Protein AF-A0A1J4KQW0-F1 (afdb_monomer_lite)

Radius of gyration: 61.01 Å; chains: 1; bounding box: 139×53×155 Å

Secondary structure (DSSP, 8-state):
---GGGG---S--EEEEEEEEE-SSEEEEEEEETT------EEEEE-S--HHHHHHHHTT-TTS---S-------------S-------PPPPPPEEEETTEEEETHHHHH-TT----HHHHHHHHHHHHHHHHHHHHTT--GGG---------EETTEE-----TT--SS---HHHHHHHHHHHHHHHHHHHHTTS------------------HHHHHHHHHHHHHHHHHHHHHHHHTS--------------HHHHHHHHHHHHSS-TTTTT--HHHHHHHHHHHHHHHHHHHHHHHHHHHHHHHHHHHHHHHHHHHHHHHHHHHHHHHHHHHHHHHHHHHHHHHHHHHHHHHHHHHHHHHHHHHHHHHHHHTT---EEE---SSS--HHHHHHHT-SSTTS-SSEEEESSS-SGGGT-TT----EE--S-SEEEEEEEEEEEEEEEEEEEEE-SSS--SSEEEEEE-TT--EEEEEEESS--TT-STT-EEEEEEEEEEEEEEEEEEEES--TTSS---EEEEEEEEESSGGGTT-HHHHHHHHSGGG-GGGSSEEEEESSS-SSSTTSSS-SS-EE--TT-SS-EEEEE-TTEEEEEEEEEEEEBTTB---EEEEEEESSSSS-EEEEEEE--GGG--SSEEEE---TT---BSEEEEEE-S--TTS----EEEEEEEEEEEEE-

Organism: NCBI:txid1144522

Sequence (690 aa):
MEDPRSALPFPFKYQKTERLCQSESIDLWRIFPENTNIEANLLLVYRNLEKKNFFEKVSKLTHLDYVSILPICSYDIISYADNKIGENELSFPAIYYKDTTNLIPLSKFFTNKRIKPTSLQRYKIILGITSAVFYLFKERVPINTLTVDEVLVNSINGETKIFNFKNFSKDYICETDYLNYLNFLASVIQFVVISTDNENDDEFDENNLSLPEFNFYNDFYNIIQNHANLVEKVIRDKSKKSKYSIDDKKPLKFNDLTFHQIWKSLINANLQTLGISEDDVDAARKYQSKLLTLSMKSHAFLEHNQKLYEQQNNLNDISENITFLKNEISKLRGILNNIQEKEEENKKILDSFDDFQNITKEKVNSAINSLEITSKNAKNVILPPSVSGGGICQYLIGSQTTKFDHLVIPSQSSGDVYCIIDENDGGNYSSGAGDYEWIQFEFQEEIEVTSFKIQSAHRAFLKTWGIVAYNEDGKEITLYETKNDNSLKGKNAEFSTAVLEKVKTNKIRLEKFGVNWSDTNFMRVKNIEFYTDDPKYQNGVFKQLLQEADDHDPHKAAVYLTASNFDFRYFHQINPKRSLCTLYDEKLPYFQIEFPKGKVKISGYRIQQLIKYPVLSWSLTGSNDKKHWKTLHNGETKVEEISQVMIYGVDNENGETFRFFRISNTMPNEDDNLKLRIRHFDVFGEYINC

Foldseek 3Di:
DDDPVPPDPDPFDFPDKDFPDDDPFWTWIWTHGPPDPDTDDIDIDTDDDDPVVVVVVVVVVPPPPDPDFDQDFDWDDDDDDDDDDDDDDGDGRFRWDDDPDDTHTPVCVVPPPPDDDDLLRVVVVLCVVVLVVVVCVVVPPPCVVDPPPDWPFDDDPHDTDTDDPPPPDPDDDDPVNVVVVLVVSVVVVVVSVVVPPPDDDDDDDDDDDDDPPDPLVVVVVVVSVVLVVVVVVVVVVVVVPDDDDDDDDDPPDDPVVSVCVVLVCVLPPDVVSSVQDPVCVVVSNVVSVVSVVVVVVVVVVVVVVVVVVVVVVVVVVVVVVVVVVVVVVVVVVVVVVVVVVVVVVVVVVVVVVVVVVVVVVVVVVVVVVVVVVVCVVVDWDFFAFDPADFAPVVVQCVVDPDPLVCQKFKAKPALTLLQQLDPPRPHKHKFDQDQKKKKKKFFLAWAWFFKKKFWFAQDQWAQWKFKWFAAPVRDIDTQGTDHRDCQRVHHRRMDMDTTPDTDTHRMMMIMGGGGGPVNTRMDMTNYMFTDHPDPCQNPTDSVSQLVVADVSDSSNGRMDMDIPAQYDPDQRPQPAPHKHKHDQPDPKIKMKMFRPFWWFLFFKKKFFFDLVWDLQKKWKWFAAPVPDIDTFD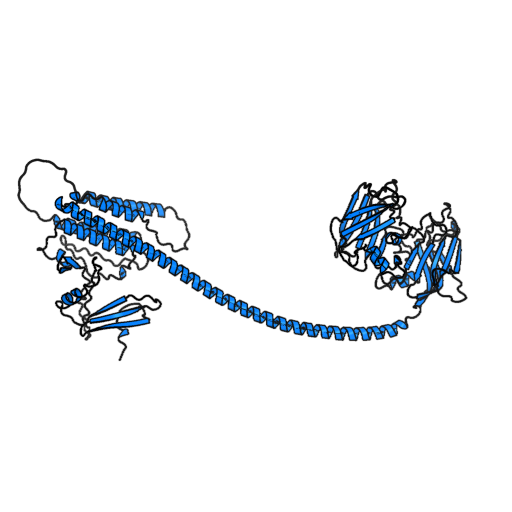IDGDDSVGRDRMDMDTTPPVVSDIGRMIMIIRDAQTPVRGRMDMTRYIHTGGIIGGD

pLDDT: mean 71.19, std 25.18, range [26.17, 98.75]

InterPro domains:
  IPR008979 Galactose-binding-like domain superfamily [SSF49785] (412-511)

Structure (mmCIF, N/CA/C/O backbone):
data_AF-A0A1J4KQW0-F1
#
_entry.id   AF-A0A1J4KQW0-F1
#
loop_
_atom_site.group_PDB
_atom_site.id
_atom_site.type_symbol
_atom_site.label_atom_id
_atom_site.label_alt_id
_atom_site.label_comp_id
_atom_site.label_asym_id
_atom_site.label_entity_id
_atom_site.label_seq_id
_atom_site.pdbx_PDB_ins_code
_atom_site.Cartn_x
_atom_site.Cartn_y
_atom_site.Cartn_z
_atom_site.occupancy
_atom_site.B_iso_or_equiv
_atom_site.auth_seq_id
_atom_site.auth_comp_id
_atom_site.auth_asym_id
_atom_site.auth_atom_id
_atom_site.pdbx_PDB_model_num
ATOM 1 N N . MET A 1 1 ? -100.510 -0.595 40.909 1.00 31.97 1 MET A N 1
ATOM 2 C CA . MET A 1 1 ? -100.038 -1.089 42.217 1.00 31.97 1 MET A CA 1
ATOM 3 C C . MET A 1 1 ? -98.583 -0.696 42.309 1.00 31.97 1 MET A C 1
ATOM 5 O O . MET A 1 1 ? -97.755 -1.339 41.679 1.00 31.97 1 MET A O 1
ATOM 9 N N . GLU A 1 2 ? -98.308 0.443 42.939 1.00 29.45 2 GLU A N 1
ATOM 10 C CA . GLU A 1 2 ? -96.933 0.899 43.128 1.00 29.45 2 GLU A CA 1
ATOM 11 C C . GLU A 1 2 ? -96.237 0.048 44.191 1.00 29.45 2 GLU A C 1
ATOM 13 O O . GLU A 1 2 ? -96.843 -0.438 45.146 1.00 29.45 2 GLU A O 1
ATOM 18 N N . ASP A 1 3 ? -94.958 -0.174 43.942 1.00 36.25 3 ASP A N 1
ATOM 19 C CA . ASP A 1 3 ? -94.027 -0.963 44.725 1.00 36.25 3 ASP A CA 1
ATOM 20 C C . ASP A 1 3 ? -93.799 -0.339 46.117 1.00 36.25 3 ASP A C 1
ATOM 22 O O . ASP A 1 3 ? -93.386 0.820 46.194 1.00 36.25 3 ASP A O 1
ATOM 26 N N . PRO A 1 4 ? -94.009 -1.074 47.228 1.00 38.12 4 PRO A N 1
ATOM 27 C CA . PRO A 1 4 ? -93.889 -0.541 48.589 1.00 38.12 4 PRO A CA 1
ATOM 28 C C . PRO A 1 4 ? -92.456 -0.128 48.982 1.00 38.12 4 PRO A C 1
ATOM 30 O O . PRO A 1 4 ? -92.235 0.338 50.099 1.00 38.12 4 PRO A O 1
ATOM 33 N N . ARG A 1 5 ? -91.475 -0.265 48.079 1.00 40.75 5 ARG A N 1
ATOM 34 C CA . ARG A 1 5 ? -90.098 0.224 48.244 1.00 40.75 5 ARG A CA 1
ATOM 35 C C . ARG A 1 5 ? -89.960 1.754 48.205 1.00 40.75 5 ARG A C 1
ATOM 37 O O . ARG A 1 5 ? -88.916 2.253 48.613 1.00 40.75 5 ARG A O 1
ATOM 44 N N . SER A 1 6 ? -90.969 2.507 47.756 1.00 35.78 6 SER A N 1
ATOM 45 C CA . SER A 1 6 ? -90.877 3.971 47.596 1.00 35.78 6 SER A CA 1
ATOM 46 C C . SER A 1 6 ? -91.216 4.802 48.845 1.00 35.78 6 SER A C 1
ATOM 48 O O . SER A 1 6 ? -91.056 6.020 48.810 1.00 35.78 6 SER A O 1
ATOM 50 N N . ALA A 1 7 ? -91.645 4.186 49.953 1.00 37.12 7 ALA A N 1
ATOM 51 C CA . ALA A 1 7 ? -92.172 4.908 51.121 1.00 37.12 7 ALA A CA 1
ATOM 52 C C . ALA A 1 7 ? -91.286 4.859 52.384 1.00 37.12 7 ALA A C 1
ATOM 54 O O . ALA A 1 7 ? -91.766 5.143 53.480 1.00 37.12 7 ALA A O 1
ATOM 55 N N . LEU A 1 8 ? -90.002 4.502 52.267 1.00 37.50 8 LEU A N 1
ATOM 56 C CA . LEU A 1 8 ? -89.052 4.594 53.383 1.00 37.50 8 LEU A CA 1
ATOM 57 C C . LEU A 1 8 ? -88.112 5.792 53.169 1.00 37.50 8 LEU A C 1
ATOM 59 O O . LEU A 1 8 ? -87.424 5.836 52.147 1.00 37.50 8 LEU A O 1
ATOM 63 N N . PRO A 1 9 ? -88.060 6.769 54.095 1.00 31.12 9 PRO A N 1
ATOM 64 C CA . PRO A 1 9 ? -87.330 8.012 53.898 1.00 31.12 9 PRO A CA 1
ATOM 65 C C . PRO A 1 9 ? -85.861 7.807 54.276 1.00 31.12 9 PRO A C 1
ATOM 67 O O . PRO A 1 9 ? -85.405 8.273 55.316 1.00 31.12 9 PRO A O 1
ATOM 70 N N . PHE A 1 10 ? -85.109 7.085 53.446 1.00 39.25 10 PHE A N 1
ATOM 71 C CA . PHE A 1 10 ? -83.663 6.963 53.620 1.00 39.25 10 PHE A CA 1
ATOM 72 C C . PHE A 1 10 ? -82.920 7.305 52.323 1.00 39.25 10 PHE A C 1
ATOM 74 O O . PHE A 1 10 ? -83.336 6.887 51.245 1.00 39.25 10 PHE A O 1
ATOM 81 N N . PRO A 1 11 ? -81.809 8.061 52.397 1.00 33.16 11 PRO A N 1
ATOM 82 C CA . PRO A 1 11 ? -81.129 8.608 51.223 1.00 33.16 11 PRO A CA 1
ATOM 83 C C . PRO A 1 11 ? -80.205 7.608 50.500 1.00 33.16 11 PRO A C 1
ATOM 85 O O . PRO A 1 11 ? -79.401 8.023 49.669 1.00 33.16 11 PRO A O 1
ATOM 88 N N . PHE A 1 12 ? -80.290 6.304 50.787 1.00 42.88 12 PHE A N 1
ATOM 89 C CA . PHE A 1 12 ? -79.395 5.289 50.219 1.00 42.88 12 PHE A CA 1
ATOM 90 C C . PHE A 1 12 ? -80.151 4.298 49.323 1.00 42.88 12 PHE A C 1
ATOM 92 O O . PHE A 1 12 ? -81.246 3.855 49.660 1.00 42.88 12 PHE A O 1
ATOM 99 N N . LYS A 1 13 ? -79.557 3.938 48.177 1.00 47.31 13 LYS A N 1
ATOM 100 C CA . LYS A 1 13 ? -80.056 2.874 47.290 1.00 47.31 13 LYS A CA 1
ATOM 101 C C . LYS A 1 13 ? -79.617 1.507 47.829 1.00 47.31 13 LYS A C 1
ATOM 103 O O . LYS A 1 13 ? -78.470 1.342 48.242 1.00 47.31 13 LYS A O 1
ATOM 108 N N . TYR A 1 14 ? -80.533 0.540 47.848 1.00 55.78 14 TYR A N 1
ATOM 109 C CA . TYR A 1 14 ? -80.294 -0.805 48.384 1.00 55.78 14 TYR A CA 1
ATOM 110 C C . TYR A 1 14 ? -80.358 -1.849 47.272 1.00 55.78 14 TYR A C 1
ATOM 112 O O . TYR A 1 14 ? -81.249 -1.794 46.425 1.00 55.78 14 TYR A O 1
ATOM 120 N N . GLN A 1 15 ? -79.450 -2.827 47.314 1.00 49.66 15 GLN A N 1
ATOM 121 C CA . GLN A 1 15 ? -79.336 -3.853 46.274 1.00 49.66 15 GLN A CA 1
ATOM 122 C C . GLN A 1 15 ? -80.358 -4.970 46.485 1.00 49.66 15 GLN A C 1
ATOM 124 O O . GLN A 1 15 ? -80.916 -5.511 45.530 1.00 49.66 15 GLN A O 1
ATOM 129 N N . LYS A 1 16 ? -80.603 -5.327 47.755 1.00 50.81 16 LYS A N 1
ATOM 130 C CA . LYS A 1 16 ? -81.524 -6.399 48.140 1.00 50.81 16 LYS A CA 1
ATOM 131 C C . LYS A 1 16 ? -82.028 -6.213 49.572 1.00 50.81 16 LYS A C 1
ATOM 133 O O . LYS A 1 16 ? -81.292 -5.779 50.455 1.00 50.81 16 LYS A O 1
ATOM 138 N N . THR A 1 17 ? -83.272 -6.600 49.819 1.00 57.72 17 THR A N 1
ATOM 139 C CA . THR A 1 17 ? -83.819 -6.795 51.166 1.00 57.72 17 THR A CA 1
ATOM 140 C C . THR A 1 17 ? -84.352 -8.219 51.290 1.00 57.72 17 THR A C 1
ATOM 142 O O . THR A 1 17 ? -84.820 -8.808 50.316 1.00 57.72 17 THR A O 1
ATOM 145 N N . GLU A 1 18 ? -84.247 -8.798 52.482 1.00 53.69 18 GLU A N 1
ATOM 146 C CA . GLU A 1 18 ? -84.723 -10.142 52.799 1.00 53.69 18 GLU A CA 1
ATOM 147 C C . GLU A 1 18 ? -85.511 -10.102 54.107 1.00 53.69 18 GLU A C 1
ATOM 149 O O . GLU A 1 18 ? -85.014 -9.654 55.137 1.00 53.69 18 GLU A O 1
ATOM 154 N N . ARG A 1 19 ? -86.764 -10.556 54.087 1.00 60.72 19 ARG A N 1
ATOM 155 C CA . ARG A 1 19 ? -87.595 -10.594 55.291 1.00 60.72 19 ARG A CA 1
ATOM 156 C C . ARG A 1 19 ? -87.290 -11.861 56.080 1.00 60.72 19 ARG A C 1
ATOM 158 O O . ARG A 1 19 ? -87.571 -12.957 55.608 1.00 60.72 19 ARG A O 1
ATOM 165 N N . LEU A 1 20 ? -86.745 -11.705 57.281 1.00 50.66 20 LEU A N 1
ATOM 166 C CA . LEU A 1 20 ? -86.334 -12.818 58.135 1.00 50.66 20 LEU A CA 1
ATOM 167 C C . LEU A 1 20 ? -87.493 -13.416 58.937 1.00 50.66 20 LEU A C 1
ATOM 169 O O . LEU A 1 20 ? -87.496 -14.608 59.217 1.00 50.66 20 LEU A O 1
ATOM 173 N N . CYS A 1 21 ? -88.464 -12.598 59.341 1.00 47.03 21 CYS A N 1
ATOM 174 C CA . CYS A 1 21 ? -89.599 -13.033 60.151 1.00 47.03 21 CYS A CA 1
ATOM 175 C C . CYS A 1 21 ? -90.791 -12.100 59.910 1.00 47.03 21 CYS A C 1
ATOM 177 O O . CYS A 1 21 ? -90.604 -10.891 59.786 1.00 47.03 21 CYS A O 1
ATOM 179 N N . GLN A 1 22 ? -92.000 -12.664 59.833 1.00 49.28 22 GLN A N 1
ATOM 180 C CA . GLN A 1 22 ? -93.256 -11.918 59.769 1.00 49.28 22 GLN A CA 1
ATOM 181 C C . GLN A 1 22 ? -94.240 -12.491 60.788 1.00 49.28 22 GLN A C 1
ATOM 183 O O . GLN A 1 22 ? -94.489 -13.695 60.823 1.00 49.28 22 GLN A O 1
ATOM 188 N N . SER A 1 23 ? -94.816 -11.606 61.592 1.00 51.66 23 SER A N 1
ATOM 189 C CA . SER A 1 23 ? -95.995 -11.871 62.416 1.00 51.66 23 SER A CA 1
ATOM 190 C C . SER A 1 23 ? -97.062 -10.817 62.130 1.00 51.66 23 SER A C 1
ATOM 192 O O . SER A 1 23 ? -96.789 -9.831 61.449 1.00 51.66 23 SER A O 1
ATOM 194 N N . GLU A 1 24 ? -98.261 -10.978 62.692 1.00 40.75 24 GLU A N 1
ATOM 195 C CA . GLU A 1 24 ? -99.356 -10.011 62.515 1.00 40.75 24 GLU A CA 1
ATOM 196 C C . GLU A 1 24 ? -98.995 -8.572 62.934 1.00 40.75 24 GLU A C 1
ATOM 198 O O . GLU A 1 24 ? -99.651 -7.634 62.490 1.00 40.75 24 GLU A O 1
ATOM 203 N N . SER A 1 25 ? -97.956 -8.370 63.757 1.00 41.53 25 SER A N 1
ATOM 204 C CA . SER A 1 25 ? -97.627 -7.050 64.331 1.00 41.53 25 SER A CA 1
ATOM 205 C C . SER A 1 25 ? -96.162 -6.616 64.174 1.00 41.53 25 SER A C 1
ATOM 207 O O . SER A 1 25 ? -95.825 -5.479 64.509 1.00 41.53 25 SER A O 1
ATOM 209 N N . ILE A 1 26 ? -95.275 -7.501 63.703 1.00 44.50 26 ILE A N 1
ATOM 210 C CA . ILE A 1 26 ? -93.833 -7.235 63.554 1.00 44.50 26 ILE A CA 1
ATOM 211 C C . ILE A 1 26 ? -93.326 -7.908 62.286 1.00 44.50 26 ILE A C 1
ATOM 213 O O . ILE A 1 26 ? -93.495 -9.121 62.141 1.00 44.50 26 ILE A O 1
ATOM 217 N N . ASP A 1 27 ? -92.627 -7.140 61.454 1.00 43.56 27 ASP A N 1
ATOM 218 C CA . ASP A 1 27 ? -91.795 -7.662 60.379 1.00 43.56 27 ASP A CA 1
ATOM 219 C C . ASP A 1 27 ? -90.314 -7.376 60.652 1.00 43.56 27 ASP A C 1
ATOM 221 O O . ASP A 1 27 ? -89.906 -6.245 60.916 1.00 43.56 27 ASP A O 1
ATOM 225 N N . LEU A 1 28 ? -89.495 -8.418 60.548 1.00 49.56 28 LEU A N 1
ATOM 226 C CA . LEU A 1 28 ? -88.049 -8.361 60.698 1.00 49.56 28 LEU A CA 1
ATOM 227 C C . LEU A 1 28 ? -87.392 -8.463 59.328 1.00 49.56 28 LEU A C 1
ATOM 229 O O . LEU A 1 28 ? -87.604 -9.441 58.609 1.00 49.56 28 LEU A O 1
ATOM 233 N N . TRP A 1 29 ? -86.551 -7.495 58.992 1.00 49.12 29 TRP A N 1
ATOM 234 C CA . TRP A 1 29 ? -85.894 -7.418 57.695 1.00 49.12 29 TRP A CA 1
ATOM 235 C C . TRP A 1 29 ? -84.377 -7.351 57.833 1.00 49.12 29 TRP A C 1
ATOM 237 O O . TRP A 1 29 ? -83.832 -6.686 58.711 1.00 49.12 29 TRP A O 1
ATOM 247 N N . ARG A 1 30 ? -83.704 -8.037 56.918 1.00 51.75 30 ARG A N 1
ATOM 248 C CA . ARG A 1 30 ? -82.272 -7.971 56.652 1.00 51.75 30 ARG A CA 1
ATOM 249 C C . ARG A 1 30 ? -82.071 -7.154 55.384 1.00 51.75 30 ARG A C 1
ATOM 251 O O . ARG A 1 30 ? -82.733 -7.401 54.377 1.00 51.75 30 ARG A O 1
ATOM 258 N N . ILE A 1 31 ? -81.191 -6.162 55.434 1.00 49.47 31 ILE A N 1
ATOM 259 C CA . ILE A 1 31 ? -80.965 -5.242 54.312 1.00 49.47 31 ILE A CA 1
ATOM 260 C C . ILE A 1 31 ? -79.513 -5.341 53.853 1.00 49.47 31 ILE A C 1
ATOM 262 O O . ILE A 1 31 ? -78.604 -5.357 54.682 1.00 49.47 31 ILE A O 1
ATOM 266 N N . PHE A 1 32 ? -79.322 -5.369 52.532 1.00 52.28 32 PHE A N 1
ATOM 267 C CA . PHE A 1 32 ? -78.025 -5.421 51.866 1.00 52.28 32 PHE A CA 1
ATOM 268 C C . PHE A 1 32 ? -77.784 -4.104 51.103 1.00 52.28 32 PHE A C 1
ATOM 270 O O . PHE A 1 32 ? -78.471 -3.836 50.105 1.00 52.28 32 PHE A O 1
ATOM 277 N N . PRO A 1 33 ? -76.858 -3.249 51.572 1.00 50.94 33 PRO A N 1
ATOM 278 C CA . PRO A 1 33 ? -76.468 -2.035 50.859 1.00 50.94 33 PRO A CA 1
ATOM 279 C C . PRO A 1 33 ? -75.817 -2.366 49.510 1.00 50.94 33 PRO A C 1
ATOM 281 O O . PRO A 1 33 ? -75.125 -3.375 49.389 1.00 50.94 33 PRO A O 1
ATOM 284 N N . GLU A 1 34 ? -76.007 -1.516 48.495 1.00 45.09 34 GLU A N 1
ATOM 285 C CA . GLU A 1 34 ? -75.229 -1.645 47.256 1.00 45.09 34 GLU A CA 1
ATOM 286 C C . GLU A 1 34 ? -73.733 -1.467 47.548 1.00 45.09 34 GLU A C 1
ATOM 288 O O . GLU A 1 34 ? -73.327 -0.499 48.189 1.00 45.09 34 GLU A O 1
ATOM 293 N N . ASN A 1 35 ? -72.926 -2.398 47.032 1.00 45.16 35 ASN A N 1
ATOM 294 C CA . ASN A 1 35 ? -71.459 -2.420 47.082 1.00 45.16 35 ASN A CA 1
ATOM 295 C C . ASN A 1 35 ? -70.803 -2.809 48.415 1.00 45.16 35 ASN A C 1
ATOM 297 O O . ASN A 1 35 ? -69.631 -2.499 48.626 1.00 45.16 35 ASN A O 1
ATOM 301 N N . THR A 1 36 ? -71.481 -3.571 49.277 1.00 45.06 36 THR A N 1
ATOM 302 C CA . THR A 1 36 ? -70.790 -4.306 50.349 1.00 45.06 36 THR A CA 1
ATOM 303 C C . THR A 1 36 ? -71.290 -5.752 50.439 1.00 45.06 36 THR A C 1
ATOM 305 O O . THR A 1 36 ? -72.485 -6.011 50.507 1.00 45.06 36 THR A O 1
ATOM 308 N N . ASN A 1 37 ? -70.371 -6.724 50.495 1.00 41.62 37 ASN A N 1
ATOM 309 C CA . ASN A 1 37 ? -70.688 -8.116 50.870 1.00 41.62 37 ASN A CA 1
ATOM 310 C C . ASN A 1 37 ? -70.829 -8.274 52.402 1.00 41.62 37 ASN A C 1
ATOM 312 O O . ASN A 1 37 ? -70.662 -9.368 52.936 1.00 41.62 37 ASN A O 1
ATOM 316 N N . ILE A 1 38 ? -71.077 -7.179 53.129 1.00 42.91 38 ILE A N 1
ATOM 317 C CA . ILE A 1 38 ? -71.136 -7.168 54.592 1.00 42.91 38 ILE A CA 1
ATOM 318 C C . ILE A 1 38 ? -72.599 -7.293 55.019 1.00 42.91 38 ILE A C 1
ATOM 320 O O . ILE A 1 38 ? -73.398 -6.369 54.866 1.00 42.91 38 ILE A O 1
ATOM 324 N N . GLU A 1 39 ? -72.938 -8.452 55.578 1.00 45.28 39 GLU A N 1
ATOM 325 C CA . GLU A 1 39 ? -74.188 -8.684 56.294 1.00 45.28 39 GLU A CA 1
ATOM 326 C C . GLU A 1 39 ? -74.169 -7.937 57.627 1.00 45.28 39 GLU A C 1
ATOM 328 O O . GLU A 1 39 ? -73.494 -8.379 58.549 1.00 45.28 39 GLU A O 1
ATOM 333 N N . ALA A 1 40 ? -74.919 -6.844 57.760 1.00 45.47 40 ALA A N 1
ATOM 334 C CA . ALA A 1 40 ? -75.508 -6.444 59.043 1.00 45.47 40 ALA A CA 1
ATOM 335 C C . ALA A 1 40 ? -76.234 -5.112 58.904 1.00 45.47 40 ALA A C 1
ATOM 337 O O . ALA A 1 40 ? -75.644 -4.061 59.111 1.00 45.47 40 ALA A O 1
ATOM 338 N N . ASN A 1 41 ? -77.535 -5.164 58.633 1.00 43.78 41 ASN A N 1
ATOM 339 C CA . ASN A 1 41 ? -78.483 -4.247 59.255 1.00 43.78 41 ASN A CA 1
ATOM 340 C C . ASN A 1 41 ? -79.795 -5.006 59.454 1.00 43.78 41 ASN A C 1
ATOM 342 O O . ASN A 1 41 ? -80.338 -5.590 58.512 1.00 43.78 41 ASN A O 1
ATOM 346 N N . LEU A 1 42 ? -80.252 -5.045 60.703 1.00 42.31 42 LEU A N 1
ATOM 347 C CA . LEU A 1 42 ? -81.457 -5.746 61.127 1.00 42.31 42 LEU A CA 1
ATOM 348 C C . LEU A 1 42 ? -82.512 -4.688 61.445 1.00 42.31 42 LEU A C 1
ATOM 350 O O . LEU A 1 42 ? -82.393 -3.954 62.422 1.00 42.31 42 LEU A O 1
ATOM 354 N N . LEU A 1 43 ? -83.510 -4.579 60.573 1.00 44.78 43 LEU A N 1
ATOM 355 C CA . LEU A 1 43 ? -84.589 -3.608 60.682 1.00 44.78 43 LEU A CA 1
ATOM 356 C C . LEU A 1 43 ? -85.824 -4.306 61.256 1.00 44.78 43 LEU A C 1
ATOM 358 O O . LEU A 1 43 ? -86.405 -5.178 60.610 1.00 44.78 43 LEU A O 1
ATOM 362 N N . LEU A 1 44 ? -86.232 -3.922 62.465 1.00 43.53 44 LEU A N 1
ATOM 363 C CA . LEU A 1 44 ? -87.548 -4.269 62.999 1.00 43.53 44 LEU A CA 1
ATOM 364 C C . LEU A 1 44 ? -88.552 -3.197 62.586 1.00 43.53 44 LEU A C 1
ATOM 366 O O . LEU A 1 44 ? -88.401 -2.033 62.950 1.00 43.53 44 LEU A O 1
ATOM 370 N N . VAL A 1 45 ? -89.594 -3.604 61.870 1.00 45.25 45 VAL A N 1
ATOM 371 C CA . VAL A 1 45 ? -90.712 -2.743 61.486 1.00 45.25 45 VAL A CA 1
ATOM 372 C C . VAL A 1 45 ? -91.956 -3.203 62.238 1.00 45.25 45 VAL A C 1
ATOM 374 O O . VAL A 1 45 ? -92.345 -4.368 62.157 1.00 45.25 45 VAL A O 1
ATOM 377 N N . TYR A 1 46 ? -92.585 -2.290 62.972 1.00 49.91 46 TYR A N 1
ATOM 378 C CA . TYR A 1 46 ? -93.790 -2.561 63.755 1.00 49.91 46 TYR A CA 1
ATOM 379 C C . TYR A 1 46 ? -95.040 -2.038 63.047 1.00 49.91 46 TYR A C 1
ATOM 381 O O . TYR A 1 46 ? -94.993 -1.012 62.367 1.00 49.91 46 TYR A O 1
ATOM 389 N N . ARG A 1 47 ? -96.175 -2.720 63.237 1.00 45.56 47 ARG A N 1
ATOM 390 C CA . ARG A 1 47 ? -97.501 -2.219 62.841 1.00 45.56 47 ARG A CA 1
ATOM 391 C C . ARG A 1 47 ? -98.460 -2.309 64.032 1.00 45.56 47 ARG A C 1
ATOM 393 O O . ARG A 1 47 ? -98.689 -3.407 64.525 1.00 45.56 47 ARG A O 1
ATOM 400 N N . ASN A 1 48 ? -98.984 -1.156 64.471 1.00 45.66 48 ASN A N 1
ATOM 401 C CA . ASN A 1 48 ? -100.042 -0.960 65.481 1.00 45.66 48 ASN A CA 1
ATOM 402 C C . ASN A 1 48 ? -99.992 -1.904 66.703 1.00 45.66 48 ASN A C 1
ATOM 404 O O . ASN A 1 48 ? -100.667 -2.932 66.730 1.00 45.66 48 ASN A O 1
ATOM 408 N N . LEU A 1 49 ? -99.251 -1.528 67.753 1.00 42.47 49 LEU A N 1
ATOM 409 C CA . LEU A 1 49 ? -99.174 -2.290 69.008 1.00 42.47 49 LEU A CA 1
ATOM 410 C C . LEU A 1 49 ? -99.506 -1.426 70.231 1.00 42.47 49 LEU A C 1
ATOM 412 O O . LEU A 1 49 ? -98.985 -0.328 70.391 1.00 42.47 49 LEU A O 1
ATOM 416 N N . GLU A 1 50 ? -100.308 -1.962 71.155 1.00 48.88 50 GLU A N 1
ATOM 417 C CA . GLU A 1 50 ? -100.487 -1.364 72.481 1.00 48.88 50 GLU A CA 1
ATOM 418 C C . GLU A 1 50 ? -99.263 -1.616 73.385 1.00 48.88 50 GLU A C 1
ATOM 420 O O . GLU A 1 50 ? -98.751 -2.735 73.513 1.00 48.88 50 GLU A O 1
ATOM 425 N N . LYS A 1 51 ? -98.838 -0.554 74.082 1.00 43.12 51 LYS A N 1
ATOM 426 C CA . LYS A 1 51 ? -97.594 -0.400 74.867 1.00 43.12 51 LYS A CA 1
ATOM 427 C C . LYS A 1 51 ? -97.273 -1.533 75.859 1.00 43.12 51 LYS A C 1
ATOM 429 O O . LYS A 1 51 ? -96.109 -1.749 76.187 1.00 43.12 51 LYS A O 1
ATOM 434 N N . LYS A 1 52 ? -98.276 -2.269 76.350 1.00 44.28 52 LYS A N 1
ATOM 435 C CA . LYS A 1 52 ? -98.110 -3.334 77.360 1.00 44.28 52 LYS A CA 1
ATOM 436 C C . LYS A 1 52 ? -97.554 -4.644 76.772 1.00 44.28 52 LYS A C 1
ATOM 438 O O . LYS A 1 52 ? -96.790 -5.323 77.449 1.00 44.28 52 LYS A O 1
ATOM 443 N N . ASN A 1 53 ? -97.850 -4.949 75.504 1.00 45.53 53 ASN A N 1
ATOM 444 C CA . ASN A 1 53 ? -97.394 -6.175 74.825 1.00 45.53 53 ASN A CA 1
ATOM 445 C C . ASN A 1 53 ? -95.967 -6.069 74.255 1.00 45.53 53 ASN A C 1
ATOM 447 O O . ASN A 1 53 ? -95.320 -7.087 74.008 1.00 45.53 53 ASN A O 1
ATOM 451 N N . PHE A 1 54 ? -95.458 -4.846 74.077 1.00 46.50 54 PHE A N 1
ATOM 452 C CA . PHE A 1 54 ? -94.089 -4.572 73.628 1.00 46.50 54 PHE A CA 1
ATOM 453 C C . PHE A 1 54 ? -93.041 -5.081 74.634 1.00 46.50 54 PHE A C 1
ATOM 455 O O . PHE A 1 54 ? -92.131 -5.832 74.276 1.00 46.50 54 PHE A O 1
ATOM 462 N N . PHE A 1 55 ? -93.211 -4.743 75.917 1.00 47.25 55 PHE A N 1
ATOM 463 C CA . PHE A 1 55 ? -92.243 -5.075 76.968 1.00 47.25 55 PHE A CA 1
ATOM 464 C C . PHE A 1 55 ? -92.146 -6.578 77.263 1.00 47.25 55 PHE A C 1
ATOM 466 O O . PHE A 1 55 ? -91.061 -7.065 77.572 1.00 47.25 55 PHE A O 1
ATOM 473 N N . GLU A 1 56 ? -93.244 -7.327 77.119 1.00 47.12 56 GLU A N 1
ATOM 474 C CA . GLU A 1 56 ? -93.266 -8.779 77.351 1.00 47.12 56 GLU A CA 1
ATOM 475 C C . GLU A 1 56 ? -92.600 -9.586 76.219 1.00 47.12 56 GLU A C 1
ATOM 477 O O . GLU A 1 56 ? -92.152 -10.711 76.430 1.00 47.12 56 GLU A O 1
ATOM 482 N N . LYS A 1 57 ? -92.531 -9.034 75.000 1.00 47.88 57 LYS A N 1
ATOM 483 C CA . LYS A 1 57 ? -91.917 -9.707 73.843 1.00 47.88 57 LYS A CA 1
ATOM 484 C C . LYS A 1 57 ? -90.429 -9.383 73.701 1.00 47.88 57 LYS A C 1
ATOM 486 O O . LYS A 1 57 ? -89.648 -10.281 73.403 1.00 47.88 57 LYS A O 1
ATOM 491 N N . VAL A 1 58 ? -90.011 -8.147 73.991 1.00 43.78 58 VAL A N 1
ATOM 492 C CA . VAL A 1 58 ? -88.584 -7.764 74.010 1.00 43.78 58 VAL A CA 1
ATOM 493 C C . VAL A 1 58 ? -87.831 -8.468 75.145 1.00 43.78 58 VAL A C 1
ATOM 495 O O . VAL A 1 58 ? -86.686 -8.876 74.965 1.00 43.78 58 VAL A O 1
ATOM 498 N N . SER A 1 59 ? -88.480 -8.705 76.290 1.00 45.22 59 SER A N 1
ATOM 499 C CA . SER A 1 59 ? -87.897 -9.474 77.397 1.00 45.22 59 SER A CA 1
ATOM 500 C C . SER A 1 59 ? -87.705 -10.967 77.095 1.00 45.22 59 SER A C 1
ATOM 502 O O . SER A 1 59 ? -87.015 -11.633 77.856 1.00 45.22 59 SER A O 1
ATOM 504 N N . LYS A 1 60 ? -88.254 -11.497 75.991 1.00 43.12 60 LYS A N 1
ATOM 505 C CA . LYS A 1 60 ? -88.022 -12.880 75.526 1.00 43.12 60 LYS A CA 1
ATOM 506 C C . LYS A 1 60 ? -86.810 -13.006 74.586 1.00 43.12 60 LYS A C 1
ATOM 508 O O . LYS A 1 60 ? -86.381 -14.117 74.301 1.00 43.12 60 LYS A O 1
ATOM 513 N N . LEU A 1 61 ? -86.199 -11.892 74.155 1.00 40.62 61 LEU A N 1
ATOM 514 C CA . LEU A 1 61 ? -84.949 -11.860 73.365 1.00 40.62 61 LEU A CA 1
ATOM 515 C C . LEU A 1 61 ? -83.678 -12.053 74.229 1.00 40.62 61 LEU A C 1
ATOM 517 O O . LEU A 1 61 ? -82.558 -11.836 73.774 1.00 40.62 61 LEU A O 1
ATOM 521 N N . THR A 1 62 ? -83.837 -12.469 75.487 1.00 40.34 62 THR A N 1
ATOM 522 C CA . THR A 1 62 ? -82.811 -12.517 76.545 1.00 40.34 62 THR A CA 1
ATOM 523 C C . THR A 1 62 ? -81.774 -13.637 76.433 1.00 40.34 62 THR A C 1
ATOM 525 O O . THR A 1 62 ? -81.011 -13.832 77.372 1.00 40.34 62 THR A O 1
ATOM 528 N N . HIS A 1 63 ? -81.704 -14.364 75.317 1.00 37.97 63 HIS A N 1
ATOM 529 C CA . HIS A 1 63 ? -80.667 -15.385 75.091 1.00 37.97 63 HIS A CA 1
ATOM 530 C C . HIS A 1 63 ? -79.399 -14.841 74.410 1.00 37.97 63 HIS A C 1
ATOM 532 O O . HIS A 1 63 ? -78.498 -15.606 74.082 1.00 37.97 63 HIS A O 1
ATOM 538 N N . LEU A 1 64 ? -79.308 -13.527 74.191 1.00 35.44 64 LEU A N 1
ATOM 539 C CA . LEU A 1 64 ? -78.079 -12.881 73.736 1.00 35.44 64 LEU A CA 1
ATOM 540 C C . LEU A 1 64 ? -77.229 -12.506 74.960 1.00 35.44 64 LEU A C 1
ATOM 542 O O . LEU A 1 64 ? -77.542 -11.552 75.670 1.00 35.44 64 LEU A O 1
ATOM 546 N N . ASP A 1 65 ? -76.151 -13.259 75.193 1.00 29.28 65 ASP A N 1
ATOM 547 C CA . ASP A 1 65 ? -75.238 -13.194 76.354 1.00 29.28 65 ASP A CA 1
ATOM 548 C C . ASP A 1 65 ? -74.389 -11.906 76.481 1.00 29.28 65 ASP A C 1
ATOM 550 O O . ASP A 1 65 ? -73.322 -11.887 77.096 1.00 29.28 65 ASP A O 1
ATOM 554 N N . TYR A 1 66 ? -74.862 -10.775 75.961 1.00 27.97 66 TYR A N 1
ATOM 555 C CA . TYR A 1 66 ? -74.185 -9.487 76.091 1.00 27.97 66 TYR A CA 1
ATOM 556 C C . TYR A 1 66 ? -75.052 -8.489 76.859 1.00 27.97 66 TYR A C 1
ATOM 558 O O . TYR A 1 66 ? -75.743 -7.642 76.299 1.00 27.97 66 TYR A O 1
ATOM 566 N N . VAL A 1 67 ? -74.975 -8.551 78.193 1.00 29.91 67 VAL A N 1
ATOM 567 C CA . VAL A 1 67 ? -75.444 -7.461 79.058 1.00 29.91 67 VAL A CA 1
ATOM 568 C C . VAL A 1 67 ? -74.354 -6.399 79.141 1.00 29.91 67 VAL A C 1
ATOM 570 O O . VAL A 1 67 ? -73.383 -6.541 79.883 1.00 29.91 67 VAL A O 1
ATOM 573 N N . SER A 1 68 ? -74.532 -5.308 78.403 1.00 28.25 68 SER A N 1
ATOM 574 C CA . SER A 1 68 ? -73.913 -4.002 78.658 1.00 28.25 68 SER A CA 1
ATOM 575 C C . SER A 1 68 ? -74.718 -2.941 77.907 1.00 28.25 68 SER A C 1
ATOM 577 O O . SER A 1 68 ? -74.475 -2.736 76.731 1.00 28.25 68 SER A O 1
ATOM 579 N N . ILE A 1 69 ? -75.706 -2.333 78.577 1.00 32.34 69 ILE A N 1
ATOM 580 C CA . ILE A 1 69 ? -76.446 -1.122 78.160 1.00 32.34 69 ILE A CA 1
ATOM 581 C C . ILE A 1 69 ? -76.745 -1.065 76.646 1.00 32.34 69 ILE A C 1
ATOM 583 O O . ILE A 1 69 ? -76.034 -0.421 75.882 1.00 32.34 69 ILE A O 1
ATOM 587 N N . LEU A 1 70 ? -77.833 -1.707 76.217 1.00 31.95 70 LEU A N 1
ATOM 588 C CA . LEU A 1 70 ? -78.429 -1.413 74.913 1.00 31.95 70 LEU A CA 1
ATOM 589 C C . LEU A 1 70 ? -79.251 -0.118 75.027 1.00 31.95 70 LEU A C 1
ATOM 591 O O . LEU A 1 70 ? -80.228 -0.110 75.782 1.00 31.95 70 LEU A O 1
ATOM 595 N N . PRO A 1 71 ? -78.941 0.957 74.283 1.00 32.59 71 PRO A N 1
ATOM 596 C CA . PRO A 1 71 ? -79.956 1.946 73.968 1.00 32.59 71 PRO A CA 1
ATOM 597 C C . PRO A 1 71 ? -80.942 1.272 73.006 1.00 32.59 71 PRO A C 1
ATOM 599 O O . PRO A 1 71 ? -80.650 1.078 71.829 1.00 32.59 71 PRO A O 1
ATOM 602 N N . ILE A 1 72 ? -82.093 0.836 73.516 1.00 35.44 72 ILE A N 1
ATOM 603 C CA . ILE A 1 72 ? -83.191 0.392 72.653 1.00 35.44 72 ILE A CA 1
ATOM 604 C C . ILE A 1 72 ? -83.926 1.652 72.199 1.00 35.44 72 ILE A C 1
ATOM 606 O O . ILE A 1 72 ? -84.714 2.215 72.955 1.00 35.44 72 ILE A O 1
ATOM 610 N N . CYS A 1 73 ? -83.668 2.097 70.973 1.00 34.94 73 CYS A N 1
ATOM 611 C CA . CYS A 1 73 ? -84.480 3.117 70.318 1.00 34.94 73 CYS A CA 1
ATOM 612 C C . CYS A 1 73 ? -85.683 2.426 69.656 1.00 34.94 73 CYS A C 1
ATOM 614 O O . CYS A 1 73 ? -85.508 1.673 68.699 1.00 34.94 73 CYS A O 1
ATOM 616 N N . SER A 1 74 ? -86.896 2.637 70.171 1.00 34.03 74 SER A N 1
ATOM 617 C CA . SER A 1 74 ? -88.139 2.253 69.485 1.00 34.03 74 SER A CA 1
ATOM 618 C C . SER A 1 74 ? -88.706 3.452 68.731 1.00 34.03 74 SER A C 1
ATOM 620 O O . SER A 1 74 ? -88.708 4.552 69.278 1.00 34.03 74 SER A O 1
ATOM 622 N N . TYR A 1 75 ? -89.239 3.228 67.533 1.00 35.94 75 TYR A N 1
ATOM 623 C CA . TYR A 1 75 ? -90.010 4.220 66.782 1.00 35.94 75 TYR A CA 1
ATOM 624 C C . TYR A 1 75 ? -91.450 3.713 66.645 1.00 35.94 75 TYR A C 1
ATOM 626 O O . TYR A 1 75 ? -91.648 2.600 66.154 1.00 35.94 75 TYR A O 1
ATOM 634 N N . ASP A 1 76 ? -92.440 4.503 67.067 1.00 33.38 76 ASP A N 1
ATOM 635 C CA . ASP A 1 76 ? -93.841 4.256 66.708 1.00 33.38 76 ASP A CA 1
ATOM 636 C C . ASP A 1 76 ? -94.094 4.815 65.303 1.00 33.38 76 ASP A C 1
ATOM 638 O O . ASP A 1 76 ? -93.786 5.971 65.015 1.00 33.38 76 ASP A O 1
ATOM 642 N N . ILE A 1 77 ? -94.662 3.996 64.418 1.00 34.06 77 ILE A N 1
ATOM 643 C CA . ILE A 1 77 ? -95.160 4.450 63.116 1.00 34.06 77 ILE A CA 1
ATOM 644 C C . ILE A 1 77 ? -96.682 4.533 63.225 1.00 34.06 77 ILE A C 1
ATOM 646 O O . ILE A 1 77 ? -97.365 3.509 63.189 1.00 34.06 77 ILE A O 1
ATOM 650 N N . ILE A 1 78 ? -97.220 5.748 63.346 1.00 34.28 78 ILE A N 1
ATOM 651 C CA . ILE A 1 78 ? -98.654 6.000 63.162 1.00 34.28 78 ILE A CA 1
ATOM 652 C C . ILE A 1 78 ? -98.926 5.972 61.653 1.00 34.28 78 ILE A C 1
ATOM 654 O O . ILE A 1 78 ? -98.292 6.695 60.884 1.00 34.28 78 ILE A O 1
ATOM 658 N N . SER A 1 79 ? -99.837 5.106 61.200 1.00 33.12 79 SER A N 1
ATOM 659 C CA . SER A 1 79 ? -100.166 5.000 59.777 1.00 33.12 79 SER A CA 1
ATOM 660 C C . SER A 1 79 ? -100.948 6.229 59.302 1.00 33.12 79 SER A C 1
ATOM 662 O O . SER A 1 79 ? -102.094 6.427 59.706 1.00 33.12 79 SER A O 1
ATOM 664 N N . TYR A 1 80 ? -100.362 7.008 58.394 1.00 31.09 80 TYR A N 1
ATOM 665 C CA . TYR A 1 80 ? -101.060 8.051 57.646 1.00 31.09 80 TYR A CA 1
ATOM 666 C C . TYR A 1 80 ? -101.863 7.424 56.502 1.00 31.09 80 TYR A C 1
ATOM 668 O O . TYR A 1 80 ? -101.350 7.195 55.410 1.00 31.09 80 TYR A O 1
ATOM 676 N N . ALA A 1 81 ? -103.136 7.156 56.759 1.00 36.25 81 ALA A N 1
ATOM 677 C CA . ALA A 1 81 ? -104.145 6.975 55.725 1.00 36.25 81 ALA A CA 1
ATOM 678 C C . ALA A 1 81 ? -105.264 7.985 55.992 1.00 36.25 81 ALA A C 1
ATOM 680 O O . ALA A 1 81 ? -106.300 7.632 56.532 1.00 36.25 81 ALA A O 1
ATOM 681 N N . ASP A 1 82 ? -104.963 9.263 55.764 1.00 32.97 82 ASP A N 1
ATOM 682 C CA . ASP A 1 82 ? -105.840 10.227 55.090 1.00 32.97 82 ASP A CA 1
ATOM 683 C C . ASP A 1 82 ? -105.292 11.648 55.256 1.00 32.97 82 ASP A C 1
ATOM 685 O O . ASP A 1 82 ? -104.910 12.098 56.336 1.00 32.97 82 ASP A O 1
ATOM 689 N N . ASN A 1 83 ? -105.226 12.357 54.132 1.00 41.25 83 ASN A N 1
ATOM 690 C CA . ASN A 1 83 ? -104.708 13.713 54.029 1.00 41.25 83 ASN A CA 1
ATOM 691 C C . ASN A 1 83 ? -105.556 14.693 54.848 1.00 41.25 83 ASN A C 1
ATOM 693 O O . ASN A 1 83 ? -106.597 15.146 54.372 1.00 41.25 83 ASN A O 1
ATOM 697 N N . LYS A 1 84 ? -105.069 15.098 56.026 1.00 31.16 84 LYS A N 1
ATOM 698 C CA . LYS A 1 84 ? -105.300 16.434 56.591 1.00 31.16 84 LYS A CA 1
ATOM 699 C C . LYS A 1 84 ? -104.225 16.777 57.618 1.00 31.16 84 LYS A C 1
ATOM 701 O O . LYS A 1 84 ? -103.991 16.050 58.573 1.00 31.16 84 LYS A O 1
ATOM 706 N N . ILE A 1 85 ? -103.577 17.905 57.357 1.00 38.75 85 ILE A N 1
ATOM 707 C CA . ILE A 1 85 ? -102.513 18.504 58.153 1.00 38.75 85 ILE A CA 1
ATOM 708 C C . ILE A 1 85 ? -103.062 18.874 59.534 1.00 38.75 85 ILE A C 1
ATOM 710 O O . ILE A 1 85 ? -103.993 19.670 59.647 1.00 38.75 85 ILE A O 1
ATOM 714 N N . GLY A 1 86 ? -102.437 18.310 60.559 1.00 31.50 86 GLY A N 1
ATOM 715 C CA . GLY A 1 86 ? -102.401 18.805 61.924 1.00 31.50 86 GLY A CA 1
ATOM 716 C C . GLY A 1 86 ? -101.067 18.351 62.498 1.00 31.50 86 GLY A C 1
ATOM 717 O O . GLY A 1 86 ? -100.802 17.154 62.547 1.00 31.50 86 GLY A O 1
ATOM 718 N N . GLU A 1 87 ? -100.196 19.301 62.826 1.00 40.88 87 GLU A N 1
ATOM 719 C CA . GLU A 1 87 ? -98.985 19.038 63.602 1.00 40.88 87 GLU A CA 1
ATOM 720 C C . GLU A 1 87 ? -99.394 18.275 64.866 1.00 40.88 87 GLU A C 1
ATOM 722 O O . GLU A 1 87 ? -100.278 18.758 65.571 1.00 40.88 87 GLU A O 1
ATOM 727 N N . ASN A 1 88 ? -98.849 17.071 65.089 1.00 31.66 88 ASN A N 1
ATOM 728 C CA . ASN A 1 88 ? -98.461 16.559 66.410 1.00 31.66 88 ASN A CA 1
ATOM 729 C C . ASN A 1 88 ? -97.893 15.124 66.364 1.00 31.66 88 ASN A C 1
ATOM 731 O O . ASN A 1 88 ? -98.474 14.210 65.782 1.00 31.66 88 ASN A O 1
ATOM 735 N N . GLU A 1 89 ? -96.759 15.000 67.062 1.00 34.75 89 GLU A N 1
ATOM 736 C CA . GLU A 1 89 ? -96.181 13.846 67.771 1.00 34.75 89 GLU A CA 1
ATOM 737 C C . GLU A 1 89 ? -95.771 12.586 66.979 1.00 34.75 89 GLU A C 1
ATOM 739 O O . GLU A 1 89 ? -96.459 11.568 66.934 1.00 34.75 89 GLU A O 1
ATOM 744 N N . LEU A 1 90 ? -94.527 12.604 66.485 1.00 30.30 90 LEU A N 1
ATOM 745 C CA . LEU A 1 90 ? -93.682 11.404 66.431 1.00 30.30 90 LEU A CA 1
ATOM 746 C C . LEU A 1 90 ? -93.088 11.174 67.830 1.00 30.30 90 LEU A C 1
ATOM 748 O O . LEU A 1 90 ? -92.407 12.047 68.361 1.00 30.30 90 LEU A O 1
ATOM 752 N N . SER A 1 91 ? -93.307 10.007 68.439 1.00 37.09 91 SER A N 1
ATOM 753 C CA . SER A 1 91 ? -92.689 9.680 69.731 1.00 37.09 91 SER A CA 1
ATOM 754 C C . SER A 1 91 ? -91.193 9.354 69.574 1.00 37.09 91 SER A C 1
ATOM 756 O O . SER A 1 91 ? -90.826 8.462 68.806 1.00 37.09 91 SER A O 1
ATOM 758 N N . PHE A 1 92 ? -90.351 10.060 70.331 1.00 36.41 92 PHE A N 1
ATOM 759 C CA . PHE A 1 92 ? -88.880 10.057 70.286 1.00 36.41 92 PHE A CA 1
ATOM 760 C C . PHE A 1 92 ? -88.187 8.802 70.869 1.00 36.41 92 PHE A C 1
ATOM 762 O O . PHE A 1 92 ? -88.777 8.086 71.686 1.00 36.41 92 PHE A O 1
ATOM 769 N N . PRO A 1 93 ? -86.892 8.561 70.545 1.00 34.12 93 PRO A N 1
ATOM 770 C CA . PRO A 1 93 ? -86.093 7.519 71.188 1.00 34.12 93 PRO A CA 1
ATOM 771 C C . PRO A 1 93 ? -85.853 7.829 72.675 1.00 34.12 93 PRO A C 1
ATOM 773 O O . PRO A 1 93 ? -85.289 8.860 73.034 1.00 34.12 93 PRO A O 1
ATOM 776 N N . ALA A 1 94 ? -86.241 6.908 73.558 1.00 39.94 94 ALA A N 1
ATOM 777 C CA . ALA A 1 94 ? -85.983 7.006 74.993 1.00 39.94 94 ALA A CA 1
ATOM 778 C C . ALA A 1 94 ? -84.785 6.128 75.399 1.00 39.94 94 ALA A C 1
ATOM 780 O O . ALA A 1 94 ? -84.710 4.958 75.033 1.00 39.94 94 ALA A O 1
ATOM 781 N N . ILE A 1 95 ? -83.856 6.674 76.193 1.00 40.19 95 ILE A N 1
ATOM 782 C CA . ILE A 1 95 ? -82.760 5.898 76.796 1.00 40.19 95 ILE A CA 1
ATOM 783 C C . ILE A 1 95 ? -83.284 5.245 78.076 1.00 40.19 95 ILE A C 1
ATOM 785 O O . ILE A 1 95 ? -83.777 5.939 78.968 1.00 40.19 95 ILE A O 1
ATOM 789 N N . TYR A 1 96 ? -83.168 3.922 78.182 1.00 44.62 96 TYR A N 1
ATOM 790 C CA . TYR A 1 96 ? -83.645 3.159 79.336 1.00 44.62 96 TYR A CA 1
ATOM 791 C C . TYR A 1 96 ? -82.480 2.677 80.210 1.00 44.62 96 TYR A C 1
ATOM 793 O O . TYR A 1 96 ? -81.511 2.098 79.724 1.00 44.62 96 TYR A O 1
ATOM 801 N N . TYR A 1 97 ? -82.598 2.882 81.519 1.00 41.19 97 TYR A N 1
ATOM 802 C CA . TYR A 1 97 ? -81.751 2.280 82.544 1.00 41.19 97 TYR A CA 1
ATOM 803 C C . TYR A 1 97 ? -82.396 0.984 83.042 1.00 41.19 97 TYR A C 1
ATOM 805 O O . TYR A 1 97 ? -83.580 0.974 83.375 1.00 41.19 97 TYR A O 1
ATOM 813 N N . LYS A 1 98 ? -81.640 -0.116 83.110 1.00 42.41 98 LYS A N 1
ATOM 814 C CA . LYS A 1 98 ? -82.136 -1.377 83.676 1.00 42.41 98 LYS A CA 1
ATOM 815 C C . LYS A 1 98 ? -81.807 -1.443 85.167 1.00 42.41 98 LYS A C 1
ATOM 817 O O . LYS A 1 98 ? -80.642 -1.601 85.524 1.00 42.41 98 LYS A O 1
ATOM 822 N N . ASP A 1 99 ? -82.831 -1.372 86.010 1.00 45.06 99 ASP A N 1
ATOM 823 C CA . ASP A 1 99 ? -82.753 -1.866 87.387 1.00 45.06 99 ASP A CA 1
ATOM 824 C C . ASP A 1 99 ? -82.984 -3.389 87.371 1.00 45.06 99 ASP A C 1
ATOM 826 O O . ASP A 1 99 ? -83.535 -3.931 86.412 1.00 45.06 99 ASP A O 1
ATOM 830 N N . THR A 1 100 ? -82.540 -4.082 88.416 1.00 42.28 100 THR A N 1
ATOM 831 C CA . THR A 1 100 ? -82.529 -5.534 88.651 1.00 42.28 100 THR A CA 1
ATOM 832 C C . THR A 1 100 ? -83.744 -6.313 88.130 1.00 42.28 100 THR A C 1
ATOM 834 O O . THR A 1 100 ? -83.587 -7.485 87.796 1.00 42.28 100 THR A O 1
ATOM 837 N N . THR A 1 101 ? -84.917 -5.691 87.961 1.00 38.09 101 THR A N 1
ATOM 838 C CA . THR A 1 101 ? -86.100 -6.321 87.347 1.00 38.09 101 THR A CA 1
ATOM 839 C C . THR A 1 101 ? -86.822 -5.514 86.252 1.00 38.09 101 THR A C 1
ATOM 841 O O . THR A 1 101 ? -87.685 -6.087 85.595 1.00 38.09 101 THR A O 1
ATOM 844 N N . ASN A 1 102 ? -86.481 -4.244 85.970 1.00 44.16 102 ASN A N 1
ATOM 845 C CA . ASN A 1 102 ? -87.247 -3.384 85.041 1.00 44.16 102 ASN A CA 1
ATOM 846 C C . ASN A 1 102 ? -86.376 -2.431 84.197 1.00 44.16 102 ASN A C 1
ATOM 848 O O . ASN A 1 102 ? -85.338 -1.956 84.651 1.00 44.16 102 ASN A O 1
ATOM 852 N N . LEU A 1 103 ? -86.835 -2.091 82.984 1.00 43.94 103 LEU A N 1
ATOM 853 C CA . LEU A 1 103 ? -86.286 -1.004 82.154 1.00 43.94 103 LEU A CA 1
ATOM 854 C C . LEU A 1 103 ? -87.022 0.313 82.460 1.00 43.94 103 LEU A C 1
ATOM 856 O O . LEU A 1 103 ? -88.231 0.415 82.261 1.00 43.94 103 LEU A O 1
ATOM 860 N N . ILE A 1 104 ? -86.295 1.328 82.931 1.00 49.62 104 ILE A N 1
ATOM 861 C CA . ILE A 1 104 ? -86.817 2.639 83.339 1.00 49.62 104 ILE A CA 1
ATOM 862 C C . ILE A 1 104 ? -86.291 3.714 82.374 1.00 49.62 104 ILE A C 1
ATOM 864 O O . ILE A 1 104 ? -85.077 3.876 82.277 1.00 49.62 104 ILE A O 1
ATOM 868 N N . PRO A 1 105 ? -87.149 4.474 81.670 1.00 49.22 105 PRO A N 1
ATOM 869 C CA . PRO A 1 105 ? -86.687 5.564 80.812 1.00 49.22 105 PRO A CA 1
ATOM 870 C C . PRO A 1 105 ? -86.049 6.676 81.654 1.00 49.22 105 PRO A C 1
ATOM 872 O O . PRO A 1 105 ? -86.614 7.073 82.675 1.00 49.22 105 PRO A O 1
ATOM 875 N N . LEU A 1 106 ? -84.898 7.204 81.223 1.00 48.25 106 LEU A N 1
ATOM 876 C CA . LEU A 1 106 ? -84.159 8.247 81.947 1.00 48.25 106 LEU A CA 1
ATOM 877 C C . LEU A 1 106 ? -85.030 9.482 82.234 1.00 48.25 106 LEU A C 1
ATOM 879 O O . LEU A 1 106 ? -84.911 10.069 83.302 1.00 48.25 106 LEU A O 1
ATOM 883 N N . SER A 1 107 ? -85.970 9.820 81.344 1.00 47.09 107 SER A N 1
ATOM 884 C CA . SER A 1 107 ? -86.926 10.929 81.515 1.00 47.09 107 SER A CA 1
ATOM 885 C C . SER A 1 107 ? -87.791 10.829 82.783 1.00 47.09 107 SER A C 1
ATOM 887 O O . SER A 1 107 ? -88.211 11.852 83.327 1.00 47.09 107 SER A O 1
ATOM 889 N N . LYS A 1 108 ? -88.015 9.618 83.320 1.00 47.75 108 LYS A N 1
ATOM 890 C CA . LYS A 1 108 ? -88.738 9.417 84.588 1.00 47.75 108 LYS A CA 1
ATOM 891 C C . LYS A 1 108 ? -87.921 9.767 85.833 1.00 47.75 108 LYS A C 1
ATOM 893 O O . LYS A 1 108 ? -88.533 10.018 86.867 1.00 47.75 108 LYS A O 1
ATOM 898 N N . PHE A 1 109 ? -86.589 9.824 85.749 1.00 51.00 109 PHE A N 1
ATOM 899 C CA . PHE A 1 109 ? -85.752 10.332 86.846 1.00 51.00 109 PHE A CA 1
ATOM 900 C C . PHE A 1 109 ? -85.830 11.859 86.973 1.00 51.00 109 PHE A C 1
ATOM 902 O O . PHE A 1 109 ? -85.595 12.385 88.053 1.00 51.00 109 PHE A O 1
ATOM 909 N N . PHE A 1 110 ? -86.204 12.559 85.896 1.00 46.62 110 PHE A N 1
ATOM 910 C CA . PHE A 1 110 ? -86.241 14.024 85.851 1.00 46.62 110 PHE A CA 1
ATOM 911 C C . PHE A 1 110 ? -87.629 14.622 86.126 1.00 46.62 110 PHE A C 1
ATOM 913 O O . PHE A 1 110 ? -87.728 15.797 86.457 1.00 46.62 110 PHE A O 1
ATOM 920 N N . THR A 1 111 ? -88.706 13.835 86.016 1.00 40.72 111 THR A N 1
ATOM 921 C CA . THR A 1 111 ? -90.093 14.329 86.158 1.00 40.72 111 THR A CA 1
ATOM 922 C C . THR A 1 111 ? -90.840 13.792 87.384 1.00 40.72 111 THR A C 1
ATOM 924 O O . THR A 1 111 ? -91.895 14.318 87.734 1.00 40.72 111 THR A O 1
ATOM 927 N N . ASN A 1 112 ? -90.324 12.772 88.080 1.00 40.34 112 ASN A N 1
ATOM 928 C CA . ASN A 1 112 ? -91.054 12.094 89.155 1.00 40.34 112 ASN A CA 1
ATOM 929 C C . ASN A 1 112 ? -90.443 12.375 90.543 1.00 40.34 112 ASN A C 1
ATOM 931 O O . ASN A 1 112 ? -89.440 11.771 90.914 1.00 40.34 112 ASN A O 1
ATOM 935 N N . LYS A 1 113 ? -91.089 13.233 91.353 1.00 43.62 113 LYS A N 1
ATOM 936 C CA . LYS A 1 113 ? -90.631 13.648 92.704 1.00 43.62 113 LYS A CA 1
ATOM 937 C C . LYS A 1 113 ? -90.432 12.501 93.722 1.00 43.62 113 LYS A C 1
ATOM 939 O O . LYS A 1 113 ? -89.945 12.747 94.819 1.00 43.62 113 LYS A O 1
ATOM 944 N N . ARG A 1 114 ? -90.818 11.257 93.404 1.00 38.50 114 ARG A N 1
ATOM 945 C CA . ARG A 1 114 ? -90.786 10.102 94.330 1.00 38.50 114 ARG A CA 1
ATOM 946 C C . ARG A 1 114 ? -89.598 9.147 94.175 1.00 38.50 114 ARG A C 1
ATOM 948 O O . ARG A 1 114 ? -89.482 8.231 94.981 1.00 38.50 114 ARG A O 1
ATOM 955 N N . ILE A 1 115 ? -88.722 9.324 93.187 1.00 44.50 115 ILE A N 1
ATOM 956 C CA . ILE A 1 115 ? -87.535 8.468 93.020 1.00 44.50 115 ILE A CA 1
ATOM 957 C C . ILE A 1 115 ? -86.296 9.330 93.279 1.00 44.50 115 ILE A C 1
ATOM 959 O O . ILE A 1 115 ? -85.838 10.024 92.378 1.00 44.50 115 ILE A O 1
ATOM 963 N N . LYS A 1 116 ? -85.767 9.315 94.512 1.00 48.25 116 LYS A N 1
ATOM 964 C CA . LYS A 1 116 ? -84.487 9.963 94.852 1.00 48.25 116 LYS A CA 1
ATOM 965 C C . LYS A 1 116 ? -83.353 8.939 94.649 1.00 48.25 116 LYS A C 1
ATOM 967 O O . LYS A 1 116 ? -83.219 8.043 95.479 1.00 48.25 116 LYS A O 1
ATOM 972 N N . PRO A 1 117 ? -82.550 9.012 93.567 1.00 53.66 117 PRO A N 1
ATOM 973 C CA . PRO A 1 117 ? -81.416 8.106 93.390 1.00 53.66 117 PRO A CA 1
ATOM 974 C C . PRO A 1 117 ? -80.349 8.371 94.457 1.00 53.66 117 PRO A C 1
ATOM 976 O O . PRO A 1 117 ? -80.105 9.533 94.808 1.00 53.66 117 PRO A O 1
ATOM 979 N N . THR A 1 118 ? -79.697 7.312 94.946 1.00 55.41 118 THR A N 1
ATOM 980 C CA . THR A 1 118 ? -78.573 7.433 95.893 1.00 55.41 118 THR A CA 1
ATOM 981 C C . THR A 1 118 ? -77.369 8.102 95.222 1.00 55.41 118 THR A C 1
ATOM 983 O O . THR A 1 118 ? -77.235 8.055 93.994 1.00 55.41 118 THR A O 1
ATOM 986 N N . SER A 1 119 ? -76.465 8.711 95.996 1.00 52.03 119 SER A N 1
ATOM 987 C CA . SER A 1 119 ? -75.253 9.370 95.472 1.00 52.03 119 SER A CA 1
ATOM 988 C C . SER A 1 119 ? -74.441 8.442 94.554 1.00 52.03 119 SER A C 1
ATOM 990 O O . SER A 1 119 ? -74.000 8.851 93.480 1.00 52.03 119 SER A O 1
ATOM 992 N N . LEU A 1 120 ? -74.362 7.147 94.890 1.00 47.06 120 LEU A N 1
ATOM 993 C CA . LEU A 1 120 ? -73.720 6.122 94.064 1.00 47.06 120 LEU A CA 1
ATOM 994 C C . LEU A 1 120 ? -74.453 5.862 92.733 1.00 47.06 120 LEU A C 1
ATOM 996 O O . LEU A 1 120 ? -73.811 5.647 91.703 1.00 47.06 120 LEU A O 1
ATOM 1000 N N . GLN A 1 121 ? -75.789 5.871 92.720 1.00 54.00 121 GLN A N 1
ATOM 1001 C CA . GLN A 1 121 ? -76.574 5.729 91.487 1.00 54.00 121 GLN A CA 1
ATOM 1002 C C . GLN A 1 121 ? -76.421 6.958 90.586 1.00 54.00 121 GLN A C 1
ATOM 1004 O O . GLN A 1 121 ? -76.231 6.800 89.380 1.00 54.00 121 GLN A O 1
ATOM 1009 N N . ARG A 1 122 ? -76.412 8.168 91.160 1.00 57.69 122 ARG A N 1
ATOM 1010 C CA . ARG A 1 122 ? -76.163 9.419 90.421 1.00 57.69 122 ARG A CA 1
ATOM 1011 C C . ARG A 1 122 ? -74.771 9.427 89.799 1.00 57.69 122 ARG A C 1
ATOM 1013 O O . ARG A 1 122 ? -74.643 9.673 88.603 1.00 57.69 122 ARG A O 1
ATOM 1020 N N . TYR A 1 123 ? -73.751 9.051 90.570 1.00 53.56 123 TYR A N 1
ATOM 1021 C CA . TYR A 1 123 ? -72.381 8.915 90.077 1.00 53.56 123 TYR A CA 1
ATOM 1022 C C . TYR A 1 123 ? -72.282 7.913 88.916 1.00 53.56 123 TYR A C 1
ATOM 1024 O O . TYR A 1 123 ? -71.685 8.213 87.882 1.00 53.56 123 TYR A O 1
ATOM 1032 N N . LYS A 1 124 ? -72.936 6.748 89.030 1.00 50.09 124 LYS A N 1
ATOM 1033 C CA . LYS A 1 124 ? -72.987 5.734 87.960 1.00 50.09 124 LYS A CA 1
ATOM 1034 C C . LYS A 1 124 ? -73.693 6.236 86.696 1.00 50.09 124 LYS A C 1
ATOM 1036 O O . LYS A 1 124 ? -73.248 5.898 85.599 1.00 50.09 124 LYS A O 1
ATOM 1041 N N . ILE A 1 125 ? -74.754 7.034 86.838 1.00 53.56 125 ILE A N 1
ATOM 1042 C CA . ILE A 1 125 ? -75.482 7.643 85.714 1.00 53.56 125 ILE A CA 1
ATOM 1043 C C . ILE A 1 125 ? -74.617 8.704 85.027 1.00 53.56 125 ILE A C 1
ATOM 1045 O O . ILE A 1 125 ? -74.472 8.652 83.809 1.00 53.56 125 ILE A O 1
ATOM 1049 N N . ILE A 1 126 ? -73.980 9.604 85.784 1.00 54.28 126 ILE A N 1
ATOM 1050 C CA . ILE A 1 126 ? -73.089 10.638 85.233 1.00 54.28 126 ILE A CA 1
ATOM 1051 C C . ILE A 1 126 ? -71.911 9.990 84.496 1.00 54.28 126 ILE A C 1
ATOM 1053 O O . ILE A 1 126 ? -71.650 10.333 83.342 1.00 54.28 126 ILE A O 1
ATOM 1057 N N . LEU A 1 127 ? -71.240 8.999 85.100 1.00 51.00 127 LEU A N 1
ATOM 1058 C CA . LEU A 1 127 ? -70.164 8.257 84.426 1.00 51.00 127 LEU A CA 1
ATOM 1059 C C . LEU A 1 127 ? -70.657 7.524 83.175 1.00 51.00 127 LEU A C 1
ATOM 1061 O O . LEU A 1 127 ? -69.946 7.491 82.171 1.00 51.00 127 LEU A O 1
ATOM 1065 N N . GLY A 1 128 ? -71.854 6.934 83.227 1.00 50.72 128 GLY A N 1
ATOM 1066 C CA . GLY A 1 128 ? -72.467 6.234 82.100 1.00 50.72 128 GLY A CA 1
ATOM 1067 C C . GLY A 1 128 ? -72.761 7.164 80.923 1.00 50.72 128 GLY A C 1
ATOM 1068 O O . GLY A 1 128 ? -72.360 6.863 79.802 1.00 50.72 128 GLY A O 1
ATOM 1069 N N . ILE A 1 129 ? -73.385 8.318 81.182 1.00 51.72 129 ILE A N 1
ATOM 1070 C CA . ILE A 1 129 ? -73.689 9.336 80.164 1.00 51.72 129 ILE A CA 1
ATOM 1071 C C . ILE A 1 129 ? -72.391 9.894 79.578 1.00 51.72 129 ILE A C 1
ATOM 1073 O O . ILE A 1 129 ? -72.237 9.938 78.362 1.00 51.72 129 ILE A O 1
ATOM 1077 N N . THR A 1 130 ? -71.423 10.236 80.430 1.00 51.31 130 THR A N 1
ATOM 1078 C CA . THR A 1 130 ? -70.139 10.809 79.996 1.00 51.31 130 THR A CA 1
ATOM 1079 C C . THR A 1 130 ? -69.361 9.816 79.128 1.00 51.31 130 THR A C 1
ATOM 1081 O O . THR A 1 130 ? -68.821 10.187 78.089 1.00 51.31 130 THR A O 1
ATOM 1084 N N . SER A 1 131 ? -69.364 8.531 79.498 1.00 48.28 131 SER A N 1
ATOM 1085 C CA . SER A 1 131 ? -68.695 7.471 78.732 1.00 48.28 131 SER A CA 1
ATOM 1086 C C . SER A 1 131 ? -69.389 7.183 77.397 1.00 48.28 131 SER A C 1
ATOM 1088 O O . SER A 1 131 ? -68.709 6.990 76.392 1.00 48.28 131 SER A O 1
ATOM 1090 N N . ALA A 1 132 ? -70.726 7.175 77.363 1.00 48.12 132 ALA A N 1
ATOM 1091 C CA . ALA A 1 132 ? -71.498 6.928 76.144 1.00 48.12 132 ALA A CA 1
ATOM 1092 C C . ALA A 1 132 ? -71.355 8.076 75.135 1.00 48.12 132 ALA A C 1
ATOM 1094 O O . ALA A 1 132 ? -71.098 7.845 73.956 1.00 48.12 132 ALA A O 1
ATOM 1095 N N . VAL A 1 133 ? -71.451 9.316 75.614 1.00 50.81 133 VAL A N 1
ATOM 1096 C CA . VAL A 1 133 ? -71.302 10.519 74.791 1.00 50.81 133 VAL A CA 1
ATOM 1097 C C . VAL A 1 133 ? -69.874 10.629 74.239 1.00 50.81 133 VAL A C 1
ATOM 1099 O O . VAL A 1 133 ? -69.691 10.903 73.054 1.00 50.81 133 VAL A O 1
ATOM 1102 N N . PHE A 1 134 ? -68.857 10.315 75.047 1.00 49.94 134 PHE A N 1
ATOM 1103 C CA . PHE A 1 134 ? -67.467 10.311 74.590 1.00 49.94 134 PHE A CA 1
ATOM 1104 C C . PHE A 1 134 ? -67.174 9.193 73.572 1.00 49.94 134 PHE A C 1
ATOM 1106 O O . PHE A 1 134 ? -66.436 9.411 72.611 1.00 49.94 134 PHE A O 1
ATOM 1113 N N . TYR A 1 135 ? -67.760 8.003 73.751 1.00 48.16 135 TYR A N 1
ATOM 1114 C CA . TYR A 1 135 ? -67.651 6.901 72.789 1.00 48.16 135 TYR A CA 1
ATOM 1115 C C . TYR A 1 135 ? -68.220 7.291 71.417 1.00 48.16 135 TYR A C 1
ATOM 1117 O O . TYR A 1 135 ? -67.536 7.137 70.408 1.00 48.16 135 TYR A O 1
ATOM 1125 N N . LEU A 1 136 ? -69.416 7.888 71.386 1.00 46.62 136 LEU A N 1
ATOM 1126 C CA . LEU A 1 136 ? -70.044 8.369 70.149 1.00 46.62 136 LEU A CA 1
ATOM 1127 C C . LEU A 1 136 ? -69.194 9.435 69.434 1.00 46.62 136 LEU A C 1
ATOM 1129 O O . LEU A 1 136 ? -69.106 9.433 68.206 1.00 46.62 136 LEU A O 1
ATOM 1133 N N . PHE A 1 137 ? -68.517 10.300 70.197 1.00 46.97 137 PHE A N 1
ATOM 1134 C CA . PHE A 1 137 ? -67.638 11.342 69.661 1.00 46.97 137 PHE A CA 1
ATOM 1135 C C . PHE A 1 137 ? -66.324 10.782 69.083 1.00 46.97 137 PHE A C 1
ATOM 1137 O O . PHE A 1 137 ? -65.883 11.207 68.014 1.00 46.97 137 PHE A O 1
ATOM 1144 N N . LYS A 1 138 ? -65.703 9.797 69.751 1.00 48.34 138 LYS A N 1
ATOM 1145 C CA . LYS A 1 138 ? -64.471 9.130 69.283 1.00 48.34 138 LYS A CA 1
ATOM 1146 C C . LYS A 1 138 ? -64.696 8.342 67.992 1.00 48.34 138 LYS A C 1
ATOM 1148 O O . LYS A 1 138 ? -63.859 8.403 67.092 1.00 48.34 138 LYS A O 1
ATOM 1153 N N . GLU A 1 139 ? -65.838 7.672 67.892 1.00 46.97 139 GLU A N 1
ATOM 1154 C CA . GLU A 1 139 ? -66.201 6.844 66.738 1.00 46.97 139 GLU A CA 1
ATOM 1155 C C . GLU A 1 139 ? -66.659 7.634 65.517 1.00 46.97 139 GLU A C 1
ATOM 1157 O O . GLU A 1 139 ? -66.954 7.048 64.477 1.00 46.97 139 GLU A O 1
ATOM 1162 N N . ARG A 1 140 ? -66.691 8.971 65.617 1.00 46.03 140 ARG A N 1
ATOM 1163 C CA . ARG A 1 140 ? -67.152 9.866 64.549 1.00 46.03 140 ARG A CA 1
ATOM 1164 C C . ARG A 1 140 ? -68.501 9.427 63.983 1.00 46.03 140 ARG A C 1
ATOM 1166 O O . ARG A 1 140 ? -68.747 9.579 62.786 1.00 46.03 140 ARG A O 1
ATOM 1173 N N . VAL A 1 141 ? -69.371 8.885 64.840 1.00 40.69 141 VAL A N 1
ATOM 1174 C CA . VAL A 1 141 ? -70.740 8.570 64.443 1.00 40.69 141 VAL A CA 1
ATOM 1175 C C . VAL A 1 141 ? -71.370 9.897 64.018 1.00 40.69 141 VAL A C 1
ATOM 1177 O O . VAL A 1 141 ? -71.343 10.845 64.808 1.00 40.69 141 VAL A O 1
ATOM 1180 N N . PRO A 1 142 ? -71.881 10.022 62.783 1.00 38.66 142 PRO A N 1
ATOM 1181 C CA . PRO A 1 142 ? -72.412 11.286 62.302 1.00 38.66 142 PRO A CA 1
ATOM 1182 C C . PRO A 1 142 ? -73.590 11.722 63.195 1.00 38.66 142 PRO A C 1
ATOM 1184 O O . PRO A 1 142 ? -74.659 11.107 63.171 1.00 38.66 142 PRO A O 1
ATOM 1187 N N . ILE A 1 143 ? -73.393 12.763 64.021 1.00 36.78 143 ILE A N 1
ATOM 1188 C CA . ILE A 1 143 ? -74.390 13.261 64.999 1.00 36.78 143 ILE A CA 1
ATOM 1189 C C . ILE A 1 143 ? -75.689 13.699 64.299 1.00 36.78 143 ILE A C 1
ATOM 1191 O O . ILE A 1 143 ? -76.763 13.660 64.885 1.00 36.78 143 ILE A O 1
ATOM 1195 N N . ASN A 1 144 ? -75.623 14.013 63.008 1.00 36.69 144 ASN A N 1
ATOM 1196 C CA . ASN A 1 144 ? -76.754 14.298 62.125 1.00 36.69 144 ASN A CA 1
ATOM 1197 C C . ASN A 1 144 ? -77.705 13.106 61.866 1.00 36.69 144 ASN A C 1
ATOM 1199 O O . ASN A 1 144 ? -78.702 13.288 61.173 1.00 36.69 144 ASN A O 1
ATOM 1203 N N . THR A 1 145 ? -77.451 11.917 62.424 1.00 34.44 145 THR A N 1
ATOM 1204 C CA . THR A 1 145 ? -78.448 10.826 62.505 1.00 34.44 145 THR A CA 1
ATOM 1205 C C . THR A 1 145 ? -79.289 10.853 63.791 1.00 34.44 145 THR A C 1
ATOM 1207 O O . THR A 1 145 ? -80.277 10.128 63.889 1.00 34.44 145 THR A O 1
ATOM 1210 N N . LEU A 1 146 ? -78.961 11.727 64.752 1.00 32.94 146 LEU A N 1
ATOM 1211 C CA . LEU A 1 146 ? -79.785 12.050 65.918 1.00 32.94 146 LEU A CA 1
ATOM 1212 C C . LEU A 1 146 ? -80.541 13.357 65.649 1.00 32.94 146 LEU A C 1
ATOM 1214 O O . LEU A 1 146 ? -80.060 14.445 65.958 1.00 32.94 146 LEU A O 1
ATOM 1218 N N . THR A 1 147 ? -81.740 13.272 65.075 1.00 30.59 147 THR A N 1
ATOM 1219 C CA . THR A 1 147 ? -82.666 14.412 65.044 1.00 30.59 147 THR A CA 1
ATOM 1220 C C . THR A 1 147 ? -83.304 14.554 66.423 1.00 30.59 147 THR A C 1
ATOM 1222 O O . THR A 1 147 ? -84.309 13.909 66.721 1.00 30.59 147 THR A O 1
ATOM 1225 N N . VAL A 1 148 ? -82.688 15.351 67.295 1.00 32.69 148 VAL A N 1
ATOM 1226 C CA . VAL A 1 148 ? -83.313 15.803 68.543 1.00 32.69 148 VAL A CA 1
ATOM 1227 C C . VAL A 1 148 ? -83.980 17.140 68.252 1.00 32.69 148 VAL A C 1
ATOM 1229 O O . VAL A 1 148 ? -83.431 18.197 68.543 1.00 32.69 148 VAL A O 1
ATOM 1232 N N . ASP A 1 149 ? -85.156 17.085 67.637 1.00 27.19 149 ASP A N 1
ATOM 1233 C CA . ASP A 1 149 ? -86.069 18.221 67.641 1.00 27.19 149 ASP A CA 1
ATOM 1234 C C . ASP A 1 149 ? -87.006 18.049 68.835 1.00 27.19 149 ASP A C 1
ATOM 1236 O O . ASP A 1 149 ? -88.125 17.589 68.680 1.00 27.19 149 ASP A O 1
ATOM 1240 N N . GLU A 1 150 ? -86.521 18.372 70.037 1.00 28.31 150 GLU A N 1
ATOM 1241 C CA . GLU A 1 150 ? -87.340 19.067 71.029 1.00 28.31 150 GLU A CA 1
ATOM 1242 C C . GLU A 1 150 ? -86.495 19.719 72.129 1.00 28.31 150 GLU A C 1
ATOM 1244 O O . GLU A 1 150 ? -85.388 19.312 72.483 1.00 28.31 150 GLU A O 1
ATOM 1249 N N . VAL A 1 151 ? -87.057 20.824 72.592 1.00 30.38 151 VAL A N 1
ATOM 1250 C CA . VAL A 1 151 ? -86.429 21.976 73.218 1.00 30.38 151 VAL A CA 1
ATOM 1251 C C . VAL A 1 151 ? -86.378 21.782 74.731 1.00 30.38 151 VAL A C 1
ATOM 1253 O O . VAL A 1 151 ? -87.403 21.545 75.365 1.00 30.38 151 VAL A O 1
ATOM 1256 N N . LEU A 1 152 ? -85.212 21.977 75.352 1.00 26.30 152 LEU A N 1
ATOM 1257 C CA . LEU A 1 152 ? -85.161 22.301 76.780 1.00 26.30 152 LEU A CA 1
ATOM 1258 C C . LEU A 1 152 ? -85.700 23.729 76.950 1.00 26.30 152 LEU A C 1
ATOM 1260 O O . LEU A 1 152 ? -84.951 24.701 76.892 1.00 26.30 152 LEU A O 1
ATOM 1264 N N . VAL A 1 153 ? -87.019 23.866 77.107 1.00 28.44 153 VAL A N 1
ATOM 1265 C CA . VAL A 1 153 ? -87.628 25.109 77.588 1.00 28.44 153 VAL A CA 1
ATOM 1266 C C . VAL A 1 153 ? -87.474 25.100 79.098 1.00 28.44 153 VAL A C 1
ATOM 1268 O O . VAL A 1 153 ? -88.121 24.313 79.785 1.00 28.44 153 VAL A O 1
ATOM 1271 N N . ASN A 1 154 ? -86.621 25.974 79.624 1.00 30.69 154 ASN A N 1
ATOM 1272 C CA . ASN A 1 154 ? -86.685 26.322 81.034 1.00 30.69 154 ASN A CA 1
ATOM 1273 C C . ASN A 1 154 ? -86.961 27.818 81.183 1.00 30.69 154 ASN A C 1
ATOM 1275 O O . ASN A 1 154 ? -86.308 28.650 80.553 1.00 30.69 154 ASN A O 1
ATOM 1279 N N . SER A 1 155 ? -87.940 28.132 82.025 1.00 26.17 155 SER A N 1
ATOM 1280 C CA . SER A 1 155 ? -88.220 29.469 82.529 1.00 26.17 155 SER A CA 1
ATOM 1281 C C . SER A 1 155 ? -87.530 29.577 83.882 1.00 26.17 155 SER A C 1
ATOM 1283 O O . SER A 1 155 ? -87.956 28.952 84.851 1.00 26.17 155 SER A O 1
ATOM 1285 N N . ILE A 1 156 ? -86.454 30.356 83.953 1.00 30.72 156 ILE A N 1
ATOM 1286 C CA . ILE A 1 156 ? -85.899 30.814 85.227 1.00 30.72 156 ILE A CA 1
ATOM 1287 C C . ILE A 1 156 ? -86.052 32.335 85.218 1.00 30.72 156 ILE A C 1
ATOM 1289 O O . ILE A 1 156 ? -85.474 33.014 84.374 1.00 30.72 156 ILE A O 1
ATOM 1293 N N . ASN A 1 157 ? -86.871 32.861 86.130 1.00 31.11 157 ASN A N 1
ATOM 1294 C CA . ASN A 1 157 ? -87.141 34.293 86.331 1.00 31.11 157 ASN A CA 1
ATOM 1295 C C . ASN A 1 157 ? -87.820 35.048 85.165 1.00 31.11 157 ASN A C 1
ATOM 1297 O O . ASN A 1 157 ? -87.690 36.265 85.070 1.00 31.11 157 ASN A O 1
ATOM 1301 N N . GLY A 1 158 ? -88.591 34.368 84.310 1.00 35.16 158 GLY A N 1
ATOM 1302 C CA . GLY A 1 158 ? -89.486 35.030 83.347 1.00 35.16 158 GLY A CA 1
ATOM 1303 C C . GLY A 1 158 ? -88.875 35.431 81.999 1.00 35.16 158 GLY A C 1
ATOM 1304 O O . GLY A 1 158 ? -89.606 35.937 81.152 1.00 35.16 158 GLY A O 1
ATOM 1305 N N . GLU A 1 159 ? -87.598 35.143 81.735 1.00 27.73 159 GLU A N 1
ATOM 1306 C CA . GLU A 1 159 ? -87.031 35.232 80.381 1.00 27.73 159 GLU A CA 1
ATOM 1307 C C . GLU A 1 159 ? -86.763 33.841 79.791 1.00 27.73 159 GLU A C 1
ATOM 1309 O O . GLU A 1 159 ? -86.154 32.973 80.416 1.00 27.73 159 GLU A O 1
ATOM 1314 N N . THR A 1 160 ? -87.224 33.628 78.555 1.00 31.88 160 THR A N 1
ATOM 1315 C CA . THR A 1 160 ? -87.047 32.373 77.808 1.00 31.88 160 THR A CA 1
ATOM 1316 C C . THR A 1 160 ? -85.722 32.410 77.049 1.00 31.88 160 THR A C 1
ATOM 1318 O O . THR A 1 160 ? -85.527 33.288 76.210 1.00 31.88 160 THR A O 1
ATOM 1321 N N . LYS A 1 161 ? -84.822 31.445 77.278 1.00 32.56 161 LYS A N 1
ATOM 1322 C CA . LYS A 1 161 ? -83.629 31.247 76.433 1.00 32.56 161 LYS A CA 1
ATOM 1323 C C . LYS A 1 161 ? -83.728 29.944 75.646 1.00 32.56 161 LYS A C 1
ATOM 1325 O O . LYS A 1 161 ? -83.888 28.875 76.222 1.00 32.56 161 LYS A O 1
ATOM 1330 N N . ILE A 1 162 ? -83.612 30.060 74.324 1.00 33.75 162 ILE A N 1
ATOM 1331 C CA . ILE A 1 162 ? -83.654 28.955 73.360 1.00 33.75 162 ILE A CA 1
ATOM 1332 C C . ILE A 1 162 ? -82.215 28.609 72.966 1.00 33.75 162 ILE A C 1
ATOM 1334 O O . ILE A 1 162 ? -81.487 29.481 72.493 1.00 33.75 162 ILE A O 1
ATOM 1338 N N . PHE A 1 163 ? -81.810 27.345 73.104 1.00 35.53 163 PHE A N 1
ATOM 1339 C CA . PHE A 1 163 ? -80.554 26.848 72.536 1.00 35.53 163 PHE A CA 1
ATOM 1340 C C . PHE A 1 163 ? -80.846 26.106 71.230 1.00 35.53 163 PHE A C 1
ATOM 1342 O O . PHE A 1 163 ? -81.596 25.134 71.213 1.00 35.53 163 PHE A O 1
ATOM 1349 N N . ASN A 1 164 ? -80.282 26.595 70.124 1.00 32.88 164 ASN A N 1
ATOM 1350 C CA . ASN A 1 164 ? -80.539 26.090 68.777 1.00 32.88 164 ASN A CA 1
ATOM 1351 C C . ASN A 1 164 ? -79.326 25.296 68.265 1.00 32.88 164 ASN A C 1
ATOM 1353 O O . ASN A 1 164 ? -78.225 25.838 68.191 1.00 32.88 164 ASN A O 1
ATOM 1357 N N . PHE A 1 165 ? -79.524 24.032 67.881 1.00 38.28 165 PHE A N 1
ATOM 1358 C CA . PHE A 1 165 ? -78.464 23.146 67.372 1.00 38.28 165 PHE A CA 1
ATOM 1359 C C . PHE A 1 165 ? -78.146 23.328 65.874 1.00 38.28 165 PHE A C 1
ATOM 1361 O O . PHE A 1 165 ? -77.303 22.615 65.332 1.00 38.28 165 PHE A O 1
ATOM 1368 N N . LYS A 1 166 ? -78.770 24.293 65.183 1.00 31.89 166 LYS A N 1
ATOM 1369 C CA . LYS A 1 166 ? -78.703 24.432 63.713 1.00 31.89 166 LYS A CA 1
ATOM 1370 C C . LYS A 1 166 ? -77.338 24.753 63.077 1.00 31.89 166 LYS A C 1
ATOM 1372 O O . LYS A 1 166 ? -77.291 24.852 61.856 1.00 31.89 166 LYS A O 1
ATOM 1377 N N . ASN A 1 167 ? -76.239 24.867 63.825 1.00 34.91 167 ASN A N 1
ATOM 1378 C CA . ASN A 1 167 ? -74.953 25.317 63.267 1.00 34.91 167 ASN A CA 1
ATOM 1379 C C . ASN A 1 167 ? -73.831 24.269 63.176 1.00 34.91 167 ASN A C 1
ATOM 1381 O O . ASN A 1 167 ? -72.714 24.636 62.824 1.00 34.91 167 ASN A O 1
ATOM 1385 N N . PHE A 1 168 ? -74.097 22.977 63.388 1.00 36.72 168 PHE A N 1
ATOM 1386 C CA . PHE A 1 168 ? -73.114 21.951 63.017 1.00 36.72 168 PHE A CA 1
ATOM 1387 C C . PHE A 1 168 ? -73.132 21.754 61.492 1.00 36.72 168 PHE A C 1
ATOM 1389 O O . PHE A 1 168 ? -74.043 21.143 60.930 1.00 36.72 168 PHE A O 1
ATOM 1396 N N . SER A 1 169 ? -72.146 22.336 60.810 1.00 34.94 169 SER A N 1
ATOM 1397 C CA . SER A 1 169 ? -71.951 22.191 59.364 1.00 34.94 169 SER A CA 1
ATOM 1398 C C . SER A 1 169 ? -71.656 20.729 58.988 1.00 34.94 169 SER A C 1
ATOM 1400 O O . SER A 1 169 ? -71.059 19.982 59.761 1.00 34.94 169 SER A O 1
ATOM 1402 N N . LYS A 1 170 ? -72.078 20.329 57.780 1.00 36.09 170 LYS A N 1
ATOM 1403 C CA . LYS A 1 170 ? -71.995 18.957 57.242 1.00 36.09 170 LYS A CA 1
ATOM 1404 C C . LYS A 1 170 ? -70.572 18.418 57.057 1.00 36.09 170 LYS A C 1
ATOM 1406 O O . LYS A 1 170 ? -70.432 17.212 56.880 1.00 36.09 170 LYS A O 1
ATOM 1411 N N . ASP A 1 171 ? -69.548 19.261 57.157 1.00 38.69 171 ASP A N 1
ATOM 1412 C CA . ASP A 1 171 ? -68.163 18.874 56.909 1.00 38.69 171 ASP A CA 1
ATOM 1413 C C . ASP A 1 171 ? -67.264 19.220 58.104 1.00 38.69 171 ASP A C 1
ATOM 1415 O O . ASP A 1 171 ? -67.085 20.389 58.425 1.00 38.69 171 ASP A O 1
ATOM 1419 N N . TYR A 1 172 ? -66.708 18.164 58.717 1.00 47.88 172 TYR A N 1
ATOM 1420 C CA . TYR A 1 172 ? -65.686 18.110 59.778 1.00 47.88 172 TYR A CA 1
ATOM 1421 C C . TYR A 1 172 ? -65.886 19.000 61.025 1.00 47.88 172 TYR A C 1
ATOM 1423 O O . TYR A 1 172 ? -65.902 20.221 60.961 1.00 47.88 172 TYR A O 1
ATOM 1431 N N . ILE A 1 173 ? -65.899 18.356 62.202 1.00 42.56 173 ILE A N 1
ATOM 1432 C CA . ILE A 1 173 ? -65.931 18.996 63.531 1.00 42.56 173 ILE A CA 1
ATOM 1433 C C . ILE A 1 173 ? -64.776 20.003 63.642 1.00 42.56 173 ILE A C 1
ATOM 1435 O O . ILE A 1 173 ? -63.608 19.600 63.672 1.00 42.56 173 ILE A O 1
ATOM 1439 N N . CYS A 1 174 ? -65.087 21.299 63.701 1.00 42.44 174 CYS A N 1
ATOM 1440 C CA . CYS A 1 174 ? -64.078 22.341 63.879 1.00 42.44 174 CYS A CA 1
ATOM 1441 C C . CYS A 1 174 ? -63.806 22.607 65.372 1.00 42.44 174 CYS A C 1
ATOM 1443 O O . CYS A 1 174 ? -64.512 22.128 66.257 1.00 42.44 174 CYS A O 1
ATOM 1445 N N . GLU A 1 175 ? -62.757 23.367 65.685 1.00 43.16 175 GLU A N 1
ATOM 1446 C CA . GLU A 1 175 ? -62.353 23.705 67.063 1.00 43.16 175 GLU A CA 1
ATOM 1447 C C . GLU A 1 175 ? -63.498 24.325 67.894 1.00 43.16 175 GLU A C 1
ATOM 1449 O O . GLU A 1 175 ? -63.616 24.087 69.097 1.00 43.16 175 GLU A O 1
ATOM 1454 N N . THR A 1 176 ? -64.403 25.046 67.231 1.00 46.06 176 THR A N 1
ATOM 1455 C CA . THR A 1 176 ? -65.581 25.682 67.831 1.00 46.06 176 THR A CA 1
ATOM 1456 C C . THR A 1 176 ? -66.646 24.667 68.265 1.00 46.06 176 THR A C 1
ATOM 1458 O O . THR A 1 176 ? -67.282 24.841 69.303 1.00 46.06 176 THR A O 1
ATOM 1461 N N . ASP A 1 177 ? -66.789 23.562 67.535 1.00 51.88 177 ASP A N 1
ATOM 1462 C CA . ASP A 1 177 ? -67.745 22.487 67.822 1.00 51.88 177 ASP A CA 1
ATOM 1463 C C . ASP A 1 177 ? -67.357 21.693 69.079 1.00 51.88 177 ASP A C 1
ATOM 1465 O O . ASP A 1 177 ? -68.213 21.301 69.875 1.00 51.88 177 ASP A O 1
ATOM 1469 N N . TYR A 1 178 ? -66.051 21.518 69.307 1.00 48.44 178 TYR A N 1
ATOM 1470 C CA . TYR A 1 178 ? -65.509 20.889 70.514 1.00 48.44 178 TYR A CA 1
ATOM 1471 C C . TYR A 1 178 ? -65.667 21.776 71.759 1.00 48.44 178 TYR A C 1
ATOM 1473 O O . TYR A 1 178 ? -65.997 21.279 72.837 1.00 48.44 178 TYR A O 1
ATOM 1481 N N . LEU A 1 179 ? -65.494 23.095 71.621 1.00 46.44 179 LEU A N 1
ATOM 1482 C CA . LEU A 1 179 ? -65.764 24.038 72.711 1.00 46.44 179 LEU A CA 1
ATOM 1483 C C . LEU A 1 179 ? -67.255 24.044 73.085 1.00 46.44 179 LEU A C 1
ATOM 1485 O O . LEU A 1 179 ? -67.601 23.994 74.264 1.00 46.44 179 LEU A O 1
ATOM 1489 N N . ASN A 1 180 ? -68.139 24.032 72.085 1.00 52.16 180 ASN A N 1
ATOM 1490 C CA . ASN A 1 180 ? -69.586 23.939 72.292 1.00 52.16 180 ASN A CA 1
ATOM 1491 C C . ASN A 1 180 ? -69.985 22.621 72.979 1.00 52.16 180 ASN A C 1
ATOM 1493 O O . ASN A 1 180 ? -70.846 22.619 73.858 1.00 52.16 180 ASN A O 1
ATOM 1497 N N . TYR A 1 181 ? -69.310 21.518 72.647 1.00 53.16 181 TYR A N 1
ATOM 1498 C CA . TYR A 1 181 ? -69.460 20.221 73.311 1.00 53.16 181 TYR A CA 1
ATOM 1499 C C . TYR A 1 181 ? -69.032 20.245 74.788 1.00 53.16 181 TYR A C 1
ATOM 1501 O O . TYR A 1 181 ? -69.771 19.766 75.650 1.00 53.16 181 TYR A O 1
ATOM 1509 N N . LEU A 1 182 ? -67.871 20.828 75.105 1.00 48.19 182 LEU A N 1
ATOM 1510 C CA . LEU A 1 182 ? -67.410 20.963 76.492 1.00 48.19 182 LEU A CA 1
ATOM 1511 C C . LEU A 1 182 ? -68.346 21.856 77.313 1.00 48.19 182 LEU A C 1
ATOM 1513 O O . LEU A 1 182 ? -68.644 21.535 78.462 1.00 48.19 182 LEU A O 1
ATOM 1517 N N . ASN A 1 183 ? -68.870 22.919 76.703 1.00 48.88 183 ASN A N 1
ATOM 1518 C CA . ASN A 1 183 ? -69.858 23.792 77.327 1.00 48.88 183 ASN A CA 1
ATOM 1519 C C . ASN A 1 183 ? -71.188 23.066 77.584 1.00 48.88 183 ASN A C 1
ATOM 1521 O O . ASN A 1 183 ? -71.762 23.225 78.659 1.00 48.88 183 ASN A O 1
ATOM 1525 N N . PHE A 1 184 ? -71.651 22.215 76.661 1.00 53.50 184 PHE A N 1
ATOM 1526 C CA . PHE A 1 184 ? -72.835 21.374 76.867 1.00 53.50 184 PHE A CA 1
ATOM 1527 C C . PHE A 1 184 ? -72.646 20.390 78.027 1.00 53.50 184 PHE A C 1
ATOM 1529 O O . PHE A 1 184 ? -73.503 20.296 78.903 1.00 53.50 184 PHE A O 1
ATOM 1536 N N . LEU A 1 185 ? -71.508 19.693 78.079 1.00 49.25 185 LEU A N 1
ATOM 1537 C CA . LEU A 1 185 ? -71.192 18.762 79.165 1.00 49.25 185 LEU A CA 1
ATOM 1538 C C . LEU A 1 185 ? -71.104 19.484 80.513 1.00 49.25 185 LEU A C 1
ATOM 1540 O O . LEU A 1 185 ? -71.651 18.999 81.502 1.00 49.25 185 LEU A O 1
ATOM 1544 N N . ALA A 1 186 ? -70.495 20.672 80.533 1.00 48.44 186 ALA A N 1
ATOM 1545 C CA . ALA A 1 186 ? -70.475 21.539 81.702 1.00 48.44 186 ALA A CA 1
ATOM 1546 C C . ALA A 1 186 ? -71.895 21.956 82.118 1.00 48.44 186 ALA A C 1
ATOM 1548 O O . ALA A 1 186 ? -72.215 21.852 83.294 1.00 48.44 186 ALA A O 1
ATOM 1549 N N . SER A 1 187 ? -72.774 22.331 81.181 1.00 49.62 187 SER A N 1
ATOM 1550 C CA . SER A 1 187 ? -74.173 22.694 81.472 1.00 49.62 187 SER A CA 1
ATOM 1551 C C . SER A 1 187 ? -75.018 21.516 81.973 1.00 49.62 187 SER A C 1
ATOM 1553 O O . SER A 1 187 ? -75.821 21.693 82.884 1.00 49.62 187 SER A O 1
ATOM 1555 N N . VAL A 1 188 ? -74.829 20.305 81.437 1.00 48.44 188 VAL A N 1
ATOM 1556 C CA . VAL A 1 188 ? -75.518 19.090 81.915 1.00 48.44 188 VAL A CA 1
ATOM 1557 C C . VAL A 1 188 ? -75.060 18.726 83.328 1.00 48.44 188 VAL A C 1
ATOM 1559 O O . VAL A 1 188 ? -75.888 18.406 84.179 1.00 48.44 188 VAL A O 1
ATOM 1562 N N . ILE A 1 189 ? -73.757 18.820 83.607 1.00 50.19 189 ILE A N 1
ATOM 1563 C CA . ILE A 1 189 ? -73.199 18.586 84.947 1.00 50.19 189 ILE A CA 1
ATOM 1564 C C . ILE A 1 189 ? -73.689 19.666 85.921 1.00 50.19 189 ILE A C 1
ATOM 1566 O O . ILE A 1 189 ? -74.161 19.342 87.006 1.00 50.19 189 ILE A O 1
ATOM 1570 N N . GLN A 1 190 ? -73.661 20.933 85.509 1.00 46.25 190 GLN A N 1
ATOM 1571 C CA . GLN A 1 190 ? -74.140 22.069 86.292 1.00 46.25 190 GLN A CA 1
ATOM 1572 C C . GLN A 1 190 ? -75.642 21.955 86.603 1.00 46.25 190 GLN A C 1
ATOM 1574 O O . GLN A 1 190 ? -76.049 22.237 87.722 1.00 46.25 190 GLN A O 1
ATOM 1579 N N . PHE A 1 191 ? -76.468 21.457 85.679 1.00 43.75 191 PHE A N 1
ATOM 1580 C CA . PHE A 1 191 ? -77.897 21.206 85.911 1.00 43.75 191 PHE A CA 1
ATOM 1581 C C . PHE A 1 191 ? -78.157 20.085 86.934 1.00 43.75 191 PHE A C 1
ATOM 1583 O O . PHE A 1 191 ? -79.015 20.221 87.811 1.00 43.75 191 PHE A O 1
ATOM 1590 N N . VAL A 1 192 ? -77.398 18.985 86.859 1.00 47.00 192 VAL A N 1
ATOM 1591 C CA . VAL A 1 192 ? -77.504 17.856 87.804 1.00 47.00 192 VAL A CA 1
ATOM 1592 C C . VAL A 1 192 ? -77.041 18.243 89.216 1.00 47.00 192 VAL A C 1
ATOM 1594 O O . VAL A 1 192 ? -77.499 17.645 90.186 1.00 47.00 192 VAL A O 1
ATOM 1597 N N . VAL A 1 193 ? -76.176 19.256 89.328 1.00 46.09 193 VAL A N 1
ATOM 1598 C CA . VAL A 1 193 ? -75.660 19.790 90.599 1.00 46.09 193 VAL A CA 1
ATOM 1599 C C . VAL A 1 193 ? -76.529 20.937 91.147 1.00 46.09 193 VAL A C 1
ATOM 1601 O O . VAL A 1 193 ? -76.788 20.977 92.335 1.00 46.09 193 VAL A O 1
ATOM 1604 N N . ILE A 1 194 ? -77.069 21.844 90.324 1.00 42.66 194 ILE A N 1
ATOM 1605 C CA . ILE A 1 194 ? -77.914 22.965 90.807 1.00 42.66 194 ILE A CA 1
ATOM 1606 C C . ILE A 1 194 ? -79.297 22.498 91.288 1.00 42.66 194 ILE A C 1
ATOM 1608 O O . ILE A 1 194 ? -79.894 23.110 92.171 1.00 42.66 194 ILE A O 1
ATOM 1612 N N . SER A 1 195 ? -79.819 21.389 90.758 1.00 45.66 195 SER A N 1
ATOM 1613 C CA . SER A 1 195 ? -81.094 20.813 91.216 1.00 45.66 195 SER A CA 1
ATOM 1614 C C . SER A 1 195 ? -81.040 20.209 92.631 1.00 45.66 195 SER A C 1
ATOM 1616 O O . SER A 1 195 ? -82.056 19.694 93.096 1.00 45.66 195 SER A O 1
ATOM 1618 N N . THR A 1 196 ? -79.896 20.291 93.327 1.00 46.06 196 THR A N 1
ATOM 1619 C CA . THR A 1 196 ? -79.729 19.824 94.711 1.00 46.06 196 THR A CA 1
ATOM 1620 C C . THR A 1 196 ? -79.604 20.926 95.766 1.00 46.06 196 THR A C 1
ATOM 1622 O O . THR A 1 196 ? -79.755 20.593 96.933 1.00 46.06 196 THR A O 1
ATOM 1625 N N . ASP A 1 197 ? -79.406 22.198 95.393 1.00 40.31 197 ASP A N 1
ATOM 1626 C CA . ASP A 1 197 ? -79.114 23.278 96.363 1.00 40.31 197 ASP A CA 1
ATOM 1627 C C . ASP A 1 197 ? -80.293 24.233 96.646 1.00 40.31 197 ASP A C 1
ATOM 1629 O O . ASP A 1 197 ? -80.182 25.111 97.492 1.00 40.31 197 ASP A O 1
ATOM 1633 N N . ASN A 1 198 ? -81.446 24.066 95.987 1.00 41.03 198 ASN A N 1
ATOM 1634 C CA . ASN A 1 198 ? -82.647 24.883 96.237 1.00 41.03 198 ASN A CA 1
ATOM 1635 C C . ASN A 1 198 ? -83.720 24.143 97.061 1.00 41.03 198 ASN A C 1
ATOM 1637 O O . ASN A 1 198 ? -84.907 24.189 96.733 1.00 41.03 198 ASN A O 1
ATOM 1641 N N . GLU A 1 199 ? -83.316 23.474 98.140 1.00 38.16 199 GLU A N 1
ATOM 1642 C CA . GLU A 1 199 ? -84.218 23.131 99.247 1.00 38.16 199 GLU A CA 1
ATOM 1643 C C . GLU A 1 199 ? -83.650 23.788 100.519 1.00 38.16 199 GLU A C 1
ATOM 1645 O O . GLU A 1 199 ? -82.705 23.288 101.120 1.00 38.16 199 GLU A O 1
ATOM 1650 N N . ASN A 1 200 ? -84.199 24.956 100.886 1.00 41.22 200 ASN A N 1
ATOM 1651 C CA . ASN A 1 200 ? -84.094 25.478 102.249 1.00 41.22 200 ASN A CA 1
ATOM 1652 C C . ASN A 1 200 ? -84.823 24.486 103.166 1.00 41.22 200 ASN A C 1
ATOM 1654 O O . ASN A 1 200 ? -86.053 24.442 103.132 1.00 41.22 200 ASN A O 1
ATOM 1658 N N . ASP A 1 201 ? -84.079 23.725 103.963 1.00 35.56 201 ASP A N 1
ATOM 1659 C CA . ASP A 1 201 ? -84.583 23.180 105.221 1.00 35.56 201 ASP A CA 1
ATOM 1660 C C . ASP A 1 201 ? -84.060 24.080 106.348 1.00 35.56 201 ASP A C 1
ATOM 1662 O O . ASP A 1 201 ? -82.854 24.200 106.581 1.00 35.56 201 ASP A O 1
ATOM 1666 N N . ASP A 1 202 ? -85.006 24.764 106.987 1.00 38.88 202 ASP A N 1
ATOM 1667 C CA . ASP A 1 202 ? -84.843 25.480 108.245 1.00 38.88 202 ASP A CA 1
ATOM 1668 C C . ASP A 1 202 ? -84.497 24.505 109.396 1.00 38.88 202 ASP A C 1
ATOM 1670 O O . ASP A 1 202 ? -84.942 23.358 109.412 1.00 38.88 202 ASP A O 1
ATOM 1674 N N . GLU A 1 203 ? -83.766 25.030 110.389 1.00 40.41 203 GLU A N 1
ATOM 1675 C CA . GLU A 1 203 ? -83.508 24.494 111.742 1.00 40.41 203 GLU A CA 1
ATOM 1676 C C . GLU A 1 203 ? -82.636 23.223 111.888 1.00 40.41 203 GLU A C 1
ATOM 1678 O O . GLU A 1 203 ? -83.137 22.104 111.849 1.00 40.41 203 GLU A O 1
ATOM 1683 N N . PHE A 1 204 ? -81.351 23.389 112.258 1.00 30.14 204 PHE A N 1
ATOM 1684 C CA . PHE A 1 204 ? -80.825 22.891 113.548 1.00 30.14 204 PHE A CA 1
ATOM 1685 C C . PHE A 1 204 ? -79.412 23.419 113.889 1.00 30.14 204 PHE A C 1
ATOM 1687 O O . PHE A 1 204 ? -78.622 23.780 113.023 1.00 30.14 204 PHE A O 1
ATOM 1694 N N . ASP A 1 205 ? -79.165 23.449 115.196 1.00 32.81 205 ASP A N 1
ATOM 1695 C CA . ASP A 1 205 ? -78.309 24.321 116.010 1.00 32.81 205 ASP A CA 1
ATOM 1696 C C . ASP A 1 205 ? -76.777 24.086 115.973 1.00 32.81 205 ASP A C 1
ATOM 1698 O O . ASP A 1 205 ? -76.270 23.001 115.678 1.00 32.81 205 ASP A O 1
ATOM 1702 N N . GLU A 1 206 ? -76.067 25.152 116.344 1.00 36.41 206 GLU A N 1
ATOM 1703 C CA . GLU A 1 206 ? -74.627 25.370 116.452 1.00 36.41 206 GLU A CA 1
ATOM 1704 C C . GLU A 1 206 ? -73.957 24.481 117.521 1.00 36.41 206 GLU A C 1
ATOM 1706 O O . GLU A 1 206 ? -74.476 24.304 118.623 1.00 36.41 206 GLU A O 1
ATOM 1711 N N . ASN A 1 207 ? -72.739 23.983 117.247 1.00 34.25 207 ASN A N 1
ATOM 1712 C CA . ASN A 1 207 ? -71.520 24.338 118.004 1.00 34.25 207 ASN A CA 1
ATOM 1713 C C . ASN A 1 207 ? -70.304 23.439 117.666 1.00 34.25 207 ASN A C 1
ATOM 1715 O O . ASN A 1 207 ? -70.205 22.288 118.081 1.00 34.25 207 ASN A O 1
ATOM 1719 N N . ASN A 1 208 ? -69.310 24.068 117.029 1.00 34.12 208 ASN A N 1
ATOM 1720 C CA . ASN A 1 208 ? -67.862 23.830 117.144 1.00 34.12 208 ASN A CA 1
ATOM 1721 C C . ASN A 1 208 ? -67.235 22.506 116.655 1.00 34.12 208 ASN A C 1
ATOM 1723 O O . ASN A 1 208 ? -66.822 21.665 117.450 1.00 34.12 208 ASN A O 1
ATOM 1727 N N . LEU A 1 209 ? -66.930 22.458 115.351 1.00 31.45 209 LEU A N 1
ATOM 1728 C CA . LEU A 1 209 ? -65.569 22.198 114.844 1.00 31.45 209 LEU A CA 1
ATOM 1729 C C . LEU A 1 209 ? -65.474 22.655 113.378 1.00 31.45 209 LEU A C 1
ATOM 1731 O O . LEU A 1 209 ? -66.113 22.100 112.491 1.00 31.45 209 LEU A O 1
ATOM 1735 N N . SER A 1 210 ? -64.689 23.707 113.137 1.00 37.28 210 SER A N 1
ATOM 1736 C CA . SER A 1 210 ? -64.467 24.318 111.825 1.00 37.28 210 SER A CA 1
ATOM 1737 C C . SER A 1 210 ? -63.695 23.379 110.891 1.00 37.28 210 SER A C 1
ATOM 1739 O O . SER A 1 210 ? -62.483 23.205 111.041 1.00 37.28 210 SER A O 1
ATOM 1741 N N . LEU A 1 211 ? -64.385 22.813 109.904 1.00 30.44 211 LEU A N 1
ATOM 1742 C CA . LEU A 1 211 ? -63.784 22.281 108.681 1.00 30.44 211 LEU A CA 1
ATOM 1743 C C . LEU A 1 211 ? -63.882 23.365 107.594 1.00 30.44 211 LEU A C 1
ATOM 1745 O O . LEU A 1 211 ? -64.896 24.059 107.539 1.00 30.44 211 LEU A O 1
ATOM 1749 N N . PRO A 1 212 ? -62.855 23.561 106.751 1.00 31.39 212 PRO A N 1
ATOM 1750 C CA . PRO A 1 212 ? -62.928 24.543 105.677 1.00 31.39 212 PRO A CA 1
ATOM 1751 C C . PRO A 1 212 ? -64.047 24.155 104.703 1.00 31.39 212 PRO A C 1
ATOM 1753 O O . PRO A 1 212 ? -64.121 23.000 104.280 1.00 31.39 212 PRO A O 1
ATOM 1756 N N . GLU A 1 213 ? -64.900 25.121 104.351 1.00 39.66 213 GLU A N 1
ATOM 1757 C CA . GLU A 1 213 ? -65.895 25.003 103.283 1.00 39.66 213 GLU A CA 1
ATOM 1758 C C . GLU A 1 213 ? -65.201 24.563 101.989 1.00 39.66 213 GLU A C 1
ATOM 1760 O O . GLU A 1 213 ? -64.536 25.344 101.304 1.00 39.66 213 GLU A O 1
ATOM 1765 N N . PHE A 1 214 ? -65.323 23.278 101.665 1.00 33.19 214 PHE A N 1
ATOM 1766 C CA . PHE A 1 214 ? -64.814 22.730 100.419 1.00 33.19 214 PHE A CA 1
ATOM 1767 C C . PHE A 1 214 ? -65.850 22.982 99.329 1.00 33.19 214 PHE A C 1
ATOM 1769 O O . PHE A 1 214 ? -66.870 22.300 99.230 1.00 33.19 214 PHE A O 1
ATOM 1776 N N . ASN A 1 215 ? -65.589 23.994 98.506 1.00 46.75 215 ASN A N 1
ATOM 1777 C CA . ASN A 1 215 ? -66.449 24.369 97.397 1.00 46.75 215 ASN A CA 1
ATOM 1778 C C . ASN A 1 215 ? -66.232 23.399 96.218 1.00 46.75 215 ASN A C 1
ATOM 1780 O O . ASN A 1 215 ? -65.527 23.698 95.253 1.00 46.75 215 ASN A O 1
ATOM 1784 N N . PHE A 1 216 ? -66.840 22.212 96.329 1.00 42.09 216 PHE A N 1
ATOM 1785 C CA . PHE A 1 216 ? -66.821 21.126 95.339 1.00 42.09 216 PHE A CA 1
ATOM 1786 C C . PHE A 1 216 ? -67.130 21.611 93.910 1.00 42.09 216 PHE A C 1
ATOM 1788 O O . PHE A 1 216 ? -66.524 21.149 92.939 1.00 42.09 216 PHE A O 1
ATOM 1795 N N . TYR A 1 217 ? -68.026 22.595 93.793 1.00 42.66 217 TYR A N 1
ATOM 1796 C CA . TYR A 1 217 ? -68.381 23.250 92.538 1.00 42.66 217 TYR A CA 1
ATOM 1797 C C . TYR A 1 217 ? -67.179 23.956 91.896 1.00 42.66 217 TYR A C 1
ATOM 1799 O O . TYR A 1 217 ? -66.906 23.748 90.713 1.00 42.66 217 TYR A O 1
ATOM 1807 N N . ASN A 1 218 ? -66.419 24.734 92.670 1.00 46.00 218 ASN A N 1
ATOM 1808 C CA . ASN A 1 218 ? -65.286 25.492 92.145 1.00 46.00 218 ASN A CA 1
ATOM 1809 C C . ASN A 1 218 ? -64.111 24.594 91.763 1.00 46.00 218 ASN A C 1
ATOM 1811 O O . ASN A 1 218 ? -63.506 24.817 90.720 1.00 46.00 218 ASN A O 1
ATOM 1815 N N . ASP A 1 219 ? -63.806 23.554 92.535 1.00 44.78 219 ASP A N 1
ATOM 1816 C CA . ASP A 1 219 ? -62.635 22.721 92.248 1.00 44.78 219 ASP A CA 1
ATOM 1817 C C . ASP A 1 219 ? -62.840 21.838 91.013 1.00 44.78 219 ASP A C 1
ATOM 1819 O O . ASP A 1 219 ? -61.954 21.745 90.159 1.00 44.78 219 ASP A O 1
ATOM 1823 N N . PHE A 1 220 ? -64.030 21.257 90.842 1.00 43.28 220 PHE A N 1
ATOM 1824 C CA . PHE A 1 220 ? -64.330 20.459 89.653 1.00 43.28 220 PHE A CA 1
ATOM 1825 C C . PHE A 1 220 ? -64.475 21.332 88.395 1.00 43.28 220 PHE A C 1
ATOM 1827 O O . PHE A 1 220 ? -63.945 20.988 87.333 1.00 43.28 220 PHE A O 1
ATOM 1834 N N . TYR A 1 221 ? -65.109 22.505 88.519 1.00 44.50 221 TYR A N 1
ATOM 1835 C CA . TYR A 1 221 ? -65.202 23.497 87.443 1.00 44.50 221 TYR A CA 1
ATOM 1836 C C . TYR A 1 221 ? -63.819 24.030 87.030 1.00 44.50 221 TYR A C 1
ATOM 1838 O O . TYR A 1 221 ? -63.515 24.110 85.838 1.00 44.50 221 TYR A O 1
ATOM 1846 N N . ASN A 1 222 ? -62.936 24.301 87.997 1.00 47.25 222 ASN A N 1
ATOM 1847 C CA . ASN A 1 222 ? -61.567 24.748 87.744 1.00 47.25 222 ASN A CA 1
ATOM 1848 C C . ASN A 1 222 ? -60.719 23.665 87.067 1.00 47.25 222 ASN A C 1
ATOM 1850 O O . ASN A 1 222 ? -59.905 23.984 86.202 1.00 47.25 222 ASN A O 1
ATOM 1854 N N . ILE A 1 223 ? -60.912 22.384 87.396 1.00 45.91 223 ILE A N 1
ATOM 1855 C CA . ILE A 1 223 ? -60.210 21.279 86.726 1.00 45.91 223 ILE A CA 1
ATOM 1856 C C . ILE A 1 223 ? -60.634 21.174 85.256 1.00 45.91 223 ILE A C 1
ATOM 1858 O O . ILE A 1 223 ? -59.769 21.054 84.385 1.00 45.91 223 ILE A O 1
ATOM 1862 N N . ILE A 1 224 ? -61.935 21.278 84.959 1.00 45.03 224 ILE A N 1
ATOM 1863 C CA . ILE A 1 224 ? -62.433 21.258 83.576 1.00 45.03 224 ILE A CA 1
ATOM 1864 C C . ILE A 1 224 ? -61.958 22.497 82.808 1.00 45.03 224 ILE A C 1
ATOM 1866 O O . ILE A 1 224 ? -61.484 22.354 81.678 1.00 45.03 224 ILE A O 1
ATOM 1870 N N . GLN A 1 225 ? -61.982 23.687 83.420 1.00 47.12 225 GLN A N 1
ATOM 1871 C CA . GLN A 1 225 ? -61.512 24.902 82.750 1.00 47.12 225 GLN A CA 1
ATOM 1872 C C . GLN A 1 225 ? -60.006 24.933 82.517 1.00 47.12 225 GLN A C 1
ATOM 1874 O O . GLN A 1 225 ? -59.544 25.324 81.446 1.00 47.12 225 GLN A O 1
ATOM 1879 N N . ASN A 1 226 ? -59.213 24.442 83.465 1.00 46.44 226 ASN A N 1
ATOM 1880 C CA . ASN A 1 226 ? -57.776 24.300 83.262 1.00 46.44 226 ASN A CA 1
ATOM 1881 C C . ASN A 1 226 ? -57.459 23.312 82.131 1.00 46.44 226 ASN A C 1
ATOM 1883 O O . ASN A 1 226 ? -56.476 23.497 81.413 1.00 46.44 226 ASN A O 1
ATOM 1887 N N . HIS A 1 227 ? -58.307 22.301 81.920 1.00 45.91 227 HIS A N 1
ATOM 1888 C CA . HIS A 1 227 ? -58.162 21.365 80.809 1.00 45.91 227 HIS A CA 1
ATOM 1889 C C . HIS A 1 227 ? -58.582 21.974 79.463 1.00 45.91 227 HIS A C 1
ATOM 1891 O O . HIS A 1 227 ? -57.865 21.803 78.476 1.00 45.91 227 HIS A O 1
ATOM 1897 N N . ALA A 1 228 ? -59.678 22.739 79.425 1.00 45.66 228 ALA A N 1
ATOM 1898 C CA . ALA A 1 228 ? -60.093 23.497 78.244 1.00 45.66 228 ALA A CA 1
ATOM 1899 C C . ALA A 1 228 ? -59.001 24.493 77.810 1.00 45.66 228 ALA A C 1
ATOM 1901 O O . ALA A 1 228 ? -58.576 24.472 76.655 1.00 45.66 228 ALA A O 1
ATOM 1902 N N . ASN A 1 229 ? -58.440 25.248 78.759 1.00 47.53 229 ASN A N 1
ATOM 1903 C CA . ASN A 1 229 ? -57.357 26.208 78.523 1.00 47.53 229 ASN A CA 1
ATOM 1904 C C . ASN A 1 229 ? -56.055 25.544 78.037 1.00 47.53 229 ASN A C 1
ATOM 1906 O O . ASN A 1 229 ? -55.322 26.107 77.220 1.00 47.53 229 ASN A O 1
ATOM 1910 N N . LEU A 1 230 ? -55.742 24.335 78.519 1.00 44.56 230 LEU A N 1
ATOM 1911 C CA . LEU A 1 230 ? -54.562 23.584 78.084 1.00 44.56 230 LEU A CA 1
ATOM 1912 C C . LEU A 1 230 ? -54.713 23.075 76.642 1.00 44.56 230 LEU A C 1
ATOM 1914 O O . LEU A 1 230 ? -53.757 23.134 75.867 1.00 44.56 230 LEU A O 1
ATOM 1918 N N . VAL A 1 231 ? -55.909 22.612 76.269 1.00 44.25 231 VAL A N 1
ATOM 1919 C CA . VAL A 1 231 ? -56.223 22.184 74.897 1.00 44.25 231 VAL A CA 1
ATOM 1920 C C . VAL A 1 231 ? -56.200 23.379 73.944 1.00 44.25 231 VAL A C 1
ATOM 1922 O O . VAL A 1 231 ? -55.551 23.303 72.901 1.00 44.25 231 VAL A O 1
ATOM 1925 N N . GLU A 1 232 ? -56.795 24.506 74.340 1.00 46.22 232 GLU A N 1
ATOM 1926 C CA . GLU A 1 232 ? -56.773 25.755 73.573 1.00 46.22 232 GLU A CA 1
ATOM 1927 C C . GLU A 1 232 ? -55.330 26.233 73.330 1.00 46.22 232 GLU A C 1
ATOM 1929 O O . GLU A 1 232 ? -54.963 26.611 72.219 1.00 46.22 232 GLU A O 1
ATOM 1934 N N . LYS A 1 233 ? -54.453 26.122 74.338 1.00 48.00 233 LYS A N 1
ATOM 1935 C CA . LYS A 1 233 ? -53.024 26.449 74.219 1.00 48.00 233 LYS A CA 1
ATOM 1936 C C . LYS A 1 233 ? -52.286 25.542 73.227 1.00 48.00 233 LYS A C 1
ATOM 1938 O O . LYS A 1 233 ? -51.515 26.037 72.410 1.00 48.00 233 LYS A O 1
ATOM 1943 N N . VAL A 1 234 ? -52.537 24.232 73.255 1.00 44.81 234 VAL A N 1
ATOM 1944 C CA . VAL A 1 234 ? -51.900 23.264 72.339 1.00 44.81 234 VAL A CA 1
ATOM 1945 C C . VAL A 1 234 ? -52.352 23.472 70.889 1.00 44.81 234 VAL A C 1
ATOM 1947 O O . VAL A 1 234 ? -51.545 23.308 69.969 1.00 44.81 234 VAL A O 1
ATOM 1950 N N . ILE A 1 235 ? -53.609 23.865 70.667 1.00 46.06 235 ILE A N 1
ATOM 1951 C CA . ILE A 1 235 ? -54.109 24.202 69.328 1.00 46.06 235 ILE A CA 1
ATOM 1952 C C . ILE A 1 235 ? -53.500 25.528 68.846 1.00 46.06 235 ILE A C 1
ATOM 1954 O O . ILE A 1 235 ? -52.982 25.605 67.727 1.00 46.06 235 ILE A O 1
ATOM 1958 N N . ARG A 1 236 ? -53.435 26.533 69.729 1.00 43.56 236 ARG A N 1
ATOM 1959 C CA . ARG A 1 236 ? -52.825 27.849 69.470 1.00 43.56 236 ARG A CA 1
ATOM 1960 C C . ARG A 1 236 ? -51.311 27.773 69.195 1.00 43.56 236 ARG A C 1
ATOM 1962 O O . ARG A 1 236 ? -50.784 28.590 68.442 1.00 43.56 236 ARG A O 1
ATOM 1969 N N . ASP A 1 237 ? -50.611 26.782 69.747 1.00 45.84 237 ASP A N 1
ATOM 1970 C CA . ASP A 1 237 ? -49.184 26.541 69.486 1.00 45.84 237 ASP A CA 1
ATOM 1971 C C . ASP A 1 237 ? -48.933 25.774 68.173 1.00 45.84 237 ASP A C 1
ATOM 1973 O O . ASP A 1 237 ? -47.897 25.970 67.529 1.00 45.84 237 ASP A O 1
ATOM 1977 N N . LYS A 1 238 ? -49.889 24.953 67.713 1.00 44.75 238 LYS A N 1
ATOM 1978 C CA . LYS A 1 238 ? -49.814 24.272 66.407 1.00 44.75 238 LYS A CA 1
ATOM 1979 C C . LYS A 1 238 ? -50.181 25.185 65.233 1.00 44.75 238 LYS A C 1
ATOM 1981 O O . LYS A 1 238 ? -49.578 25.053 64.169 1.00 44.75 238 LYS A O 1
ATOM 1986 N N . SER A 1 239 ? -51.081 26.154 65.419 1.00 42.44 239 SER A N 1
ATOM 1987 C CA . SER A 1 239 ? -51.442 27.129 64.373 1.00 42.44 239 SER A CA 1
ATOM 1988 C C . SER A 1 239 ? -50.330 28.146 64.060 1.00 42.44 239 SER A C 1
ATOM 1990 O O . SER A 1 239 ? -50.300 28.710 62.968 1.00 42.44 239 SER A O 1
ATOM 1992 N N . LYS A 1 240 ? -49.345 28.324 64.955 1.00 44.59 240 LYS A N 1
ATOM 1993 C CA . LYS A 1 240 ? -48.171 29.200 64.747 1.00 44.59 240 LYS A CA 1
ATOM 1994 C C . LYS A 1 240 ? -47.045 28.592 63.899 1.00 44.59 240 LYS A C 1
ATOM 1996 O O . LYS A 1 240 ? -46.076 29.285 63.596 1.00 44.59 240 LYS A O 1
ATOM 2001 N N . LYS A 1 241 ? -47.157 27.329 63.475 1.00 42.78 241 LYS A N 1
ATOM 2002 C CA . LYS A 1 241 ? -46.216 26.681 62.546 1.00 42.78 241 LYS A CA 1
ATOM 2003 C C . LYS A 1 241 ? -46.944 26.101 61.332 1.00 42.78 241 LYS A C 1
ATOM 2005 O O . LYS A 1 241 ? -46.991 24.891 61.164 1.00 42.78 241 LYS A O 1
ATOM 2010 N N . SER A 1 242 ? -47.471 26.952 60.452 1.00 35.62 242 SER A N 1
ATOM 2011 C CA . SER A 1 242 ? -47.604 26.593 59.031 1.00 35.62 242 SER A CA 1
ATOM 2012 C C . SER A 1 242 ? -47.741 27.840 58.147 1.00 35.62 242 SER A C 1
ATOM 2014 O O . SER A 1 242 ? -48.586 28.700 58.377 1.00 35.62 242 SER A O 1
ATOM 2016 N N . LYS A 1 243 ? -46.879 27.948 57.131 1.00 35.06 243 LYS A N 1
ATOM 2017 C CA . LYS A 1 243 ? -47.058 28.793 55.943 1.00 35.06 243 LYS A CA 1
ATOM 2018 C C . LYS A 1 243 ? -47.050 27.826 54.753 1.00 35.06 243 LYS A C 1
ATOM 2020 O O . LYS A 1 243 ? -45.965 27.420 54.368 1.00 35.06 243 LYS A O 1
ATOM 2025 N N . TYR A 1 244 ? -48.254 27.483 54.272 1.00 31.30 244 TYR A N 1
ATOM 2026 C CA . TYR A 1 244 ? -48.655 26.799 53.016 1.00 31.30 244 TYR A CA 1
ATOM 2027 C C . TYR A 1 244 ? -47.947 25.463 52.660 1.00 31.30 244 TYR A C 1
ATOM 2029 O O . TYR A 1 244 ? -46.752 25.310 52.837 1.00 31.30 244 TYR A O 1
ATOM 2037 N N . SER A 1 245 ? -48.619 24.400 52.201 1.00 27.56 245 SER A N 1
ATOM 2038 C CA . SER A 1 245 ? -49.550 24.298 51.068 1.00 27.56 245 SER A CA 1
ATOM 2039 C C . SER A 1 245 ? -50.566 23.162 51.261 1.00 27.56 245 SER A C 1
ATOM 2041 O O . SER A 1 245 ? -50.277 22.160 51.911 1.00 27.56 245 SER A O 1
ATOM 2043 N N . ILE A 1 246 ? -51.741 23.336 50.658 1.00 44.03 246 ILE A N 1
ATOM 2044 C CA . ILE A 1 246 ? -52.826 22.361 50.522 1.00 44.03 246 ILE A CA 1
ATOM 2045 C C . ILE A 1 246 ? -52.407 21.316 49.481 1.00 44.03 246 ILE A C 1
ATOM 2047 O O . ILE A 1 246 ? -52.255 21.667 48.318 1.00 44.03 246 ILE A O 1
ATOM 2051 N N . ASP A 1 247 ? -52.147 20.085 49.916 1.00 38.53 247 ASP A N 1
ATOM 2052 C CA . ASP A 1 247 ? -52.736 18.846 49.381 1.00 38.53 247 ASP A CA 1
ATOM 2053 C C . ASP A 1 247 ? -52.148 17.665 50.162 1.00 38.53 247 ASP A C 1
ATOM 2055 O O . ASP A 1 247 ? -51.027 17.232 49.927 1.00 38.53 247 ASP A O 1
ATOM 2059 N N . ASP A 1 248 ? -52.875 17.243 51.195 1.00 35.31 248 ASP A N 1
ATOM 2060 C CA . ASP A 1 248 ? -53.017 15.839 51.585 1.00 35.31 248 ASP A CA 1
ATOM 2061 C C . ASP A 1 248 ? -53.901 15.761 52.829 1.00 35.31 248 ASP A C 1
ATOM 2063 O O . ASP A 1 248 ? -53.595 16.264 53.916 1.00 35.31 248 ASP A O 1
ATOM 2067 N N . LYS A 1 249 ? -55.051 15.118 52.644 1.00 51.69 249 LYS A N 1
ATOM 2068 C CA . LYS A 1 249 ? -56.085 14.884 53.648 1.00 51.69 249 LYS A CA 1
ATOM 2069 C C . LYS A 1 249 ? -55.550 13.948 54.737 1.00 51.69 249 LYS A C 1
ATOM 2071 O O . LYS A 1 249 ? -55.731 12.737 54.656 1.00 51.69 249 LYS A O 1
ATOM 2076 N N . LYS A 1 250 ? -54.930 14.484 55.793 1.00 35.59 250 LYS A N 1
ATOM 2077 C CA . LYS A 1 250 ? -54.672 13.720 57.026 1.00 35.59 250 LYS A CA 1
ATOM 2078 C C . LYS A 1 250 ? -55.608 14.169 58.151 1.00 35.59 250 LYS A C 1
ATOM 2080 O O . LYS A 1 250 ? -55.594 15.344 58.512 1.00 35.59 250 LYS A O 1
ATOM 2085 N N . PRO A 1 251 ? -56.409 13.259 58.738 1.00 35.75 251 PRO A N 1
ATOM 2086 C CA . PRO A 1 251 ? -57.235 13.594 59.889 1.00 35.75 251 PRO A CA 1
ATOM 2087 C C . PRO A 1 251 ? -56.349 13.998 61.075 1.00 35.75 251 PRO A C 1
ATOM 2089 O O . PRO A 1 251 ? -55.289 13.407 61.291 1.00 35.75 251 PRO A O 1
ATOM 2092 N N . LEU A 1 252 ? -56.807 14.972 61.872 1.00 37.00 252 LEU A N 1
ATOM 2093 C CA . LEU A 1 252 ? -56.242 15.270 63.190 1.00 37.00 252 LEU A CA 1
ATOM 2094 C C . LEU A 1 252 ? -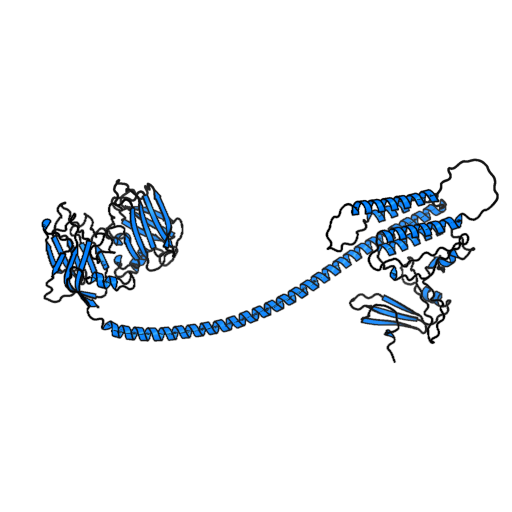56.135 13.961 63.991 1.00 37.00 252 LEU A C 1
ATOM 2096 O O . LEU A 1 252 ? -57.145 13.415 64.438 1.00 37.00 252 LEU A O 1
ATOM 2100 N N . LYS A 1 253 ? -54.910 13.444 64.155 1.00 40.34 253 LYS A N 1
ATOM 2101 C CA . LYS A 1 253 ? -54.626 12.372 65.110 1.00 40.34 253 LYS A CA 1
ATOM 2102 C C . LYS A 1 253 ? -54.749 12.978 66.502 1.00 40.34 253 LYS A C 1
ATOM 2104 O O . LYS A 1 253 ? -53.883 13.737 66.939 1.00 40.34 253 LYS A O 1
ATOM 2109 N N . PHE A 1 254 ? -55.862 12.688 67.166 1.00 41.94 254 PHE A N 1
ATOM 2110 C CA . PHE A 1 254 ? -55.989 12.893 68.601 1.00 41.94 254 PHE A CA 1
ATOM 2111 C C . PHE A 1 254 ? -54.898 12.039 69.255 1.00 41.94 254 PHE A C 1
ATOM 2113 O O . PHE A 1 254 ? -54.847 10.836 69.019 1.00 41.94 254 PHE A O 1
ATOM 2120 N N . ASN A 1 255 ? -53.978 12.650 70.002 1.00 47.19 255 ASN A N 1
ATOM 2121 C CA . ASN A 1 255 ? -52.974 11.873 70.721 1.00 47.19 255 ASN A CA 1
ATOM 2122 C C . ASN A 1 255 ? -53.701 11.039 71.786 1.00 47.19 255 ASN A C 1
ATOM 2124 O O . ASN A 1 255 ? -54.406 11.605 72.622 1.00 47.19 255 ASN A O 1
ATOM 2128 N N . ASP A 1 256 ? -53.474 9.724 71.812 1.00 47.88 256 ASP A N 1
ATOM 2129 C CA . ASP A 1 256 ? -53.987 8.803 72.845 1.00 47.88 256 ASP A CA 1
ATOM 2130 C C . ASP A 1 256 ? -53.673 9.274 74.283 1.00 47.88 256 ASP A C 1
ATOM 2132 O O . ASP A 1 256 ? -54.355 8.916 75.247 1.00 47.88 256 ASP A O 1
ATOM 2136 N N . LEU A 1 257 ? -52.684 10.168 74.416 1.00 43.97 257 LEU A N 1
ATOM 2137 C CA . LEU A 1 257 ? -52.315 10.872 75.639 1.00 43.97 257 LEU A CA 1
ATOM 2138 C C . LEU A 1 257 ? -53.483 11.627 76.302 1.00 43.97 257 LEU A C 1
ATOM 2140 O O . LEU A 1 257 ? -53.594 11.575 77.524 1.00 43.97 257 LEU A O 1
ATOM 2144 N N . THR A 1 258 ? -54.358 12.309 75.550 1.00 54.44 258 THR A N 1
ATOM 2145 C CA . THR A 1 258 ? -55.418 13.155 76.140 1.00 54.44 258 THR A CA 1
ATOM 2146 C C . THR A 1 258 ? -56.542 12.314 76.745 1.00 54.44 258 THR A C 1
ATOM 2148 O O . THR A 1 258 ? -57.038 12.613 77.828 1.00 54.44 258 THR A O 1
ATOM 2151 N N . PHE A 1 259 ? -56.901 11.204 76.093 1.00 49.31 259 PHE A N 1
ATOM 2152 C CA . PHE A 1 259 ? -57.884 10.252 76.617 1.00 49.31 259 PHE A CA 1
ATOM 2153 C C . PHE A 1 259 ? -57.375 9.555 77.877 1.00 49.31 259 PHE A C 1
ATOM 2155 O O . PHE A 1 259 ? -58.095 9.449 78.871 1.00 49.31 259 PHE A O 1
ATOM 2162 N N . HIS A 1 260 ? -56.110 9.127 77.852 1.00 52.38 260 HIS A N 1
ATOM 2163 C CA . HIS A 1 260 ? -55.464 8.522 79.008 1.00 52.38 260 HIS A CA 1
ATOM 2164 C C . HIS A 1 260 ? -55.400 9.498 80.190 1.00 52.38 260 HIS A C 1
ATOM 2166 O O . HIS A 1 260 ? -55.642 9.098 81.323 1.00 52.38 260 HIS A O 1
ATOM 2172 N N . GLN A 1 261 ? -55.141 10.784 79.939 1.00 53.12 261 GLN A N 1
ATOM 2173 C CA . GLN A 1 261 ? -55.112 11.820 80.974 1.00 53.12 261 GLN A CA 1
ATOM 2174 C C . GLN A 1 261 ? -56.494 12.100 81.579 1.00 53.12 261 GLN A C 1
ATOM 2176 O O . GLN A 1 261 ? -56.597 12.168 82.801 1.00 53.12 261 GLN A O 1
ATOM 2181 N N . ILE A 1 262 ? -57.556 12.184 80.770 1.00 55.19 262 ILE A N 1
ATOM 2182 C CA . ILE A 1 262 ? -58.931 12.385 81.264 1.00 55.19 262 ILE A CA 1
ATOM 2183 C C . ILE A 1 262 ? -59.381 11.192 82.119 1.00 55.19 262 ILE A C 1
ATOM 2185 O O . ILE A 1 262 ? -59.883 11.377 83.229 1.00 55.19 262 ILE A O 1
ATOM 2189 N N . TRP A 1 263 ? -59.140 9.963 81.654 1.00 57.53 263 TRP A N 1
ATOM 2190 C CA . TRP A 1 263 ? -59.458 8.759 82.426 1.00 57.53 263 TRP A CA 1
ATOM 2191 C C . TRP A 1 263 ? -58.634 8.647 83.703 1.00 57.53 263 TRP A C 1
ATOM 2193 O O . TRP A 1 263 ? -59.180 8.312 84.751 1.00 57.53 263 TRP A O 1
ATOM 2203 N N . LYS A 1 264 ? -57.339 8.967 83.646 1.00 56.28 264 LYS A N 1
ATOM 2204 C CA . LYS A 1 264 ? -56.464 8.976 84.821 1.00 56.28 264 LYS A CA 1
ATOM 2205 C C . LYS A 1 264 ? -56.941 9.992 85.860 1.00 56.28 264 LYS A C 1
ATOM 2207 O O . LYS A 1 264 ? -56.963 9.662 87.038 1.00 56.28 264 LYS A O 1
ATOM 2212 N N . SER A 1 265 ? -57.393 11.173 85.441 1.00 56.62 265 SER A N 1
ATOM 2213 C CA . SER A 1 265 ? -57.973 12.178 86.342 1.00 56.62 265 SER A CA 1
ATOM 2214 C C . SER A 1 265 ? -59.307 11.732 86.951 1.00 56.62 265 SER A C 1
ATOM 2216 O O . SER A 1 265 ? -59.513 11.930 88.142 1.00 56.62 265 SER A O 1
ATOM 2218 N N . LEU A 1 266 ? -60.185 11.076 86.182 1.00 54.56 266 LEU A N 1
ATOM 2219 C CA . LEU A 1 266 ? -61.461 10.540 86.684 1.00 54.56 266 LEU A CA 1
ATOM 2220 C C . LEU A 1 266 ? -61.284 9.355 87.647 1.00 54.56 266 LEU A C 1
ATOM 2222 O O . LEU A 1 266 ? -62.041 9.228 88.605 1.00 54.56 266 LEU A O 1
ATOM 2226 N N . ILE A 1 267 ? -60.289 8.498 87.404 1.00 56.66 267 ILE A N 1
ATOM 2227 C CA . ILE A 1 267 ? -59.945 7.366 88.278 1.00 56.66 267 ILE A CA 1
ATOM 2228 C C . ILE A 1 267 ? -59.270 7.852 89.563 1.00 56.66 267 ILE A C 1
ATOM 2230 O O . ILE A 1 267 ? -59.522 7.304 90.632 1.00 56.66 267 ILE A O 1
ATOM 2234 N N . ASN A 1 268 ? -58.435 8.887 89.464 1.00 57.00 268 ASN A N 1
ATOM 2235 C CA . ASN A 1 268 ? -57.725 9.460 90.606 1.00 57.00 268 ASN A CA 1
ATOM 2236 C C . ASN A 1 268 ? -58.554 10.498 91.381 1.00 57.00 268 ASN A C 1
ATOM 2238 O O . ASN A 1 268 ? -58.071 11.019 92.386 1.00 57.00 268 ASN A O 1
ATOM 2242 N N . ALA A 1 269 ? -59.770 10.819 90.926 1.00 59.09 269 ALA A N 1
ATOM 2243 C CA . ALA A 1 269 ? -60.669 11.712 91.641 1.00 59.09 269 ALA A CA 1
ATOM 2244 C C . ALA A 1 269 ? -61.010 11.114 93.013 1.00 59.09 269 ALA A C 1
ATOM 2246 O O . ALA A 1 269 ? -61.368 9.937 93.123 1.00 59.09 269 ALA A O 1
ATOM 2247 N N . ASN A 1 270 ? -60.895 11.921 94.069 1.00 63.84 270 ASN A N 1
ATOM 2248 C CA . ASN A 1 270 ? -61.224 11.472 95.413 1.00 63.84 270 ASN A CA 1
ATOM 2249 C C . ASN A 1 270 ? -62.742 11.201 95.493 1.00 63.84 270 ASN A C 1
ATOM 2251 O O . ASN A 1 270 ? -63.570 12.092 95.315 1.00 63.84 270 ASN A O 1
ATOM 2255 N N . LEU A 1 271 ? -63.127 9.944 95.719 1.00 60.16 271 LEU A N 1
ATOM 2256 C CA . LEU A 1 271 ? -64.537 9.542 95.727 1.00 60.16 271 LEU A CA 1
ATOM 2257 C C . LEU A 1 271 ? -65.297 10.098 96.940 1.00 60.16 271 LEU A C 1
ATOM 2259 O O . LEU A 1 271 ? -66.499 10.326 96.844 1.00 60.16 271 LEU A O 1
ATOM 2263 N N . GLN A 1 272 ? -64.596 10.397 98.039 1.00 56.44 272 GLN A N 1
ATOM 2264 C CA . GLN A 1 272 ? -65.188 11.052 99.208 1.00 56.44 272 GLN A CA 1
ATOM 2265 C C . GLN A 1 272 ? -65.538 12.515 98.917 1.00 56.44 272 GLN A C 1
ATOM 2267 O O . GLN A 1 272 ? -66.596 12.982 99.327 1.00 56.44 272 GLN A O 1
ATOM 2272 N N . THR A 1 273 ? -64.722 13.222 98.122 1.00 55.78 273 THR A N 1
ATOM 2273 C CA . THR A 1 273 ? -65.055 14.596 97.696 1.00 55.78 273 THR A CA 1
ATOM 2274 C C . THR A 1 273 ? -66.269 14.646 96.768 1.00 55.78 273 THR A C 1
ATOM 2276 O O . THR A 1 273 ? -66.839 15.707 96.585 1.00 55.78 273 THR A O 1
ATOM 2279 N N . LEU A 1 274 ? -66.695 13.505 96.212 1.00 48.94 274 LEU A N 1
ATOM 2280 C CA . LEU A 1 274 ? -67.894 13.360 95.379 1.00 48.94 274 LEU A CA 1
ATOM 2281 C C . LEU A 1 274 ? -69.158 12.992 96.188 1.00 48.94 274 LEU A C 1
ATOM 2283 O O . LEU A 1 274 ? -70.179 12.645 95.594 1.00 48.94 274 LEU A O 1
ATOM 2287 N N . GLY A 1 275 ? -69.098 13.025 97.527 1.00 52.50 275 GLY A N 1
ATOM 2288 C CA . GLY A 1 275 ? -70.239 12.732 98.405 1.00 52.50 275 GLY A CA 1
ATOM 2289 C C . GLY A 1 275 ? -70.671 11.260 98.413 1.00 52.50 275 GLY A C 1
ATOM 2290 O O . GLY A 1 275 ? -71.822 10.952 98.733 1.00 52.50 275 GLY A O 1
ATOM 2291 N N . ILE A 1 276 ? -69.781 10.343 98.018 1.00 61.72 276 ILE A N 1
ATOM 2292 C CA . ILE A 1 276 ? -70.011 8.895 98.105 1.00 61.72 276 ILE A CA 1
ATOM 2293 C C . ILE A 1 276 ? -69.614 8.445 99.517 1.00 61.72 276 ILE A C 1
ATOM 2295 O O . ILE A 1 276 ? -68.483 8.691 99.937 1.00 61.72 276 ILE A O 1
ATOM 2299 N N . SER A 1 277 ? -70.539 7.812 100.249 1.00 62.59 277 SER A N 1
ATOM 2300 C CA . SER A 1 277 ? -70.283 7.304 101.605 1.00 62.59 277 SER A CA 1
ATOM 2301 C C . SER A 1 277 ? -69.161 6.264 101.602 1.00 62.59 277 SER A C 1
ATOM 2303 O O . SER A 1 277 ? -68.970 5.565 100.606 1.00 62.59 277 SER A O 1
ATOM 2305 N N . GLU A 1 278 ? -68.424 6.139 102.711 1.00 65.31 278 GLU A N 1
ATOM 2306 C CA . GLU A 1 278 ? -67.287 5.207 102.805 1.00 65.31 278 GLU A CA 1
ATOM 2307 C C . GLU A 1 278 ? -67.669 3.761 102.458 1.00 65.31 278 GLU A C 1
ATOM 2309 O O . GLU A 1 278 ? -66.924 3.097 101.737 1.00 65.31 278 GLU A O 1
ATOM 2314 N N . ASP A 1 279 ? -68.868 3.322 102.851 1.00 64.25 279 ASP A N 1
ATOM 2315 C CA . ASP A 1 279 ? -69.392 1.983 102.549 1.00 64.25 279 ASP A CA 1
ATOM 2316 C C . ASP A 1 279 ? -69.607 1.737 101.038 1.00 64.25 279 ASP A C 1
ATOM 2318 O O . ASP A 1 279 ? -69.540 0.600 100.566 1.00 64.25 279 ASP A O 1
ATOM 2322 N N . ASP A 1 280 ? -69.813 2.797 100.248 1.00 64.44 280 ASP A N 1
ATOM 2323 C CA . ASP A 1 280 ? -70.070 2.734 98.803 1.00 64.44 280 ASP A CA 1
ATOM 2324 C C . ASP A 1 280 ? -68.814 2.989 97.942 1.00 64.44 280 ASP A C 1
ATOM 2326 O O . ASP A 1 280 ? -68.834 2.768 96.720 1.00 64.44 280 ASP A O 1
ATOM 2330 N N . VAL A 1 281 ? -67.698 3.417 98.549 1.00 70.12 281 VAL A N 1
ATOM 2331 C CA . VAL A 1 281 ? -66.435 3.723 97.849 1.00 70.12 281 VAL A CA 1
ATOM 2332 C C . VAL A 1 281 ? -65.874 2.490 97.140 1.00 70.12 281 VAL A C 1
ATOM 2334 O O . VAL A 1 281 ? -65.448 2.583 95.985 1.00 70.12 281 VAL A O 1
ATOM 2337 N N . ASP A 1 282 ? -65.918 1.317 97.772 1.00 71.12 282 ASP A N 1
ATOM 2338 C CA . ASP A 1 282 ? -65.418 0.076 97.167 1.00 71.12 282 ASP A CA 1
ATOM 2339 C C . ASP A 1 282 ? -66.269 -0.369 95.970 1.00 71.12 282 ASP A C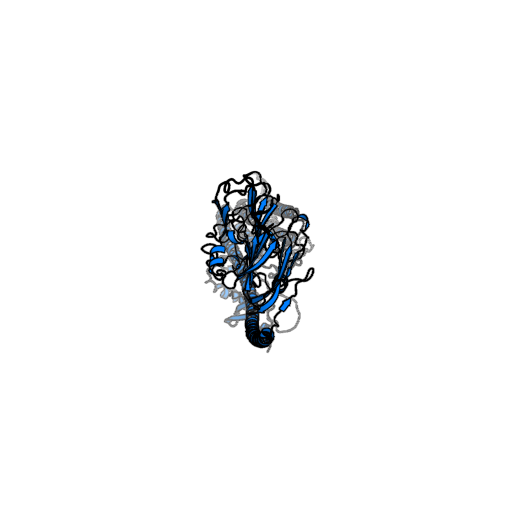 1
ATOM 2341 O O . ASP A 1 282 ? -65.742 -0.809 94.939 1.00 71.12 282 ASP A O 1
ATOM 2345 N N . ALA A 1 283 ? -67.589 -0.176 96.041 1.00 70.88 283 ALA A N 1
ATOM 2346 C CA . ALA A 1 283 ? -68.487 -0.438 94.922 1.00 70.88 283 ALA A CA 1
ATOM 2347 C C . ALA A 1 283 ? -68.243 0.537 93.756 1.00 70.88 283 ALA A C 1
ATOM 2349 O O . ALA A 1 283 ? -68.279 0.125 92.588 1.00 70.88 283 ALA A O 1
ATOM 2350 N N . ALA A 1 284 ? -67.956 1.809 94.051 1.00 66.31 284 ALA A N 1
ATOM 2351 C CA . ALA A 1 284 ? -67.587 2.813 93.058 1.00 66.31 284 ALA A CA 1
ATOM 2352 C C . ALA A 1 284 ? -66.235 2.496 92.394 1.00 66.31 284 ALA A C 1
ATOM 2354 O O . ALA A 1 284 ? -66.160 2.478 91.163 1.00 66.31 284 ALA A O 1
ATOM 2355 N N . ARG A 1 285 ? -65.200 2.134 93.165 1.00 69.94 285 ARG A N 1
ATOM 2356 C CA . ARG A 1 285 ? -63.882 1.725 92.636 1.00 69.94 285 ARG A CA 1
ATOM 2357 C C . ARG A 1 285 ? -63.970 0.480 91.757 1.00 69.94 285 ARG A C 1
ATOM 2359 O O . ARG A 1 285 ? -63.395 0.439 90.667 1.00 69.94 285 ARG A O 1
ATOM 2366 N N . LYS A 1 286 ? -64.746 -0.525 92.176 1.00 71.81 286 LYS A N 1
ATOM 2367 C CA . LYS A 1 286 ? -64.984 -1.737 91.374 1.00 71.81 286 LYS A CA 1
ATOM 2368 C C . LYS A 1 286 ? -65.687 -1.410 90.053 1.00 71.81 286 LYS A C 1
ATOM 2370 O O . LYS A 1 286 ? -65.364 -1.995 89.017 1.00 71.81 286 LYS A O 1
ATOM 2375 N N . TYR A 1 287 ? -66.615 -0.453 90.066 1.00 67.06 287 TYR A N 1
ATOM 2376 C CA . TYR A 1 287 ? -67.294 0.022 88.862 1.00 67.06 287 TYR A CA 1
ATOM 2377 C C . TYR A 1 287 ? -66.360 0.817 87.931 1.00 67.06 287 TYR A C 1
ATOM 2379 O O . TYR A 1 287 ? -66.348 0.552 86.729 1.00 67.06 287 TYR A O 1
ATOM 2387 N N . GLN A 1 288 ? -65.517 1.707 88.469 1.00 66.94 288 GLN A N 1
ATOM 2388 C CA . GLN A 1 288 ? -64.489 2.430 87.704 1.00 66.94 288 GLN A CA 1
ATOM 2389 C C . GLN A 1 288 ? -63.502 1.472 87.023 1.00 66.94 288 GLN A C 1
ATOM 2391 O O . GLN A 1 288 ? -63.231 1.610 85.832 1.00 66.94 288 GLN A O 1
ATOM 2396 N N . SER A 1 289 ? -63.009 0.461 87.745 1.00 67.75 289 SER A N 1
ATOM 2397 C CA . SER A 1 289 ? -62.096 -0.555 87.199 1.00 67.75 289 SER A CA 1
ATOM 2398 C C . SER A 1 289 ? -62.738 -1.355 86.056 1.00 67.75 289 SER A C 1
ATOM 2400 O O . SER A 1 289 ? -62.119 -1.584 85.009 1.00 67.75 289 SER A O 1
ATOM 2402 N N . LYS A 1 290 ? -64.018 -1.724 86.207 1.00 69.94 290 LYS A N 1
ATOM 2403 C CA . LYS A 1 290 ? -64.784 -2.400 85.152 1.00 69.94 290 LYS A CA 1
ATOM 2404 C C . LYS A 1 290 ? -64.968 -1.508 83.920 1.00 69.94 290 LYS A C 1
ATOM 2406 O O . LYS A 1 290 ? -64.787 -1.990 82.802 1.00 69.94 290 LYS A O 1
ATOM 2411 N N . LEU A 1 291 ? -65.283 -0.226 84.111 1.00 60.41 291 LEU A N 1
ATOM 2412 C CA . LEU A 1 291 ? -65.417 0.735 83.014 1.00 60.41 291 LEU A CA 1
ATOM 2413 C C . LEU A 1 291 ? -64.089 0.997 82.301 1.00 60.41 291 LEU A C 1
ATOM 2415 O O . LEU A 1 291 ? -64.071 1.021 81.074 1.00 60.41 291 LEU A O 1
ATOM 2419 N N . LEU A 1 292 ? -62.976 1.099 83.031 1.00 66.69 292 LEU A N 1
ATOM 2420 C CA . LEU A 1 292 ? -61.645 1.222 82.437 1.00 66.69 292 LEU A CA 1
ATOM 2421 C C . LEU A 1 292 ? -61.307 -0.003 81.581 1.00 66.69 292 LEU A C 1
ATOM 2423 O O . LEU A 1 292 ? -60.861 0.136 80.446 1.00 66.69 292 LEU A O 1
ATOM 2427 N N . THR A 1 293 ? -61.574 -1.205 82.094 1.00 68.62 293 THR A N 1
ATOM 2428 C CA . THR A 1 293 ? -61.316 -2.458 81.368 1.00 68.62 293 THR A CA 1
ATOM 2429 C C . THR A 1 293 ? -62.146 -2.540 80.086 1.00 68.62 293 THR A C 1
ATOM 2431 O O . THR A 1 293 ? -61.629 -2.918 79.036 1.00 68.62 293 THR A O 1
ATOM 2434 N N . LEU A 1 294 ? -63.428 -2.166 80.147 1.00 66.00 294 LEU A N 1
ATOM 2435 C CA . LEU A 1 294 ? -64.301 -2.111 78.971 1.00 66.00 294 LEU A CA 1
ATOM 2436 C C . LEU A 1 294 ? -63.835 -1.043 77.977 1.00 66.00 294 LEU A C 1
ATOM 2438 O O . LEU A 1 294 ? -63.745 -1.326 76.789 1.00 66.00 294 LEU A O 1
ATOM 2442 N N . SER A 1 295 ? -63.455 0.137 78.461 1.00 60.94 295 SER A N 1
ATOM 2443 C CA . SER A 1 295 ? -62.919 1.236 77.653 1.00 60.94 295 SER A CA 1
ATOM 2444 C C . SER A 1 295 ? -61.639 0.836 76.905 1.00 60.94 295 SER A C 1
ATOM 2446 O O . SER A 1 295 ? -61.529 1.064 75.700 1.00 60.94 295 SER A O 1
ATOM 2448 N N . MET A 1 296 ? -60.703 0.155 77.577 1.00 68.62 296 MET A N 1
ATOM 2449 C CA . MET A 1 296 ? -59.473 -0.353 76.955 1.00 68.62 296 MET A CA 1
ATOM 2450 C C . MET A 1 296 ? -59.756 -1.448 75.919 1.00 68.62 296 MET A C 1
ATOM 2452 O O . MET A 1 296 ? -59.168 -1.425 74.840 1.00 68.62 296 MET A O 1
ATOM 2456 N N . LYS A 1 297 ? -60.686 -2.373 76.202 1.00 67.94 297 LYS A N 1
ATOM 2457 C CA . LYS A 1 297 ? -61.106 -3.406 75.237 1.00 67.94 297 LYS A CA 1
ATOM 2458 C C . LYS A 1 297 ? -61.763 -2.797 74.001 1.00 67.94 297 LYS A C 1
ATOM 2460 O O . LYS A 1 297 ? -61.410 -3.174 72.888 1.00 67.94 297 LYS A O 1
ATOM 2465 N N . SER A 1 298 ? -62.661 -1.832 74.189 1.00 63.19 298 SER A N 1
ATOM 2466 C CA . SER A 1 298 ? -63.273 -1.095 73.085 1.00 63.19 298 SER A CA 1
ATOM 2467 C C . SER A 1 298 ? -62.213 -0.350 72.281 1.00 63.19 298 SER A C 1
ATOM 2469 O O . SER A 1 298 ? -62.209 -0.441 71.063 1.00 63.19 298 SER A O 1
ATOM 2471 N N . HIS A 1 299 ? -61.256 0.321 72.927 1.00 65.44 299 HIS A N 1
ATOM 2472 C CA . HIS A 1 299 ? -60.187 1.014 72.209 1.00 65.44 299 HIS A CA 1
ATOM 2473 C C . HIS A 1 299 ? -59.315 0.072 71.371 1.00 65.44 299 HIS A C 1
ATOM 2475 O O . HIS A 1 299 ? -59.047 0.396 70.216 1.00 65.44 299 HIS A O 1
ATOM 2481 N N . ALA A 1 300 ? -58.925 -1.084 71.914 1.00 65.75 300 ALA A N 1
ATOM 2482 C CA . ALA A 1 300 ? -58.155 -2.086 71.179 1.00 65.75 300 ALA A CA 1
ATOM 2483 C C . ALA A 1 300 ? -58.940 -2.650 69.982 1.00 65.75 300 ALA A C 1
ATOM 2485 O O . ALA A 1 300 ? -58.385 -2.816 68.898 1.00 65.75 300 ALA A O 1
ATOM 2486 N N . PHE A 1 301 ? -60.244 -2.892 70.153 1.00 66.81 301 PHE A N 1
ATOM 2487 C CA . PHE A 1 301 ? -61.132 -3.315 69.067 1.00 66.81 301 PHE A CA 1
ATOM 2488 C C . PHE A 1 301 ? -61.230 -2.259 67.955 1.00 66.81 301 PHE A C 1
ATOM 2490 O O . PHE A 1 301 ? -61.174 -2.583 66.772 1.00 66.81 301 PHE A O 1
ATOM 2497 N N . LEU A 1 302 ? -61.313 -0.985 68.329 1.00 63.25 302 LEU A N 1
ATOM 2498 C CA . LEU A 1 302 ? -61.393 0.133 67.392 1.00 63.25 302 LEU A CA 1
ATOM 2499 C C . LEU A 1 302 ? -60.092 0.359 66.628 1.00 63.25 302 LEU A C 1
ATOM 2501 O O . LEU A 1 302 ? -60.122 0.556 65.418 1.00 63.25 302 LEU A O 1
ATOM 2505 N N . GLU A 1 303 ? -58.949 0.268 67.308 1.00 67.75 303 GLU A N 1
ATOM 2506 C CA . GLU A 1 303 ? -57.636 0.338 66.660 1.00 67.75 303 GLU A CA 1
ATOM 2507 C C . GLU A 1 303 ? -57.453 -0.821 65.668 1.00 67.75 303 GLU A C 1
ATOM 2509 O O . GLU A 1 303 ? -56.943 -0.635 64.562 1.00 67.75 303 GLU A O 1
ATOM 2514 N N . HIS A 1 304 ? -57.925 -2.016 66.033 1.00 71.25 304 HIS A N 1
ATOM 2515 C CA . HIS A 1 304 ? -57.919 -3.169 65.142 1.00 71.25 304 HIS A CA 1
ATOM 2516 C C . HIS A 1 304 ? -58.805 -2.947 63.905 1.00 71.25 304 HIS A C 1
ATOM 2518 O O . HIS A 1 304 ? -58.351 -3.180 62.787 1.00 71.25 304 HIS A O 1
ATOM 2524 N N . ASN A 1 305 ? -60.023 -2.426 64.073 1.00 67.44 305 ASN A N 1
ATOM 2525 C CA . ASN A 1 305 ? -60.917 -2.132 62.949 1.00 67.44 305 ASN A CA 1
ATOM 2526 C C . ASN A 1 305 ? -60.403 -1.000 62.054 1.00 67.44 305 ASN A C 1
ATOM 2528 O O . ASN A 1 305 ? -60.560 -1.072 60.838 1.00 67.44 305 ASN A O 1
ATOM 2532 N N . GLN A 1 306 ? -59.751 0.018 62.620 1.00 68.25 306 GLN A N 1
ATOM 2533 C CA . GLN A 1 306 ? -59.087 1.058 61.833 1.00 68.25 306 GLN A CA 1
ATOM 2534 C C . GLN A 1 306 ? -57.966 0.465 60.978 1.00 68.25 306 GLN A C 1
ATOM 2536 O O . GLN A 1 306 ? -57.910 0.741 59.783 1.00 68.25 306 GLN A O 1
ATOM 2541 N N . LYS A 1 307 ? -57.137 -0.417 61.551 1.00 75.69 307 LYS A N 1
ATOM 2542 C CA . LYS A 1 307 ? -56.105 -1.146 60.797 1.00 75.69 307 LYS A CA 1
ATOM 2543 C C . LYS A 1 307 ? -56.705 -2.011 59.687 1.00 75.69 307 LYS A C 1
ATOM 2545 O O . LYS A 1 307 ? -56.172 -2.011 58.583 1.00 75.69 307 LYS A O 1
ATOM 2550 N N . LEU A 1 308 ? -57.817 -2.703 59.944 1.00 73.31 308 LEU A N 1
ATOM 2551 C CA . LEU A 1 308 ? -58.526 -3.474 58.915 1.00 73.31 308 LEU A CA 1
ATOM 2552 C C . LEU A 1 308 ? -59.072 -2.574 57.797 1.00 73.31 308 LEU A C 1
ATOM 2554 O O . LEU A 1 308 ? -58.964 -2.923 56.626 1.00 73.31 308 LEU A O 1
ATOM 2558 N N . TYR A 1 309 ? -59.607 -1.400 58.134 1.00 72.81 309 TYR A N 1
ATOM 2559 C CA . TYR A 1 309 ? -60.109 -0.441 57.148 1.00 72.81 309 TYR A CA 1
ATOM 2560 C C . TYR A 1 309 ? -58.981 0.161 56.295 1.00 72.81 309 TYR A C 1
ATOM 2562 O O . TYR A 1 309 ? -59.108 0.264 55.077 1.00 72.81 309 TYR A O 1
ATOM 2570 N N . GLU A 1 310 ? -57.845 0.505 56.910 1.00 75.44 310 GLU A N 1
ATOM 2571 C CA . GLU A 1 310 ? -56.637 0.941 56.195 1.00 75.44 310 GLU A CA 1
ATOM 2572 C C . GLU A 1 310 ? -56.118 -0.157 55.256 1.00 75.44 310 GLU A C 1
ATOM 2574 O O . GLU A 1 310 ? -55.806 0.113 54.097 1.00 75.44 310 GLU A O 1
ATOM 2579 N N . GLN A 1 311 ? -56.085 -1.410 55.720 1.00 79.69 311 GLN A N 1
ATOM 2580 C CA . GLN A 1 311 ? -55.717 -2.558 54.889 1.00 79.69 311 GLN A CA 1
ATOM 2581 C C . GLN A 1 311 ? -56.682 -2.754 53.715 1.00 79.69 311 GLN A C 1
ATOM 2583 O O . GLN A 1 311 ? -56.230 -3.007 52.601 1.00 79.69 311 GLN A O 1
ATOM 2588 N N . GLN A 1 312 ? -57.988 -2.593 53.932 1.00 81.19 312 GLN A N 1
ATOM 2589 C CA . GLN A 1 312 ? -58.989 -2.707 52.874 1.00 81.19 312 GLN A CA 1
ATOM 2590 C C . GLN A 1 312 ? -58.830 -1.616 51.806 1.00 81.19 312 GLN A C 1
ATOM 2592 O O . GLN A 1 312 ? -58.920 -1.917 50.618 1.00 81.19 312 GLN A O 1
ATOM 2597 N N . ASN A 1 313 ? -58.548 -0.371 52.202 1.00 76.12 313 ASN A N 1
ATOM 2598 C CA . ASN A 1 313 ? -58.287 0.708 51.245 1.00 76.12 313 ASN A CA 1
ATOM 2599 C C . ASN A 1 313 ? -57.022 0.431 50.427 1.00 76.12 313 ASN A C 1
ATOM 2601 O O . ASN A 1 313 ? -57.061 0.521 49.205 1.00 76.12 313 ASN A O 1
ATOM 2605 N N . ASN A 1 314 ? -55.946 -0.028 51.075 1.00 83.12 314 ASN A N 1
ATOM 2606 C CA . ASN A 1 314 ? -54.727 -0.426 50.369 1.00 83.12 314 ASN A CA 1
ATOM 2607 C C . ASN A 1 314 ? -54.992 -1.560 49.361 1.00 83.12 314 ASN A C 1
ATOM 2609 O O . ASN A 1 314 ? -54.428 -1.563 48.270 1.00 83.12 314 ASN A O 1
ATOM 2613 N N . LEU A 1 315 ? -55.853 -2.526 49.702 1.00 83.62 315 LEU A N 1
ATOM 2614 C CA . LEU A 1 315 ? -56.244 -3.601 48.784 1.00 83.62 315 LEU A CA 1
ATOM 2615 C C . LEU A 1 315 ? -57.042 -3.078 47.583 1.00 83.62 315 LEU A C 1
ATOM 2617 O O . LEU A 1 315 ? -56.829 -3.555 46.466 1.00 83.62 315 LEU A O 1
ATOM 2621 N N . ASN A 1 316 ? -57.923 -2.099 47.791 1.00 81.69 316 ASN A N 1
ATOM 2622 C CA . ASN A 1 316 ? -58.673 -1.468 46.707 1.00 81.69 316 ASN A CA 1
ATOM 2623 C C . ASN A 1 316 ? -57.733 -0.707 45.757 1.00 81.69 316 ASN A C 1
ATOM 2625 O O . ASN A 1 316 ? -57.790 -0.940 44.550 1.00 81.69 316 ASN A O 1
ATOM 2629 N N . ASP A 1 317 ? -56.797 0.083 46.290 1.00 82.69 317 ASP A N 1
ATOM 2630 C CA . ASP A 1 317 ? -55.792 0.803 45.494 1.00 82.69 317 ASP A CA 1
ATOM 2631 C C . ASP A 1 317 ? -54.913 -0.168 44.684 1.00 82.69 317 ASP A C 1
ATOM 2633 O O . ASP A 1 317 ? -54.616 0.049 43.506 1.00 82.69 317 ASP A O 1
ATOM 2637 N N . ILE A 1 318 ? -54.514 -1.295 45.285 1.00 87.06 318 ILE A N 1
ATOM 2638 C CA . ILE A 1 318 ? -53.780 -2.357 44.580 1.00 87.06 318 ILE A CA 1
ATOM 2639 C C . ILE A 1 318 ? -54.638 -2.957 43.456 1.00 87.06 318 ILE A C 1
ATOM 2641 O O . ILE A 1 318 ? -54.132 -3.189 42.358 1.00 87.06 318 ILE A O 1
ATOM 2645 N N . SER A 1 319 ? -55.928 -3.196 43.695 1.00 85.81 319 SER A N 1
ATOM 2646 C CA . SER A 1 319 ? -56.849 -3.744 42.691 1.00 85.81 319 SER A CA 1
ATOM 2647 C C . SER A 1 319 ? -57.051 -2.796 41.500 1.00 85.81 319 SER A C 1
ATOM 2649 O O . SER A 1 319 ? -57.066 -3.239 40.344 1.00 85.81 319 SER A O 1
ATOM 2651 N N . GLU A 1 320 ? -57.153 -1.491 41.753 1.00 88.00 320 GLU A N 1
ATOM 2652 C CA . GLU A 1 320 ? -57.215 -0.470 40.701 1.00 88.00 320 GLU A CA 1
ATOM 2653 C C . GLU A 1 320 ? -55.927 -0.453 39.870 1.00 88.00 320 GLU A C 1
ATOM 2655 O O . GLU A 1 320 ? -55.984 -0.525 38.638 1.00 88.00 320 GLU A O 1
ATOM 2660 N N . ASN A 1 321 ? -54.763 -0.499 40.526 1.00 88.75 321 ASN A N 1
ATOM 2661 C CA . ASN A 1 321 ? -53.465 -0.586 39.852 1.00 88.75 321 ASN A CA 1
ATOM 2662 C C . ASN A 1 321 ? -53.321 -1.862 39.007 1.00 88.75 321 ASN A C 1
ATOM 2664 O O . ASN A 1 321 ? -52.840 -1.808 37.875 1.00 88.75 321 ASN A O 1
ATOM 2668 N N . ILE A 1 322 ? -53.783 -3.014 39.505 1.00 87.31 322 ILE A N 1
ATOM 2669 C CA . ILE A 1 322 ? -53.802 -4.269 38.738 1.00 87.31 322 ILE A CA 1
ATOM 2670 C C . ILE A 1 322 ? -54.672 -4.123 37.485 1.00 87.31 322 ILE A C 1
ATOM 2672 O O . ILE A 1 322 ? -54.302 -4.606 36.413 1.00 87.31 322 ILE A O 1
ATOM 2676 N N . THR A 1 323 ? -55.823 -3.464 37.599 1.00 88.06 323 THR A N 1
ATOM 2677 C CA . THR A 1 323 ? -56.739 -3.248 36.470 1.00 88.06 323 THR A CA 1
ATOM 2678 C C . THR A 1 323 ? -56.121 -2.317 35.428 1.00 88.06 323 THR A C 1
ATOM 2680 O O . THR A 1 323 ? -56.156 -2.619 34.234 1.00 88.06 323 THR A O 1
ATOM 2683 N N . PHE A 1 324 ? -55.474 -1.238 35.872 1.00 91.00 324 PHE A N 1
ATOM 2684 C CA . PHE A 1 324 ? -54.712 -0.341 35.007 1.00 91.00 324 PHE A CA 1
ATOM 2685 C C . PHE A 1 324 ? -53.593 -1.082 34.256 1.00 91.00 324 PHE A C 1
ATOM 2687 O O . PHE A 1 324 ? -53.522 -1.016 33.028 1.00 91.00 324 PHE A O 1
ATOM 2694 N N . LEU A 1 325 ? -52.779 -1.872 34.965 1.00 89.94 325 LEU A N 1
ATOM 2695 C CA . LEU A 1 325 ? -51.691 -2.652 34.365 1.00 89.94 325 LEU A CA 1
ATOM 2696 C C . LEU A 1 325 ? -52.197 -3.696 33.362 1.00 89.94 325 LEU A C 1
ATOM 2698 O O . LEU A 1 325 ? -51.587 -3.884 32.311 1.00 89.94 325 LEU A O 1
ATOM 2702 N N . LYS A 1 326 ? -53.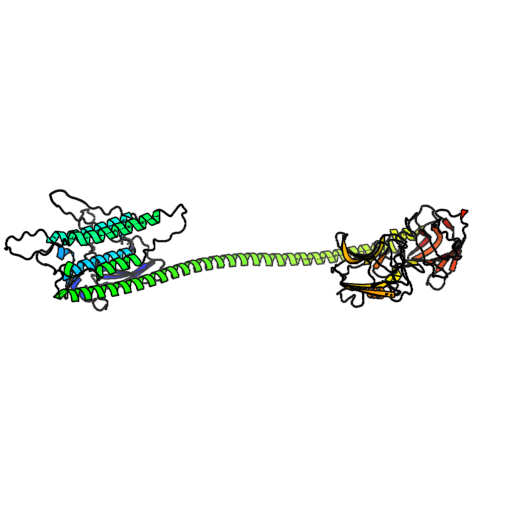331 -4.353 33.636 1.00 89.81 326 LYS A N 1
ATOM 2703 C CA . LYS A 1 326 ? -53.963 -5.279 32.679 1.00 89.81 326 LYS A CA 1
ATOM 2704 C C . LYS A 1 326 ? -54.347 -4.579 31.375 1.00 89.81 326 LYS A C 1
ATOM 2706 O O . LYS A 1 326 ? -54.118 -5.137 30.301 1.00 89.81 326 LYS A O 1
ATOM 2711 N N . ASN A 1 327 ? -54.890 -3.365 31.459 1.00 89.12 327 ASN A N 1
ATOM 2712 C CA . ASN A 1 327 ? -55.250 -2.580 30.280 1.00 89.12 327 ASN A CA 1
ATOM 2713 C C . ASN A 1 327 ? -54.009 -2.168 29.474 1.00 89.12 327 ASN A C 1
ATOM 2715 O O . ASN A 1 327 ? -54.014 -2.294 28.249 1.00 89.12 327 ASN A O 1
ATOM 2719 N N . GLU A 1 328 ? -52.927 -1.753 30.137 1.00 91.19 328 GLU A N 1
ATOM 2720 C CA . GLU A 1 328 ? -51.656 -1.439 29.465 1.00 91.19 328 GLU A CA 1
ATOM 2721 C C . GLU A 1 328 ? -51.027 -2.670 28.796 1.00 91.19 328 GLU A C 1
ATOM 2723 O O . GLU A 1 328 ? -50.622 -2.603 27.635 1.00 91.19 328 GLU A O 1
ATOM 2728 N N . ILE A 1 329 ? -51.049 -3.839 29.448 1.00 89.19 329 ILE A N 1
ATOM 2729 C CA . ILE A 1 329 ? -50.608 -5.103 28.833 1.00 89.19 329 ILE A CA 1
ATOM 2730 C C . ILE A 1 329 ? -51.435 -5.425 27.579 1.00 89.19 329 ILE A C 1
ATOM 2732 O O . ILE A 1 329 ? -50.883 -5.883 26.578 1.00 89.19 329 ILE A O 1
ATOM 2736 N N . SER A 1 330 ? -52.746 -5.171 27.597 1.00 88.81 330 SER A N 1
ATOM 2737 C CA . SER A 1 330 ? -53.600 -5.376 26.422 1.00 88.81 330 SER A CA 1
ATOM 2738 C C . SER A 1 330 ? -53.224 -4.451 25.262 1.00 88.81 330 SER A C 1
ATOM 2740 O O . SER A 1 330 ? -53.202 -4.898 24.115 1.00 88.81 330 SER A O 1
ATOM 2742 N N . LYS A 1 331 ? -52.896 -3.181 25.539 1.00 90.56 331 LYS A N 1
ATOM 2743 C CA . LYS A 1 331 ? -52.419 -2.239 24.513 1.00 90.56 331 LYS A CA 1
ATOM 2744 C C . LYS A 1 331 ? -51.080 -2.684 23.928 1.00 90.56 331 LYS A C 1
ATOM 2746 O O . LYS A 1 331 ? -50.932 -2.711 22.709 1.00 90.56 331 LYS A O 1
ATOM 2751 N N . LEU A 1 332 ? -50.136 -3.092 24.781 1.00 89.81 332 LEU A N 1
ATOM 2752 C CA . LEU A 1 332 ? -48.826 -3.589 24.351 1.00 89.81 332 LEU A CA 1
ATOM 2753 C C . LEU A 1 332 ? -48.941 -4.843 23.478 1.00 89.81 332 LEU A C 1
ATOM 2755 O O . LEU A 1 332 ? -48.236 -4.947 22.480 1.00 89.81 332 LEU A O 1
ATOM 2759 N N . ARG A 1 333 ? -49.867 -5.760 23.790 1.00 88.31 333 ARG A N 1
ATOM 2760 C CA . ARG A 1 333 ? -50.158 -6.917 22.924 1.00 88.31 333 ARG A CA 1
ATOM 2761 C C . ARG A 1 333 ? -50.677 -6.500 21.547 1.00 88.31 333 ARG A C 1
ATOM 2763 O O . ARG A 1 333 ? -50.260 -7.080 20.554 1.00 88.31 333 ARG A O 1
ATOM 2770 N N . GLY A 1 334 ? -51.533 -5.480 21.475 1.00 89.25 334 GLY A N 1
ATOM 2771 C CA . GLY A 1 334 ? -51.989 -4.927 20.195 1.00 89.25 334 GLY A CA 1
ATOM 2772 C C . GLY A 1 334 ? -50.843 -4.336 19.368 1.00 89.25 334 GLY A C 1
ATOM 2773 O O . GLY A 1 334 ? -50.745 -4.594 18.173 1.00 89.25 334 GLY A O 1
ATOM 2774 N N . ILE A 1 335 ? -49.932 -3.598 20.013 1.00 89.12 335 ILE A N 1
ATOM 2775 C CA . ILE A 1 335 ? -48.727 -3.068 19.357 1.00 89.12 335 ILE A CA 1
ATOM 2776 C C . ILE A 1 335 ? -47.829 -4.209 18.864 1.00 89.12 335 ILE A C 1
ATOM 2778 O O . ILE A 1 335 ? -47.337 -4.143 17.741 1.00 89.12 335 ILE A O 1
ATOM 2782 N N . LEU A 1 336 ? -47.639 -5.258 19.669 1.00 85.00 336 LEU A N 1
ATOM 2783 C CA . LEU A 1 336 ? -46.817 -6.410 19.302 1.00 85.00 336 LEU A CA 1
ATOM 2784 C C . LEU A 1 336 ? -47.363 -7.130 18.063 1.00 85.00 336 LEU A C 1
ATOM 2786 O O . LEU A 1 336 ? -46.592 -7.409 17.150 1.00 85.00 336 LEU A O 1
ATOM 2790 N N . ASN A 1 337 ? -48.676 -7.359 17.995 1.00 86.62 337 ASN A N 1
ATOM 2791 C CA . ASN A 1 337 ? -49.301 -7.973 16.821 1.00 86.62 337 ASN A CA 1
ATOM 2792 C C . ASN A 1 337 ? -49.087 -7.117 15.561 1.00 86.62 337 ASN A C 1
ATOM 2794 O O . ASN A 1 337 ? -48.695 -7.640 14.525 1.00 86.62 337 ASN A O 1
ATOM 2798 N N . ASN A 1 338 ? -49.236 -5.790 15.667 1.00 87.25 338 ASN A N 1
ATOM 2799 C CA . ASN A 1 338 ? -48.968 -4.880 14.548 1.00 87.25 338 ASN A CA 1
ATOM 2800 C C . ASN A 1 338 ? -47.494 -4.904 14.101 1.00 87.25 338 ASN A C 1
ATOM 2802 O O . ASN A 1 338 ? -47.204 -4.702 12.923 1.00 87.25 338 ASN A O 1
ATOM 2806 N N . ILE A 1 339 ? -46.547 -5.094 15.029 1.00 86.62 339 ILE A N 1
ATOM 2807 C CA . ILE A 1 339 ? -45.120 -5.233 14.697 1.00 86.62 339 ILE A CA 1
ATOM 2808 C C . ILE A 1 339 ? -44.878 -6.548 13.952 1.00 86.62 339 ILE A C 1
ATOM 2810 O O . ILE A 1 339 ? -44.183 -6.534 12.942 1.00 86.62 339 ILE A O 1
ATOM 2814 N N . GLN A 1 340 ? -45.482 -7.649 14.404 1.00 83.75 340 GLN A N 1
ATOM 2815 C CA . GLN A 1 340 ? -45.353 -8.958 13.759 1.00 83.75 340 GLN A CA 1
ATOM 2816 C C . GLN A 1 340 ? -45.925 -8.958 12.335 1.00 83.75 340 GLN A C 1
ATOM 2818 O O . GLN A 1 340 ? -45.271 -9.442 11.416 1.00 83.75 340 GLN A O 1
ATOM 2823 N N . GLU A 1 341 ? -47.091 -8.342 12.119 1.00 85.38 341 GLU A N 1
ATOM 2824 C CA . GLU A 1 341 ? -47.668 -8.190 10.774 1.00 85.38 341 GLU A CA 1
ATOM 2825 C C . GLU A 1 341 ? -46.741 -7.391 9.839 1.00 85.38 341 GLU A C 1
ATOM 2827 O O . GLU A 1 341 ? -46.526 -7.774 8.687 1.00 85.38 341 GLU A O 1
ATOM 2832 N N . LYS A 1 342 ? -46.125 -6.312 10.344 1.00 86.31 342 LYS A N 1
ATOM 2833 C CA . LYS A 1 342 ? -45.136 -5.529 9.583 1.00 86.31 342 LYS A CA 1
ATOM 2834 C C . LYS A 1 342 ? -43.842 -6.294 9.319 1.00 86.31 342 LYS A C 1
ATOM 2836 O O . LYS A 1 342 ? -43.205 -6.071 8.294 1.00 86.31 342 LYS A O 1
ATOM 2841 N N . GLU A 1 343 ? -43.428 -7.170 10.226 1.00 86.62 343 GLU A N 1
ATOM 2842 C CA . GLU A 1 343 ? -42.255 -8.024 10.042 1.00 86.62 343 GLU A CA 1
ATOM 2843 C C . GLU A 1 343 ? -42.486 -9.042 8.914 1.00 86.62 343 GLU A C 1
ATOM 2845 O O . GLU A 1 343 ? -41.617 -9.221 8.060 1.00 86.62 343 GLU A O 1
ATOM 2850 N N . GLU A 1 344 ? -43.684 -9.629 8.833 1.00 84.38 344 GLU A N 1
ATOM 2851 C CA . GLU A 1 344 ? -44.074 -10.495 7.715 1.00 84.38 344 GLU A CA 1
ATOM 2852 C C . GLU A 1 344 ? -44.144 -9.742 6.377 1.00 84.38 344 GLU A C 1
ATOM 2854 O O . GLU A 1 344 ? -43.743 -10.280 5.342 1.00 84.38 344 GLU A O 1
ATOM 2859 N N . GLU A 1 345 ? -44.623 -8.495 6.376 1.00 84.69 345 GLU A N 1
ATOM 2860 C CA . GLU A 1 345 ? -44.620 -7.636 5.185 1.00 84.69 345 GLU A CA 1
ATOM 2861 C C . GLU A 1 345 ? -43.189 -7.284 4.745 1.00 84.69 345 GLU A C 1
ATOM 2863 O O . GLU A 1 345 ? -42.843 -7.450 3.574 1.00 84.69 345 GLU A O 1
ATOM 2868 N N . ASN A 1 346 ? -42.320 -6.904 5.687 1.00 81.44 346 ASN A N 1
ATOM 2869 C CA . ASN A 1 346 ? -40.905 -6.637 5.422 1.00 81.44 346 ASN A CA 1
ATOM 2870 C C . ASN A 1 346 ? -40.172 -7.871 4.889 1.00 81.44 346 ASN A C 1
ATOM 2872 O O . ASN A 1 346 ? -39.321 -7.742 4.010 1.00 81.44 346 ASN A O 1
ATOM 2876 N N . LYS A 1 347 ? -40.518 -9.069 5.370 1.00 85.69 347 LYS A N 1
ATOM 2877 C CA . LYS A 1 347 ? -39.958 -10.322 4.858 1.00 85.69 347 LYS A CA 1
ATOM 2878 C C . LYS A 1 347 ? -40.321 -10.549 3.388 1.00 85.69 347 LYS A C 1
ATOM 2880 O O . LYS A 1 347 ? -39.447 -10.880 2.599 1.00 85.69 347 LYS A O 1
ATOM 2885 N N . LYS A 1 348 ? -41.570 -10.278 2.989 1.00 87.31 348 LYS A N 1
ATOM 2886 C CA . LYS A 1 348 ? -41.986 -10.352 1.573 1.00 87.31 348 LYS A CA 1
ATOM 2887 C C . LYS A 1 348 ? -41.258 -9.328 0.699 1.00 87.31 348 LYS A C 1
ATOM 2889 O O . LYS A 1 348 ? -40.945 -9.622 -0.452 1.00 87.31 348 LYS A O 1
ATOM 2894 N N . ILE A 1 349 ? -40.993 -8.132 1.232 1.00 83.19 349 ILE A N 1
ATOM 2895 C CA . ILE A 1 349 ? -40.197 -7.107 0.540 1.00 83.19 349 ILE A CA 1
ATOM 2896 C C . ILE A 1 349 ? -38.750 -7.581 0.362 1.00 83.19 349 ILE A C 1
ATOM 2898 O O . ILE A 1 349 ? -38.200 -7.410 -0.722 1.00 83.19 349 ILE A O 1
ATOM 2902 N N . LEU A 1 350 ? -38.152 -8.193 1.389 1.00 79.12 350 LEU A N 1
ATOM 2903 C CA . LEU A 1 350 ? -36.812 -8.787 1.327 1.00 79.12 350 LEU A CA 1
ATOM 2904 C C . LEU A 1 350 ? -36.733 -9.906 0.284 1.00 79.12 350 LEU A C 1
ATOM 2906 O O . LEU A 1 350 ? -35.863 -9.850 -0.578 1.00 79.12 350 LEU A O 1
ATOM 2910 N N . ASP A 1 351 ? -37.687 -10.839 0.285 1.00 85.75 351 ASP A N 1
ATOM 2911 C CA . ASP A 1 351 ? -37.746 -11.917 -0.711 1.00 85.75 351 ASP A CA 1
ATOM 2912 C C . ASP A 1 351 ? -37.862 -11.338 -2.141 1.00 85.75 351 ASP A C 1
ATOM 2914 O O . ASP A 1 351 ? -37.136 -11.731 -3.053 1.00 85.75 351 ASP A O 1
ATOM 2918 N N . SER A 1 352 ? -38.708 -10.315 -2.334 1.00 83.38 352 SER A N 1
ATOM 2919 C CA . SER A 1 352 ? -38.823 -9.607 -3.619 1.00 83.38 352 SER A CA 1
ATOM 2920 C C . SER A 1 352 ? -37.552 -8.841 -4.004 1.00 83.38 352 SER A C 1
ATOM 2922 O O . SER A 1 352 ? -37.308 -8.622 -5.195 1.00 83.38 352 SER A O 1
ATOM 2924 N N . PHE A 1 353 ? -36.779 -8.369 -3.028 1.00 81.31 353 PHE A N 1
ATOM 2925 C CA . PHE A 1 353 ? -35.526 -7.665 -3.263 1.00 81.31 353 PHE A CA 1
ATOM 2926 C C . PHE A 1 353 ? -34.421 -8.636 -3.678 1.00 81.31 353 PHE A C 1
ATOM 2928 O O . PHE A 1 353 ? -33.676 -8.322 -4.604 1.00 81.31 353 PHE A O 1
ATOM 2935 N N . ASP A 1 354 ? -34.364 -9.824 -3.079 1.00 81.88 354 ASP A N 1
ATOM 2936 C CA . ASP A 1 354 ? -33.450 -10.894 -3.482 1.00 81.88 354 ASP A CA 1
ATOM 2937 C C . ASP A 1 354 ? -33.748 -11.369 -4.912 1.00 81.88 354 ASP A C 1
ATOM 2939 O O . ASP A 1 354 ? -32.835 -11.486 -5.734 1.00 81.88 354 ASP A O 1
ATOM 2943 N N . ASP A 1 355 ? -35.026 -11.531 -5.267 1.00 84.31 355 ASP A N 1
ATOM 2944 C CA . ASP A 1 355 ? -35.441 -11.816 -6.646 1.00 84.31 355 ASP A CA 1
ATOM 2945 C C . ASP A 1 355 ? -35.005 -10.703 -7.611 1.00 84.31 355 ASP A C 1
ATOM 2947 O O . ASP A 1 355 ? -34.457 -10.968 -8.687 1.00 84.31 355 ASP A O 1
ATOM 2951 N N . PHE A 1 356 ? -35.184 -9.437 -7.220 1.00 83.31 356 PHE A N 1
ATOM 2952 C CA . PHE A 1 356 ? -34.732 -8.296 -8.013 1.00 83.31 356 PHE A CA 1
ATOM 2953 C C . PHE A 1 356 ? -33.204 -8.259 -8.164 1.00 83.31 356 PHE A C 1
ATOM 2955 O O . PHE A 1 356 ? -32.704 -7.979 -9.260 1.00 83.31 356 PHE A O 1
ATOM 2962 N N . GLN A 1 357 ? -32.449 -8.560 -7.103 1.00 80.81 357 GLN A N 1
ATOM 2963 C CA . GLN A 1 357 ? -30.992 -8.655 -7.152 1.00 80.81 357 GLN A CA 1
ATOM 2964 C C . GLN A 1 357 ? -30.540 -9.774 -8.083 1.00 80.81 357 GLN A C 1
ATOM 2966 O O . GLN A 1 357 ? -29.647 -9.545 -8.897 1.00 80.81 357 GLN A O 1
ATOM 2971 N N . ASN A 1 358 ? -31.175 -10.944 -8.021 1.00 82.88 358 ASN A N 1
ATOM 2972 C CA . ASN A 1 358 ? -30.859 -12.073 -8.890 1.00 82.88 358 ASN A CA 1
ATOM 2973 C C . ASN A 1 358 ? -31.124 -11.732 -10.362 1.00 82.88 358 ASN A C 1
ATOM 2975 O O . ASN A 1 358 ? -30.227 -11.878 -11.192 1.00 82.88 358 ASN A O 1
ATOM 2979 N N . ILE A 1 359 ? -32.287 -11.152 -10.677 1.00 86.38 359 ILE A N 1
ATOM 2980 C CA . ILE A 1 359 ? -32.622 -10.692 -12.037 1.00 86.38 359 ILE A CA 1
ATOM 2981 C C . ILE A 1 359 ? -31.634 -9.621 -12.521 1.00 86.38 359 ILE A C 1
ATOM 2983 O O . ILE A 1 359 ? -31.212 -9.621 -13.680 1.00 86.38 359 ILE A O 1
ATOM 2987 N N . THR A 1 360 ? -31.257 -8.685 -11.649 1.00 81.56 360 THR A N 1
ATOM 2988 C CA . THR A 1 360 ? -30.309 -7.617 -11.989 1.00 81.56 360 THR A CA 1
ATOM 2989 C C . THR A 1 360 ? -28.914 -8.183 -12.220 1.00 81.56 360 THR A C 1
ATOM 2991 O O . THR A 1 360 ? -28.278 -7.836 -13.211 1.00 81.56 360 THR A O 1
ATOM 2994 N N . LYS A 1 361 ? -28.460 -9.103 -11.367 1.00 82.31 361 LYS A N 1
ATOM 2995 C CA . LYS A 1 361 ? -27.177 -9.798 -11.489 1.00 82.31 361 LYS A CA 1
ATOM 2996 C C . LYS A 1 361 ? -27.109 -10.607 -12.779 1.00 82.31 361 LYS A C 1
ATOM 2998 O O . LYS A 1 361 ? -26.109 -10.523 -13.482 1.00 82.31 361 LYS A O 1
ATOM 3003 N N . GLU A 1 362 ? -28.172 -11.318 -13.149 1.00 84.31 362 GLU A N 1
ATOM 3004 C CA . GLU A 1 362 ? -28.247 -12.038 -14.426 1.00 84.31 362 GLU A CA 1
ATOM 3005 C C . GLU A 1 362 ? -28.182 -11.093 -15.631 1.00 84.31 362 GLU A C 1
ATOM 3007 O O . GLU A 1 362 ? -27.409 -11.330 -16.561 1.00 84.31 362 GLU A O 1
ATOM 3012 N N . LYS A 1 363 ? -28.931 -9.984 -15.607 1.00 84.44 363 LYS A N 1
ATOM 3013 C CA . LYS A 1 363 ? -28.902 -8.980 -16.684 1.00 84.44 363 LYS A CA 1
ATOM 3014 C C . LYS A 1 363 ? -27.546 -8.289 -16.800 1.00 84.44 363 LYS A C 1
ATOM 3016 O O . LYS A 1 363 ? -27.052 -8.106 -17.911 1.00 84.44 363 LYS A O 1
ATOM 3021 N N . VAL A 1 364 ? -26.938 -7.930 -15.672 1.00 80.00 364 VAL A N 1
ATOM 3022 C CA . VAL A 1 364 ? -25.602 -7.328 -15.617 1.00 80.00 364 VAL A CA 1
ATOM 3023 C C . VAL A 1 364 ? -24.559 -8.324 -16.106 1.00 80.00 364 VAL A C 1
ATOM 3025 O O . VAL A 1 364 ? -23.768 -7.963 -16.963 1.00 80.00 364 VAL A O 1
ATOM 3028 N N . ASN A 1 365 ? -24.603 -9.585 -15.678 1.00 77.75 365 ASN A N 1
ATOM 3029 C CA . ASN A 1 365 ? -23.688 -10.620 -16.163 1.00 77.75 365 ASN A CA 1
ATOM 3030 C C . ASN A 1 365 ? -23.863 -10.882 -17.663 1.00 77.75 365 ASN A C 1
ATOM 3032 O O . ASN A 1 365 ? -22.878 -11.033 -18.378 1.00 77.75 365 ASN A O 1
ATOM 3036 N N . SER A 1 366 ? -25.095 -10.874 -18.177 1.00 77.19 366 SER A N 1
ATOM 3037 C CA . SER A 1 366 ? -25.348 -10.967 -19.619 1.00 77.19 366 SER A CA 1
ATOM 3038 C C . SER A 1 366 ? -24.769 -9.767 -20.379 1.00 77.19 366 SER A C 1
ATOM 3040 O O . SER A 1 366 ? -24.196 -9.944 -21.455 1.00 77.19 366 SER A O 1
ATOM 3042 N N . ALA A 1 367 ? -24.894 -8.554 -19.833 1.00 74.44 367 ALA A N 1
ATOM 3043 C CA . ALA A 1 367 ? -24.324 -7.344 -20.420 1.00 74.44 367 ALA A CA 1
ATOM 3044 C C . ALA A 1 367 ? -22.788 -7.344 -20.348 1.00 74.44 367 ALA A C 1
ATOM 3046 O O . ALA A 1 367 ? -22.138 -7.058 -21.352 1.00 74.44 367 ALA A O 1
ATOM 3047 N N . ILE A 1 368 ? -22.205 -7.744 -19.215 1.00 70.12 368 ILE A N 1
ATOM 3048 C CA . ILE A 1 368 ? -20.761 -7.918 -19.024 1.00 70.12 368 ILE A CA 1
ATOM 3049 C C . ILE A 1 368 ? -20.232 -8.958 -20.001 1.00 70.12 368 ILE A C 1
ATOM 3051 O O . ILE A 1 368 ? -19.291 -8.653 -20.709 1.00 70.12 368 ILE A O 1
ATOM 3055 N N . ASN A 1 369 ? -20.875 -10.116 -20.155 1.00 69.19 369 ASN A N 1
ATOM 3056 C CA . ASN A 1 369 ? -20.454 -11.124 -21.131 1.00 69.19 369 ASN A CA 1
ATOM 3057 C C . ASN A 1 369 ? -20.497 -10.583 -22.569 1.00 69.19 369 ASN A C 1
ATOM 3059 O O . ASN A 1 369 ? -19.589 -10.838 -23.358 1.00 69.19 369 ASN A O 1
ATOM 3063 N N . SER A 1 370 ? -21.511 -9.784 -22.920 1.00 64.12 370 SER A N 1
ATOM 3064 C CA . SER A 1 370 ? -21.570 -9.133 -24.237 1.00 64.12 370 SER A CA 1
ATOM 3065 C C . SER A 1 370 ? -20.483 -8.058 -24.420 1.00 64.12 370 SER A C 1
ATOM 3067 O O . SER A 1 370 ? -19.903 -7.937 -25.502 1.00 64.12 370 SER A O 1
ATOM 3069 N N . LEU A 1 371 ? -20.132 -7.331 -23.355 1.00 56.53 371 LEU A N 1
ATOM 3070 C CA . LEU A 1 371 ? -19.047 -6.350 -23.337 1.00 56.53 371 LEU A CA 1
ATOM 3071 C C . LEU A 1 371 ? -17.670 -7.014 -23.306 1.00 56.53 371 LEU A C 1
ATOM 3073 O O . LEU A 1 371 ? -16.768 -6.512 -23.957 1.00 56.53 371 LEU A O 1
ATOM 3077 N N . GLU A 1 372 ? -17.505 -8.158 -22.650 1.00 54.22 372 GLU A N 1
ATOM 3078 C CA . GLU A 1 372 ? -16.289 -8.970 -22.640 1.00 54.22 372 GLU A CA 1
ATOM 3079 C C . GLU A 1 372 ? -16.040 -9.608 -24.003 1.00 54.22 372 GLU A C 1
ATOM 3081 O O . GLU A 1 372 ? -14.900 -9.654 -24.446 1.00 54.22 372 GLU A O 1
ATOM 3086 N N . ILE A 1 373 ? -17.079 -10.037 -24.725 1.00 52.00 373 ILE A N 1
ATOM 3087 C CA . ILE A 1 373 ? -16.943 -10.506 -26.114 1.00 52.00 373 ILE A CA 1
ATOM 3088 C C . ILE A 1 373 ? -16.560 -9.340 -27.045 1.00 52.00 373 ILE A C 1
ATOM 3090 O O . ILE A 1 373 ? -15.782 -9.521 -27.981 1.00 52.00 373 ILE A O 1
ATOM 3094 N N . THR A 1 374 ? -17.020 -8.120 -26.750 1.00 44.84 374 THR A N 1
ATOM 3095 C CA . THR A 1 374 ? -16.647 -6.904 -27.498 1.00 44.84 374 THR A CA 1
ATOM 3096 C C . THR A 1 374 ? -15.266 -6.355 -27.077 1.00 44.84 374 THR A C 1
ATOM 3098 O O . THR A 1 374 ? -14.548 -5.790 -27.897 1.00 44.84 374 THR A O 1
ATOM 3101 N N . SER A 1 375 ? -14.849 -6.588 -25.828 1.00 45.31 375 SER A N 1
ATOM 3102 C CA . SER A 1 375 ? -13.568 -6.195 -25.218 1.00 45.31 375 SER A CA 1
ATOM 3103 C C . SER A 1 375 ? -12.459 -7.229 -25.418 1.00 45.31 375 SER A C 1
ATOM 3105 O O . SER A 1 375 ? -11.290 -6.875 -25.343 1.00 45.31 375 SER A O 1
ATOM 3107 N N . LYS A 1 376 ? -12.772 -8.494 -25.714 1.00 44.72 376 LYS A N 1
ATOM 3108 C CA . LYS A 1 376 ? -11.794 -9.487 -26.198 1.00 44.72 376 LYS A CA 1
ATOM 3109 C C . LYS A 1 376 ? -11.309 -9.171 -27.616 1.00 44.72 376 LYS A C 1
ATOM 3111 O O . LYS A 1 376 ? -10.297 -9.707 -28.043 1.00 44.72 376 LYS A O 1
ATOM 3116 N N . ASN A 1 377 ? -11.964 -8.221 -28.291 1.00 44.75 377 ASN A N 1
ATOM 3117 C CA . ASN A 1 377 ? -11.448 -7.515 -29.464 1.00 44.75 377 ASN A CA 1
ATOM 3118 C C . ASN A 1 377 ? -10.700 -6.215 -29.096 1.00 44.75 377 ASN A C 1
ATOM 3120 O O . ASN A 1 377 ? -10.584 -5.325 -29.944 1.00 44.75 377 ASN A O 1
ATOM 3124 N N . ALA A 1 378 ? -10.224 -6.060 -27.848 1.00 50.94 378 ALA A N 1
ATOM 3125 C CA . ALA A 1 378 ? -9.384 -4.935 -27.444 1.00 50.94 378 ALA A CA 1
ATOM 3126 C C . ALA A 1 378 ? -8.177 -4.868 -28.379 1.00 50.94 378 ALA A C 1
ATOM 3128 O O . ALA A 1 378 ? -7.290 -5.718 -28.360 1.00 50.94 378 ALA A O 1
ATOM 3129 N N . LYS A 1 379 ? -8.211 -3.855 -29.243 1.00 65.12 379 LYS A N 1
ATOM 3130 C CA . LYS A 1 379 ? -7.180 -3.551 -30.224 1.00 65.12 379 LYS A CA 1
ATOM 3131 C C . LYS A 1 379 ? -5.829 -3.528 -29.519 1.00 65.12 379 LYS A C 1
ATOM 3133 O O . LYS A 1 379 ? -5.699 -2.873 -28.485 1.00 65.12 379 LYS A O 1
ATOM 3138 N N . ASN A 1 380 ? -4.841 -4.194 -30.112 1.00 84.38 380 ASN A N 1
ATOM 3139 C CA . ASN A 1 380 ? -3.443 -4.005 -29.749 1.00 84.38 380 ASN A CA 1
ATOM 3140 C C . ASN A 1 380 ? -3.167 -2.503 -29.620 1.00 84.38 380 ASN A C 1
ATOM 3142 O O . ASN A 1 380 ? -3.568 -1.707 -30.478 1.00 84.38 380 ASN A O 1
ATOM 3146 N N . VAL A 1 381 ? -2.529 -2.111 -28.523 1.00 92.56 381 VAL A N 1
ATOM 3147 C CA . VAL A 1 381 ? -2.251 -0.701 -28.255 1.00 92.56 381 VAL A CA 1
ATOM 3148 C C . VAL A 1 381 ? -0.865 -0.405 -28.793 1.00 92.56 381 VAL A C 1
ATOM 3150 O O . VAL A 1 381 ? 0.116 -0.981 -28.331 1.00 92.56 381 VAL A O 1
ATOM 3153 N N . ILE A 1 382 ? -0.789 0.483 -29.783 1.00 95.31 382 ILE A N 1
ATOM 3154 C CA . ILE A 1 382 ? 0.473 0.905 -30.390 1.00 95.31 382 ILE A CA 1
ATOM 3155 C C . ILE A 1 382 ? 0.834 2.280 -29.835 1.00 95.31 382 ILE A C 1
ATOM 3157 O O . ILE A 1 382 ? 0.142 3.264 -30.097 1.00 95.31 382 ILE A O 1
ATOM 3161 N N . LEU A 1 383 ? 1.928 2.345 -29.082 1.00 96.38 383 LEU A N 1
ATOM 3162 C CA . LEU A 1 383 ? 2.470 3.571 -28.502 1.00 96.38 383 LEU A CA 1
ATOM 3163 C C . LEU A 1 383 ? 3.853 3.828 -29.106 1.00 96.38 383 LEU A C 1
ATOM 3165 O O . LEU A 1 383 ? 4.808 3.156 -28.714 1.00 96.38 383 LEU A O 1
ATOM 3169 N N . PRO A 1 384 ? 3.988 4.756 -30.070 1.00 96.06 384 PRO A N 1
ATOM 3170 C CA . PRO A 1 384 ? 5.276 5.049 -30.685 1.00 96.06 384 PRO A CA 1
ATOM 3171 C C . PRO A 1 384 ? 6.216 5.768 -29.699 1.00 96.06 384 PRO A C 1
ATOM 3173 O O . PRO A 1 384 ? 5.738 6.452 -28.788 1.00 96.06 384 PRO A O 1
ATOM 3176 N N . PRO A 1 385 ? 7.548 5.677 -29.892 1.00 96.06 385 PRO A N 1
ATOM 3177 C CA . PRO A 1 385 ? 8.512 6.434 -29.100 1.00 96.06 385 PRO A CA 1
ATOM 3178 C C . PRO A 1 385 ? 8.184 7.930 -29.075 1.00 96.06 385 PRO A C 1
ATOM 3180 O O . PRO A 1 385 ? 7.973 8.549 -30.117 1.00 96.06 385 PRO A O 1
ATOM 3183 N N . SER A 1 386 ? 8.130 8.515 -27.877 1.00 92.44 386 SER A N 1
ATOM 3184 C CA . SER A 1 386 ? 7.731 9.913 -27.692 1.00 92.44 386 SER A CA 1
ATOM 3185 C C . SER A 1 386 ? 8.460 10.586 -26.529 1.00 92.44 386 SER A C 1
ATOM 3187 O O . SER A 1 386 ? 8.688 9.986 -25.478 1.00 92.44 386 SER A O 1
ATOM 3189 N N . VAL A 1 387 ? 8.807 11.866 -26.704 1.00 89.00 387 VAL A N 1
ATOM 3190 C CA . VAL A 1 387 ? 9.440 12.705 -25.665 1.00 89.00 387 VAL A CA 1
ATOM 3191 C C . VAL A 1 387 ? 8.449 13.113 -24.590 1.00 89.00 387 VAL A C 1
ATOM 3193 O O . VAL A 1 387 ? 8.795 13.106 -23.413 1.00 89.00 387 VAL A O 1
ATOM 3196 N N . SER A 1 388 ? 7.214 13.417 -24.980 1.00 90.56 388 SER A N 1
ATOM 3197 C CA . SER A 1 388 ? 6.171 13.921 -24.082 1.00 90.56 388 SER A CA 1
ATOM 3198 C C . SER A 1 388 ? 4.993 12.962 -23.900 1.00 90.56 388 SER A C 1
ATOM 3200 O O . SER A 1 388 ? 4.260 13.093 -22.925 1.00 90.56 388 SER A O 1
ATOM 3202 N N . GLY A 1 389 ? 4.802 11.995 -24.802 1.00 91.94 389 GLY A N 1
ATOM 3203 C CA . GLY A 1 389 ? 3.760 10.971 -24.691 1.00 91.94 389 GLY A CA 1
ATOM 3204 C C . GLY A 1 389 ? 4.111 9.883 -23.674 1.00 91.94 389 GLY A C 1
ATOM 3205 O O . GLY A 1 389 ? 5.287 9.606 -23.435 1.00 91.94 389 GLY A O 1
ATOM 3206 N N . GLY A 1 390 ? 3.102 9.256 -23.069 1.00 94.75 390 GLY A N 1
ATOM 3207 C CA . GLY A 1 390 ? 3.304 8.084 -22.211 1.00 94.75 390 GLY A CA 1
ATOM 3208 C C . GLY A 1 390 ? 3.655 6.834 -23.014 1.00 94.75 390 GLY A C 1
ATOM 3209 O O . GLY A 1 390 ? 3.191 6.684 -24.144 1.00 94.75 390 GLY A O 1
ATOM 3210 N N . GLY A 1 391 ? 4.487 5.959 -22.448 1.00 97.38 391 GLY A N 1
ATOM 3211 C CA . GLY A 1 391 ? 4.733 4.631 -23.003 1.00 97.38 391 GLY A CA 1
ATOM 3212 C C . GLY A 1 391 ? 3.755 3.598 -22.444 1.00 97.38 391 GLY A C 1
ATOM 3213 O O . GLY A 1 391 ? 2.722 3.930 -21.852 1.00 97.38 391 GLY A O 1
ATOM 3214 N N . ILE A 1 392 ? 4.074 2.325 -22.660 1.00 98.00 392 ILE A N 1
ATOM 3215 C CA . ILE A 1 392 ? 3.217 1.190 -22.304 1.00 98.00 392 ILE A CA 1
ATOM 3216 C C . ILE A 1 392 ? 3.056 1.075 -20.788 1.00 98.00 392 ILE A C 1
ATOM 3218 O O . ILE A 1 392 ? 1.948 0.810 -20.327 1.00 98.00 392 ILE A O 1
ATOM 3222 N N . CYS A 1 393 ? 4.103 1.338 -19.998 1.00 98.12 393 CYS A N 1
ATOM 3223 C CA . CYS A 1 393 ? 3.995 1.309 -18.541 1.00 98.12 393 CYS A CA 1
ATOM 3224 C C . CYS A 1 393 ? 3.004 2.364 -18.049 1.00 98.12 393 CYS A C 1
ATOM 3226 O O . CYS A 1 393 ? 2.114 2.050 -17.262 1.00 98.12 393 CYS A O 1
ATOM 3228 N N . GLN A 1 394 ? 3.125 3.605 -18.534 1.00 97.50 394 GLN A N 1
ATOM 3229 C CA . GLN A 1 394 ? 2.214 4.682 -18.150 1.00 97.50 394 GLN A CA 1
ATOM 3230 C C . GLN A 1 394 ? 0.772 4.399 -18.588 1.00 97.50 394 GLN A C 1
ATOM 3232 O O . GLN A 1 394 ? -0.151 4.621 -17.804 1.00 97.50 394 GLN A O 1
ATOM 3237 N N . TYR A 1 395 ? 0.574 3.901 -19.813 1.00 96.94 395 TYR A N 1
ATOM 3238 C CA . TYR A 1 395 ? -0.749 3.534 -20.321 1.00 96.94 395 TYR A CA 1
ATOM 3239 C C . TYR A 1 395 ? -1.405 2.449 -19.462 1.00 96.94 395 TYR A C 1
ATOM 3241 O O . TYR A 1 395 ? -2.539 2.621 -19.017 1.00 96.94 395 TYR A O 1
ATOM 3249 N N . LEU A 1 396 ? -0.690 1.352 -19.195 1.00 97.00 396 LEU A N 1
ATOM 3250 C CA . LEU A 1 396 ? -1.229 0.228 -18.435 1.00 97.00 396 LEU A CA 1
ATOM 3251 C C . LEU A 1 396 ? -1.499 0.611 -16.984 1.00 97.00 396 LEU A C 1
ATOM 3253 O O . LEU A 1 396 ? -2.599 0.360 -16.508 1.00 97.00 396 LEU A O 1
ATOM 3257 N N . ILE A 1 397 ? -0.560 1.285 -16.311 1.00 96.44 397 ILE A N 1
ATOM 3258 C CA . ILE A 1 397 ? -0.754 1.752 -14.928 1.00 96.44 397 ILE A CA 1
ATOM 3259 C C . ILE A 1 397 ? -1.948 2.712 -14.838 1.00 96.44 397 ILE A C 1
ATOM 3261 O O . ILE A 1 397 ? -2.754 2.593 -13.920 1.00 96.44 397 ILE A O 1
ATOM 3265 N N . GLY A 1 398 ? -2.105 3.621 -15.807 1.00 95.94 398 GLY A N 1
ATOM 3266 C CA . GLY A 1 398 ? -3.252 4.533 -15.880 1.00 95.94 398 GLY A CA 1
ATOM 3267 C C . GLY A 1 398 ? -4.584 3.859 -16.231 1.00 95.94 398 GLY A C 1
ATOM 3268 O O . GLY A 1 398 ? -5.632 4.459 -16.013 1.00 95.94 398 GLY A O 1
ATOM 3269 N N . SER A 1 399 ? -4.549 2.631 -16.755 1.00 94.31 399 SER A N 1
ATOM 3270 C CA . SER A 1 399 ? -5.736 1.838 -17.106 1.00 94.31 399 SER A CA 1
ATOM 3271 C C . SER A 1 399 ? -6.170 0.878 -15.993 1.00 94.31 399 SER A C 1
ATOM 3273 O O . SER A 1 399 ? -7.190 0.206 -16.137 1.00 94.31 399 SER A O 1
ATOM 3275 N N . GLN A 1 400 ? -5.407 0.777 -14.901 1.00 93.38 400 GLN A N 1
ATOM 3276 C CA . GLN A 1 400 ? -5.765 -0.077 -13.771 1.00 93.38 400 GLN A CA 1
ATOM 3277 C C . GLN A 1 400 ? -6.969 0.502 -13.023 1.00 93.38 400 GLN A C 1
ATOM 3279 O O . GLN A 1 400 ? -6.993 1.683 -12.678 1.00 93.38 400 GLN A O 1
ATOM 3284 N N . THR A 1 401 ? -7.945 -0.350 -12.722 1.00 94.38 401 THR A N 1
ATOM 3285 C CA . THR A 1 401 ? -9.069 -0.024 -11.834 1.00 94.38 401 THR A CA 1
ATOM 3286 C C . THR A 1 401 ? -8.625 0.006 -10.378 1.00 94.38 401 THR A C 1
ATOM 3288 O O . THR A 1 401 ? -9.074 0.847 -9.599 1.00 94.38 401 THR A O 1
ATOM 3291 N N . THR A 1 402 ? -7.686 -0.873 -10.024 1.00 95.06 402 THR A N 1
ATOM 3292 C CA . THR A 1 402 ? -7.072 -0.937 -8.702 1.00 95.06 402 THR A CA 1
ATOM 3293 C C . THR A 1 402 ? -5.562 -1.139 -8.824 1.00 95.06 402 THR A C 1
ATOM 3295 O O . THR A 1 402 ? -5.054 -1.711 -9.786 1.00 95.06 402 THR A O 1
ATOM 3298 N N . LYS A 1 403 ? -4.798 -0.717 -7.815 1.00 93.56 403 LYS A N 1
ATOM 3299 C CA . LYS A 1 403 ? -3.348 -0.990 -7.741 1.00 93.56 403 LYS A CA 1
ATOM 3300 C C . LYS A 1 403 ? -2.996 -2.483 -7.629 1.00 93.56 403 LYS A C 1
ATOM 3302 O O . LYS A 1 403 ? -1.843 -2.826 -7.864 1.00 93.56 403 LYS A O 1
ATOM 3307 N N . PHE A 1 404 ? -3.974 -3.336 -7.320 1.00 96.00 404 PHE A N 1
ATOM 3308 C CA . PHE A 1 404 ? -3.843 -4.792 -7.231 1.00 96.00 404 PHE A CA 1
ATOM 3309 C C . PHE A 1 404 ? -4.192 -5.497 -8.556 1.00 96.00 404 PHE A C 1
ATOM 3311 O O . PHE A 1 404 ? -4.192 -6.718 -8.634 1.00 96.00 404 PHE A O 1
ATOM 3318 N N . ASP A 1 405 ? -4.466 -4.753 -9.637 1.00 94.12 405 ASP A N 1
ATOM 3319 C CA . ASP A 1 405 ? -4.712 -5.352 -10.959 1.00 94.12 405 ASP A CA 1
ATOM 3320 C C . ASP A 1 405 ? -3.426 -5.911 -11.593 1.00 94.12 405 ASP A C 1
ATOM 3322 O O . ASP A 1 405 ? -3.506 -6.714 -12.531 1.00 94.12 405 ASP A O 1
ATOM 3326 N N . HIS A 1 406 ? -2.268 -5.438 -11.107 1.00 93.44 406 HIS A N 1
ATOM 3327 C CA . HIS A 1 406 ? -0.913 -5.811 -11.514 1.00 93.44 406 HIS A CA 1
ATOM 3328 C C . HIS A 1 406 ? -0.719 -5.854 -13.042 1.00 93.44 406 HIS A C 1
ATOM 3330 O O . HIS A 1 406 ? -0.175 -6.812 -13.584 1.00 93.44 406 HIS A O 1
ATOM 3336 N N . LEU A 1 407 ? -1.156 -4.824 -13.781 1.00 96.25 407 LEU A N 1
ATOM 3337 C CA . LEU A 1 407 ? -0.919 -4.762 -15.235 1.00 96.25 407 LEU A CA 1
ATOM 3338 C C . LEU A 1 407 ? 0.559 -4.517 -15.570 1.00 96.25 407 LEU A C 1
ATOM 3340 O O . LEU A 1 407 ? 1.023 -4.912 -16.641 1.00 96.25 407 LEU A O 1
ATOM 3344 N N . VAL A 1 408 ? 1.292 -3.896 -14.643 1.00 98.00 408 VAL A N 1
ATOM 3345 C CA . VAL A 1 408 ? 2.746 -3.721 -14.689 1.00 98.00 408 VAL A CA 1
ATOM 3346 C C . VAL A 1 408 ? 3.318 -4.036 -13.314 1.00 98.00 408 VAL A C 1
ATOM 3348 O O . VAL A 1 408 ? 2.896 -3.441 -12.323 1.00 98.00 408 VAL A O 1
ATOM 3351 N N . ILE A 1 409 ? 4.299 -4.935 -13.258 1.00 98.25 409 ILE A N 1
ATOM 3352 C CA . ILE A 1 409 ? 4.995 -5.294 -12.020 1.00 98.25 409 ILE A CA 1
ATOM 3353 C C . ILE A 1 409 ? 6.460 -4.851 -12.120 1.00 98.25 409 ILE A C 1
ATOM 3355 O O . ILE A 1 409 ? 7.241 -5.476 -12.841 1.00 98.25 409 ILE A O 1
ATOM 3359 N N . PRO A 1 410 ? 6.840 -3.755 -11.448 1.00 98.25 410 PRO A N 1
ATOM 3360 C CA . PRO A 1 410 ? 8.225 -3.317 -11.342 1.00 98.25 410 PRO A CA 1
ATOM 3361 C C . PRO A 1 410 ? 8.967 -4.069 -10.227 1.00 98.25 410 PRO A C 1
ATOM 3363 O O . PRO A 1 410 ? 8.385 -4.353 -9.185 1.00 98.25 410 PRO A O 1
ATOM 3366 N N . SER A 1 411 ? 10.257 -4.331 -10.428 1.00 97.81 411 SER A N 1
ATOM 3367 C CA . SER A 1 411 ? 11.167 -4.836 -9.392 1.00 97.81 411 SER A CA 1
ATOM 3368 C C . SER A 1 411 ? 12.607 -4.398 -9.654 1.00 97.81 411 SER A C 1
ATOM 3370 O O . SER A 1 411 ? 12.954 -3.952 -10.753 1.00 97.81 411 SER A O 1
ATOM 3372 N N . GLN A 1 412 ? 13.479 -4.502 -8.657 1.00 96.94 412 GLN A N 1
ATOM 3373 C CA . GLN A 1 412 ? 14.903 -4.199 -8.796 1.00 96.94 412 GLN A CA 1
ATOM 3374 C C . GLN A 1 412 ? 15.785 -5.234 -8.099 1.00 96.94 412 GLN A C 1
ATOM 3376 O O . GLN A 1 412 ? 15.370 -5.917 -7.173 1.00 96.94 412 GLN A O 1
ATOM 3381 N N . SER A 1 413 ? 17.032 -5.357 -8.550 1.00 96.19 413 SER A N 1
ATOM 3382 C CA . SER A 1 413 ? 17.955 -6.395 -8.069 1.00 96.19 413 SER A CA 1
ATOM 3383 C C . SER A 1 413 ? 18.345 -6.257 -6.595 1.00 96.19 413 SER A C 1
ATOM 3385 O O . SER A 1 413 ? 18.708 -7.238 -5.963 1.00 96.19 413 SER A O 1
ATOM 3387 N N . SER A 1 414 ? 18.340 -5.036 -6.056 1.00 95.44 414 SER A N 1
ATOM 3388 C CA . SER A 1 414 ? 18.652 -4.769 -4.652 1.00 95.44 414 SER A CA 1
ATOM 3389 C C . SER A 1 414 ? 18.033 -3.463 -4.185 1.00 95.44 414 SER A C 1
ATOM 3391 O O . SER A 1 414 ? 17.807 -2.551 -4.980 1.00 95.44 414 SER A O 1
ATOM 3393 N N . GLY A 1 415 ? 17.781 -3.358 -2.878 1.00 94.88 415 GLY A N 1
ATOM 3394 C CA . GLY A 1 415 ? 17.065 -2.211 -2.320 1.00 94.88 415 GLY A CA 1
ATOM 3395 C C . GLY A 1 415 ? 15.579 -2.220 -2.653 1.00 94.88 415 GLY A C 1
ATOM 3396 O O . GLY A 1 415 ? 14.926 -1.199 -2.463 1.00 94.88 415 GLY A O 1
ATOM 3397 N N . ASP A 1 416 ? 15.060 -3.316 -3.212 1.00 97.00 416 ASP A N 1
ATOM 3398 C CA . ASP A 1 416 ? 13.644 -3.474 -3.517 1.00 97.00 416 ASP A CA 1
ATOM 3399 C C . ASP A 1 416 ? 12.812 -3.283 -2.246 1.00 97.00 416 ASP A C 1
ATOM 3401 O O . ASP A 1 416 ? 13.174 -3.781 -1.182 1.00 97.00 416 ASP A O 1
ATOM 3405 N N . VAL A 1 417 ? 11.718 -2.530 -2.321 1.00 97.69 417 VAL A N 1
ATOM 3406 C CA . VAL A 1 417 ? 10.861 -2.321 -1.150 1.00 97.69 417 VAL A CA 1
ATOM 3407 C C . VAL A 1 417 ? 10.107 -3.599 -0.781 1.00 97.69 417 VAL A C 1
ATOM 3409 O O . VAL A 1 417 ? 9.830 -3.804 0.393 1.00 97.69 417 VAL A O 1
ATOM 3412 N N . TYR A 1 418 ? 9.840 -4.484 -1.744 1.00 98.19 418 TYR A N 1
ATOM 3413 C CA . TYR A 1 418 ? 9.109 -5.731 -1.519 1.00 98.19 418 TYR A CA 1
ATOM 3414 C C . TYR A 1 418 ? 9.961 -6.836 -0.882 1.00 98.19 418 TYR A C 1
ATOM 3416 O O . TYR A 1 418 ? 9.404 -7.767 -0.310 1.00 98.19 418 TYR A O 1
ATOM 3424 N N . CYS A 1 419 ? 11.295 -6.719 -0.861 1.00 97.44 419 CYS A N 1
ATOM 3425 C CA . CYS A 1 419 ? 12.135 -7.727 -0.196 1.00 97.44 419 CYS A CA 1
ATOM 3426 C C . CYS A 1 419 ? 11.905 -7.803 1.324 1.00 97.44 419 CYS A C 1
ATOM 3428 O O . CYS A 1 419 ? 12.239 -8.801 1.947 1.00 97.44 419 CYS A O 1
ATOM 3430 N N . ILE A 1 420 ? 11.332 -6.762 1.945 1.00 98.44 420 ILE A N 1
ATOM 3431 C CA . ILE A 1 420 ? 11.150 -6.723 3.405 1.00 98.44 420 ILE A CA 1
ATOM 3432 C C . ILE A 1 420 ? 9.945 -7.525 3.896 1.00 98.44 420 ILE A C 1
ATOM 3434 O O . ILE A 1 420 ? 9.802 -7.685 5.104 1.00 98.44 420 ILE A O 1
ATOM 3438 N N . ILE A 1 421 ? 9.069 -7.983 3.000 1.00 98.50 421 ILE A N 1
ATOM 3439 C CA . ILE A 1 421 ? 7.897 -8.785 3.380 1.00 98.50 421 ILE A CA 1
ATOM 3440 C C . ILE A 1 421 ? 8.127 -10.287 3.189 1.00 98.50 421 ILE A C 1
ATOM 3442 O O . ILE A 1 421 ? 7.369 -11.077 3.738 1.00 98.50 421 ILE A O 1
ATOM 3446 N N . ASP A 1 422 ? 9.190 -10.686 2.483 1.00 97.81 422 ASP A N 1
ATOM 3447 C CA . ASP A 1 422 ? 9.620 -12.081 2.366 1.00 97.81 422 ASP A CA 1
ATOM 3448 C C . ASP A 1 422 ? 10.787 -12.358 3.324 1.00 97.81 422 ASP A C 1
ATOM 3450 O O . ASP A 1 422 ? 11.887 -11.828 3.175 1.00 97.81 422 ASP A O 1
ATOM 3454 N N . GLU A 1 423 ? 10.553 -13.204 4.329 1.00 95.12 423 GLU A N 1
ATOM 3455 C CA . GLU A 1 423 ? 11.580 -13.597 5.304 1.00 95.12 423 GLU A CA 1
ATOM 3456 C C . GLU A 1 423 ? 12.740 -14.394 4.679 1.00 95.12 423 GLU A C 1
ATOM 3458 O O . GLU A 1 423 ? 13.826 -14.460 5.263 1.00 95.12 423 GLU A O 1
ATOM 3463 N N . ASN A 1 424 ? 12.534 -14.972 3.491 1.00 95.25 424 ASN A N 1
ATOM 3464 C CA . ASN A 1 424 ? 13.540 -15.749 2.770 1.00 95.25 424 ASN A CA 1
ATOM 3465 C C . ASN A 1 424 ? 14.376 -14.898 1.805 1.00 95.25 424 ASN A C 1
ATOM 3467 O O . ASN A 1 424 ? 15.420 -15.363 1.336 1.00 95.25 424 ASN A O 1
ATOM 3471 N N . ASP A 1 425 ? 13.961 -13.662 1.515 1.00 94.94 425 ASP A N 1
ATOM 3472 C CA . ASP A 1 425 ? 14.714 -12.774 0.637 1.00 94.94 425 ASP A CA 1
ATOM 3473 C C . ASP A 1 425 ? 16.024 -12.357 1.329 1.00 94.94 425 ASP A C 1
ATOM 3475 O O . ASP A 1 425 ? 16.052 -11.939 2.487 1.00 94.94 425 ASP A O 1
ATOM 3479 N N . GLY A 1 426 ? 17.159 -12.483 0.633 1.00 92.69 426 GLY A N 1
ATOM 3480 C CA . GLY A 1 426 ? 18.492 -12.114 1.125 1.00 92.69 426 GLY A CA 1
ATOM 3481 C C . GLY A 1 426 ? 18.748 -10.598 1.195 1.00 92.69 426 GLY A C 1
ATOM 3482 O O . GLY A 1 426 ? 19.651 -10.158 1.915 1.00 92.69 426 GLY A O 1
ATOM 3483 N N . GLY A 1 427 ? 17.914 -9.799 0.538 1.00 94.12 427 GLY A N 1
ATOM 3484 C CA . GLY A 1 427 ? 17.987 -8.352 0.375 1.00 94.12 427 GLY A CA 1
ATOM 3485 C C . GLY A 1 427 ? 17.626 -7.529 1.612 1.00 94.12 427 GLY A C 1
ATOM 3486 O O . GLY A 1 427 ? 17.511 -8.025 2.727 1.00 94.12 427 GLY A O 1
ATOM 3487 N N . ASN A 1 428 ? 17.564 -6.214 1.435 1.00 95.69 428 ASN A N 1
ATOM 3488 C CA . ASN A 1 428 ? 17.059 -5.250 2.415 1.00 95.69 428 ASN A CA 1
ATOM 3489 C C . ASN A 1 428 ? 16.621 -3.996 1.664 1.00 95.69 428 ASN A C 1
ATOM 3491 O O . ASN A 1 428 ? 17.234 -3.642 0.653 1.00 95.69 428 ASN A O 1
ATOM 3495 N N . TYR A 1 429 ? 15.636 -3.286 2.199 1.00 96.81 429 TYR A N 1
ATOM 3496 C CA . TYR A 1 429 ? 15.299 -1.953 1.721 1.00 96.81 429 TYR A CA 1
ATOM 3497 C C . TYR A 1 429 ? 16.226 -0.914 2.364 1.00 96.81 429 TYR A C 1
ATOM 3499 O O . TYR A 1 429 ? 16.562 -1.012 3.548 1.00 96.81 429 TYR A O 1
ATOM 3507 N N . SER A 1 430 ? 16.610 0.111 1.598 1.00 95.25 430 SER A N 1
ATOM 3508 C CA . SER A 1 430 ? 17.308 1.295 2.106 1.00 95.25 430 SER A CA 1
ATOM 3509 C C . SER A 1 430 ? 16.626 2.550 1.590 1.00 95.25 430 SER A C 1
ATOM 3511 O O . SER A 1 430 ? 16.494 2.707 0.383 1.00 95.25 430 SER A O 1
ATOM 3513 N N . SER A 1 431 ? 16.281 3.481 2.475 1.00 94.56 431 SER A N 1
ATOM 3514 C CA . SER A 1 431 ? 15.750 4.789 2.082 1.00 94.56 431 SER A CA 1
ATOM 3515 C C . SER A 1 431 ? 16.836 5.730 1.550 1.00 94.56 431 SER A C 1
ATOM 3517 O O . SER A 1 431 ? 18.022 5.387 1.483 1.00 94.56 431 SER A O 1
ATOM 3519 N N . GLY A 1 432 ? 16.421 6.962 1.229 1.00 89.88 432 GLY A N 1
ATOM 3520 C CA . GLY A 1 432 ? 17.311 8.111 1.081 1.00 89.88 432 GLY A CA 1
ATOM 3521 C C . GLY A 1 432 ? 17.906 8.574 2.419 1.00 89.88 432 GLY A C 1
ATOM 3522 O O . GLY A 1 432 ? 17.842 7.864 3.421 1.00 89.88 432 GLY A O 1
ATOM 3523 N N . ALA A 1 433 ? 18.517 9.760 2.416 1.00 92.44 433 ALA A N 1
ATOM 3524 C CA . ALA A 1 433 ? 19.198 10.353 3.572 1.00 92.44 433 ALA A CA 1
ATOM 3525 C C . ALA A 1 433 ? 18.400 11.507 4.218 1.00 92.44 433 ALA A C 1
ATOM 3527 O O . ALA A 1 433 ? 18.993 12.469 4.710 1.00 92.44 433 ALA A O 1
ATOM 3528 N N . GLY A 1 434 ? 17.068 11.448 4.178 1.00 94.12 434 GLY A N 1
ATOM 3529 C CA . GLY A 1 434 ? 16.189 12.425 4.812 1.00 94.12 434 GLY A CA 1
ATOM 3530 C C . GLY A 1 434 ? 16.057 12.234 6.325 1.00 94.12 434 GLY A C 1
ATOM 3531 O O . GLY A 1 434 ? 16.148 11.122 6.856 1.00 94.12 434 GLY A O 1
ATOM 3532 N N . ASP A 1 435 ? 15.785 13.333 7.029 1.00 95.69 435 ASP A N 1
ATOM 3533 C CA . ASP A 1 435 ? 15.520 13.302 8.473 1.00 95.69 435 ASP A CA 1
ATOM 3534 C C . ASP A 1 435 ? 14.236 12.522 8.794 1.00 95.69 435 ASP A C 1
ATOM 3536 O O . ASP A 1 435 ? 14.164 11.843 9.816 1.00 95.69 435 ASP A O 1
ATOM 3540 N N . TYR A 1 436 ? 13.260 12.546 7.886 1.00 97.50 436 TYR A N 1
ATOM 3541 C CA . TYR A 1 436 ? 12.036 11.754 7.947 1.00 97.50 436 TYR A CA 1
ATOM 3542 C C . TYR A 1 436 ? 11.931 10.857 6.710 1.00 97.50 436 TYR A C 1
ATOM 3544 O O . TYR A 1 436 ? 11.951 11.335 5.574 1.00 97.50 436 TYR A O 1
ATOM 3552 N N . GLU A 1 437 ? 11.843 9.550 6.938 1.00 97.56 437 GLU A N 1
ATOM 3553 C CA . GLU A 1 437 ? 11.728 8.518 5.903 1.00 97.56 437 GLU A CA 1
ATOM 3554 C C . GLU A 1 437 ? 10.665 7.505 6.343 1.00 97.56 437 GLU A C 1
ATOM 3556 O O . GLU A 1 437 ? 10.450 7.316 7.542 1.00 97.56 437 GLU A O 1
ATOM 3561 N N . TRP A 1 438 ? 9.988 6.868 5.390 1.00 98.12 438 TRP A N 1
ATOM 3562 C CA . TRP A 1 438 ? 8.880 5.968 5.692 1.00 98.12 438 TRP A CA 1
ATOM 3563 C C . TRP A 1 438 ? 8.686 4.879 4.640 1.00 98.12 438 TRP A C 1
ATOM 3565 O O . TRP A 1 438 ? 9.057 5.048 3.477 1.00 98.12 438 TRP A O 1
ATOM 3575 N N . ILE A 1 439 ? 8.035 3.790 5.051 1.00 98.69 439 ILE A N 1
ATOM 3576 C CA . ILE A 1 439 ? 7.528 2.710 4.196 1.00 98.69 439 ILE A CA 1
ATOM 3577 C C . ILE A 1 439 ? 6.057 2.494 4.553 1.00 98.69 439 ILE A C 1
ATOM 3579 O O . ILE A 1 439 ? 5.729 2.365 5.727 1.00 98.69 439 ILE A O 1
ATOM 3583 N N . GLN A 1 440 ? 5.168 2.488 3.566 1.00 98.69 440 GLN A N 1
ATOM 3584 C CA . GLN A 1 440 ? 3.732 2.296 3.736 1.00 98.69 440 GLN A CA 1
ATOM 3585 C C . GLN A 1 440 ? 3.293 1.006 3.053 1.00 98.69 440 GLN A C 1
ATOM 3587 O O . GLN A 1 440 ? 3.626 0.771 1.892 1.00 98.69 440 GLN A O 1
ATOM 3592 N N . PHE A 1 441 ? 2.500 0.236 3.780 1.00 98.62 441 PHE A N 1
ATOM 3593 C CA . PHE A 1 441 ? 1.859 -1.001 3.376 1.00 98.62 441 PHE A CA 1
ATOM 3594 C C . PHE A 1 441 ? 0.377 -0.707 3.193 1.00 98.62 441 PHE A C 1
ATOM 3596 O O . PHE A 1 441 ? -0.273 -0.207 4.114 1.00 98.62 441 PHE A O 1
ATOM 3603 N N . GLU A 1 442 ? -0.149 -0.973 2.004 1.00 98.31 442 GLU A N 1
ATOM 3604 C CA . GLU A 1 442 ? -1.576 -0.868 1.729 1.00 98.31 442 GLU A CA 1
ATOM 3605 C C . GLU A 1 442 ? -2.128 -2.234 1.331 1.00 98.31 442 GLU A C 1
ATOM 3607 O O . GLU A 1 442 ? -1.828 -2.726 0.247 1.00 98.31 442 GLU A O 1
ATOM 3612 N N . PHE A 1 443 ? -2.923 -2.833 2.206 1.00 98.25 443 PHE A N 1
ATOM 3613 C CA . PHE A 1 443 ? -3.505 -4.160 2.036 1.00 98.25 443 PHE A CA 1
ATOM 3614 C C . PHE A 1 443 ? -4.744 -4.103 1.138 1.00 98.25 443 PHE A C 1
ATOM 3616 O O . PHE A 1 443 ? -5.459 -3.097 1.113 1.00 98.25 443 PHE A O 1
ATOM 3623 N N . GLN A 1 444 ? -4.985 -5.169 0.374 1.00 97.56 444 GLN A N 1
ATOM 3624 C CA . GLN A 1 444 ? -6.192 -5.283 -0.447 1.00 97.56 444 GLN A CA 1
ATOM 3625 C C . GLN A 1 444 ? -7.450 -5.434 0.417 1.00 97.56 444 GLN A C 1
ATOM 3627 O O . GLN A 1 444 ? -8.482 -4.838 0.113 1.00 97.56 444 GLN A O 1
ATOM 3632 N N . GLU A 1 445 ? -7.334 -6.186 1.509 1.00 96.81 445 GLU A N 1
ATOM 3633 C CA . GLU A 1 445 ? -8.361 -6.368 2.533 1.00 96.81 445 GLU A CA 1
ATOM 3634 C C . GLU A 1 445 ? -7.886 -5.738 3.847 1.00 96.81 445 GLU A C 1
ATOM 3636 O O . GLU A 1 445 ? -6.689 -5.700 4.131 1.00 96.81 445 GLU A O 1
ATOM 3641 N N . GLU A 1 446 ? -8.814 -5.225 4.654 1.00 97.06 446 GLU A N 1
ATOM 3642 C CA . GLU A 1 446 ? -8.468 -4.718 5.982 1.00 97.06 446 GLU A CA 1
ATOM 3643 C C . GLU A 1 446 ? -7.981 -5.840 6.898 1.00 97.06 446 GLU A C 1
ATOM 3645 O O . GLU A 1 446 ? -8.540 -6.936 6.914 1.00 97.06 446 GLU A O 1
ATOM 3650 N N . ILE A 1 447 ? -6.994 -5.523 7.729 1.00 97.44 447 ILE A N 1
ATOM 3651 C CA . ILE A 1 447 ? -6.467 -6.402 8.769 1.00 97.44 447 ILE A CA 1
ATOM 3652 C C . ILE A 1 447 ? -6.578 -5.713 10.130 1.00 97.44 447 ILE A C 1
ATOM 3654 O O . ILE A 1 447 ? -6.448 -4.492 10.223 1.00 97.44 447 ILE A O 1
ATOM 3658 N N . GLU A 1 448 ? -6.799 -6.482 11.195 1.00 97.31 448 GLU A N 1
ATOM 3659 C CA . GLU A 1 448 ? -6.730 -5.980 12.572 1.00 97.31 448 GLU A CA 1
ATOM 3660 C C . GLU A 1 448 ? -5.393 -6.377 13.200 1.00 97.31 448 GLU A C 1
ATOM 3662 O O . GLU A 1 448 ? -5.191 -7.524 13.602 1.00 97.31 448 GLU A O 1
ATOM 3667 N N . VAL A 1 449 ? -4.457 -5.430 13.264 1.00 97.25 449 VAL A N 1
ATOM 3668 C CA . VAL A 1 449 ? -3.102 -5.717 13.751 1.00 97.25 449 VAL A CA 1
ATOM 3669 C C . VAL A 1 449 ? -3.069 -5.764 15.272 1.00 97.25 449 VAL A C 1
ATOM 3671 O O . VAL A 1 449 ? -3.535 -4.849 15.948 1.00 97.25 449 VAL A O 1
ATOM 3674 N N . THR A 1 450 ? -2.468 -6.824 15.812 1.00 97.81 450 THR A N 1
ATOM 3675 C CA . THR A 1 450 ? -2.341 -7.067 17.257 1.00 97.81 450 THR A CA 1
ATOM 3676 C C . THR A 1 450 ? -0.897 -7.019 17.738 1.00 97.81 450 THR A C 1
ATOM 3678 O O . THR A 1 450 ? -0.619 -6.602 18.864 1.00 97.81 450 THR A O 1
ATOM 3681 N N . SER A 1 451 ? 0.048 -7.403 16.884 1.00 98.56 451 SER A N 1
ATOM 3682 C CA . SER A 1 451 ? 1.482 -7.293 17.148 1.00 98.56 451 SER A CA 1
ATOM 3683 C C . SER A 1 451 ? 2.267 -7.237 15.844 1.00 98.56 451 SER A C 1
ATOM 3685 O O . SER A 1 451 ? 1.720 -7.432 14.758 1.00 98.56 451 SER A O 1
ATOM 3687 N N . PHE A 1 452 ? 3.559 -6.952 15.944 1.00 98.62 452 PHE A N 1
ATOM 3688 C CA . PHE A 1 452 ? 4.457 -6.968 14.797 1.00 98.62 452 PHE A CA 1
ATOM 3689 C C . PHE A 1 452 ? 5.849 -7.460 15.195 1.00 98.62 452 PHE A C 1
ATOM 3691 O O . PHE A 1 452 ? 6.240 -7.405 16.365 1.00 98.62 452 PHE A O 1
ATOM 3698 N N . LYS A 1 453 ? 6.604 -7.912 14.194 1.00 98.69 453 LYS A N 1
ATOM 3699 C CA . LYS A 1 453 ? 8.030 -8.234 14.261 1.00 98.69 453 LYS A CA 1
ATOM 3700 C C . LYS A 1 453 ? 8.759 -7.408 13.209 1.00 98.69 453 LYS A C 1
ATOM 3702 O O . LYS A 1 453 ? 8.304 -7.321 12.077 1.00 98.69 453 LYS A O 1
ATOM 3707 N N . ILE A 1 454 ? 9.895 -6.823 13.560 1.00 98.62 454 ILE A N 1
ATOM 3708 C CA . ILE A 1 454 ? 10.768 -6.102 12.629 1.00 98.62 454 ILE A CA 1
ATOM 3709 C C . ILE A 1 454 ? 12.212 -6.547 12.835 1.00 98.62 454 ILE A C 1
ATOM 3711 O O . ILE A 1 454 ? 12.651 -6.774 13.963 1.00 98.62 454 ILE A O 1
ATOM 3715 N N . GLN A 1 455 ? 12.951 -6.658 11.737 1.00 98.44 455 GLN A N 1
ATOM 3716 C CA . GLN A 1 455 ? 14.350 -7.053 11.717 1.00 98.44 455 GLN A CA 1
ATOM 3717 C C . GLN A 1 455 ? 15.204 -5.957 11.072 1.00 98.44 455 GLN A C 1
ATOM 3719 O O . GLN A 1 455 ? 14.911 -5.455 9.978 1.00 98.44 455 GLN A O 1
ATOM 3724 N N . SER A 1 456 ? 16.289 -5.580 11.744 1.00 97.56 456 SER A N 1
ATOM 3725 C CA . SER A 1 456 ? 17.253 -4.613 11.226 1.00 97.56 456 SER A CA 1
ATOM 3726 C C . SER A 1 456 ? 18.109 -5.213 10.102 1.00 97.56 456 SER A C 1
ATOM 3728 O O . SER A 1 456 ? 18.357 -6.414 10.043 1.00 97.56 456 SER A O 1
ATOM 3730 N N . ALA A 1 457 ? 18.595 -4.367 9.191 1.00 95.94 457 ALA A N 1
ATOM 3731 C CA . ALA A 1 457 ? 19.534 -4.784 8.147 1.00 95.94 457 ALA A CA 1
ATOM 3732 C C . ALA A 1 457 ? 20.963 -4.994 8.692 1.00 95.94 457 ALA A C 1
ATOM 3734 O O . ALA A 1 457 ? 21.193 -5.141 9.888 1.00 95.94 457 ALA A O 1
ATOM 3735 N N . HIS A 1 458 ? 21.967 -4.988 7.810 1.00 93.88 458 HIS A N 1
ATOM 3736 C CA . HIS A 1 458 ? 23.376 -5.130 8.196 1.00 93.88 458 HIS A CA 1
ATOM 3737 C C . HIS A 1 458 ? 24.040 -3.831 8.692 1.00 93.88 458 HIS A C 1
ATOM 3739 O O . HIS A 1 458 ? 25.158 -3.885 9.200 1.00 93.88 458 HIS A O 1
ATOM 3745 N N . ARG A 1 459 ? 23.387 -2.671 8.523 1.00 94.06 459 ARG A N 1
ATOM 3746 C CA . ARG A 1 459 ? 23.818 -1.337 8.995 1.00 94.06 459 ARG A CA 1
ATOM 3747 C C . ARG A 1 459 ? 22.639 -0.362 8.996 1.00 94.06 459 ARG A C 1
ATOM 3749 O O . ARG A 1 459 ? 21.562 -0.731 8.536 1.00 94.06 459 ARG A O 1
ATOM 3756 N N . ALA A 1 460 ? 22.873 0.885 9.420 1.00 94.69 460 ALA A N 1
ATOM 3757 C CA . ALA A 1 460 ? 21.872 1.960 9.425 1.00 94.69 460 ALA A CA 1
ATOM 3758 C C . ALA A 1 460 ? 20.623 1.606 10.257 1.00 94.69 460 ALA A C 1
ATOM 3760 O O . ALA A 1 460 ? 19.483 1.764 9.822 1.00 94.69 460 ALA A O 1
ATOM 3761 N N . PHE A 1 461 ? 20.872 1.093 11.462 1.00 96.94 461 PHE A N 1
ATOM 3762 C CA . PHE A 1 461 ? 19.854 0.565 12.365 1.00 96.94 461 PHE A CA 1
ATOM 3763 C C . PHE A 1 461 ? 18.936 1.658 12.914 1.00 96.94 461 PHE A C 1
ATOM 3765 O O . PHE A 1 461 ? 19.428 2.668 13.425 1.00 96.94 461 PHE A O 1
ATOM 3772 N N . LEU A 1 462 ? 17.620 1.438 12.861 1.00 97.31 462 LEU A N 1
ATOM 3773 C CA . LEU A 1 462 ? 16.636 2.393 13.369 1.00 97.31 462 LEU A CA 1
ATOM 3774 C C . LEU A 1 462 ? 16.913 2.735 14.840 1.00 97.31 462 LEU A C 1
ATOM 3776 O O . LEU A 1 462 ? 17.160 1.850 15.656 1.00 97.31 462 LEU A O 1
ATOM 3780 N N . LYS A 1 463 ? 16.896 4.034 15.150 1.00 97.25 463 LYS A N 1
ATOM 3781 C CA . LYS A 1 463 ? 17.170 4.588 16.487 1.00 97.25 463 LYS A CA 1
ATOM 3782 C C . LYS A 1 463 ? 15.935 5.255 17.080 1.00 97.25 463 LYS A C 1
ATOM 3784 O O . LYS A 1 463 ? 15.590 5.003 18.226 1.00 97.25 463 LYS A O 1
ATOM 3789 N N . THR A 1 464 ? 15.257 6.072 16.283 1.00 98.00 464 THR A N 1
ATOM 3790 C CA . THR A 1 464 ? 13.971 6.684 16.622 1.00 98.00 464 THR A CA 1
ATOM 3791 C C . THR A 1 464 ? 13.017 6.414 15.471 1.00 98.00 464 THR A C 1
ATOM 3793 O O . THR A 1 464 ? 13.303 6.779 14.327 1.00 98.00 464 THR A O 1
ATOM 3796 N N . TRP A 1 465 ? 11.931 5.704 15.751 1.00 98.19 465 TRP A N 1
ATOM 3797 C CA . TRP A 1 465 ? 11.029 5.178 14.733 1.00 98.19 465 TRP A CA 1
ATOM 3798 C C . TRP A 1 465 ? 9.660 4.857 15.337 1.00 98.19 465 TRP A C 1
ATOM 3800 O O . TRP A 1 465 ? 9.510 4.790 16.559 1.00 98.19 465 TRP A O 1
ATOM 3810 N N . GLY A 1 466 ? 8.666 4.673 14.478 1.00 98.25 466 GLY A N 1
ATOM 3811 C CA . GLY A 1 466 ? 7.311 4.325 14.880 1.00 98.25 466 GLY A CA 1
ATOM 3812 C C . GLY A 1 466 ? 6.557 3.581 13.789 1.00 98.25 466 GLY A C 1
ATOM 3813 O O . GLY A 1 466 ? 7.016 3.485 12.651 1.00 98.25 466 GLY A O 1
ATOM 3814 N N . ILE A 1 467 ? 5.404 3.035 14.156 1.00 98.69 467 ILE A N 1
ATOM 3815 C CA . ILE A 1 467 ? 4.435 2.439 13.244 1.00 98.69 467 ILE A CA 1
ATOM 3816 C C . ILE A 1 467 ? 3.102 3.135 13.483 1.00 98.69 467 ILE A C 1
ATOM 3818 O O . ILE A 1 467 ? 2.636 3.218 14.620 1.00 98.69 467 ILE A O 1
ATOM 3822 N N . VAL A 1 468 ? 2.484 3.612 12.410 1.00 98.56 468 VAL A N 1
ATOM 3823 C CA . VAL A 1 468 ? 1.166 4.248 12.432 1.00 98.56 468 VAL A CA 1
ATOM 3824 C C . VAL A 1 468 ? 0.205 3.513 11.502 1.00 98.56 468 VAL A C 1
ATOM 3826 O O . VAL A 1 468 ? 0.615 2.950 10.489 1.00 98.56 468 VAL A O 1
ATOM 3829 N N . ALA A 1 469 ? -1.076 3.517 11.843 1.00 98.31 469 ALA A N 1
ATOM 3830 C CA . ALA A 1 469 ? -2.182 3.067 11.009 1.00 98.31 469 ALA A CA 1
ATOM 3831 C C . ALA A 1 469 ? -3.060 4.256 10.613 1.00 98.31 469 ALA A C 1
ATOM 3833 O O . ALA A 1 469 ? -2.983 5.323 11.221 1.00 98.31 469 ALA A O 1
ATOM 3834 N N . TYR A 1 470 ? -3.919 4.063 9.617 1.00 97.00 470 TYR A N 1
ATOM 3835 C CA . TYR A 1 470 ? -4.938 5.043 9.245 1.00 97.00 470 TYR A CA 1
ATOM 3836 C C . TYR A 1 470 ? -6.322 4.417 9.382 1.00 97.00 470 TYR A C 1
ATOM 3838 O O . TYR A 1 470 ? -6.558 3.337 8.840 1.00 97.00 470 TYR A O 1
ATOM 3846 N N . ASN A 1 471 ? -7.227 5.071 10.107 1.00 90.50 471 ASN A N 1
ATOM 3847 C CA . ASN A 1 471 ? -8.617 4.619 10.194 1.00 90.50 471 ASN A CA 1
ATOM 3848 C C . ASN A 1 471 ? -9.398 4.945 8.903 1.00 90.50 471 ASN A C 1
ATOM 3850 O O . ASN A 1 471 ? -8.856 5.539 7.968 1.00 90.50 471 ASN A O 1
ATOM 3854 N N . GLU A 1 472 ? -10.683 4.587 8.871 1.00 88.38 472 GLU A N 1
ATOM 3855 C CA . GLU A 1 472 ? -11.585 4.838 7.735 1.00 88.38 472 GLU A CA 1
ATOM 3856 C C . GLU A 1 472 ? -11.676 6.330 7.346 1.00 88.38 472 GLU A C 1
ATOM 3858 O O . GLU A 1 472 ? -11.748 6.655 6.162 1.00 88.38 472 GLU A O 1
ATOM 3863 N N . ASP A 1 473 ? -11.570 7.246 8.317 1.00 90.06 473 ASP A N 1
ATOM 3864 C CA . ASP A 1 473 ? -11.559 8.702 8.089 1.00 90.06 473 ASP A CA 1
ATOM 3865 C C . ASP A 1 473 ? -10.198 9.238 7.599 1.00 90.06 473 ASP A C 1
ATOM 3867 O O . ASP A 1 473 ? -10.026 10.440 7.377 1.00 90.06 473 ASP A O 1
ATOM 3871 N N . GLY A 1 474 ? -9.186 8.374 7.480 1.00 90.88 474 GLY A N 1
ATOM 3872 C CA . GLY A 1 474 ? -7.812 8.761 7.169 1.00 90.88 474 GLY A CA 1
ATOM 3873 C C . GLY A 1 474 ? -7.070 9.424 8.333 1.00 90.88 474 GLY A C 1
ATOM 3874 O O . GLY A 1 474 ? -6.006 10.010 8.121 1.00 90.88 474 GLY A O 1
ATOM 3875 N N . LYS A 1 475 ? -7.596 9.338 9.560 1.00 94.69 475 LYS A N 1
ATOM 3876 C CA . LYS A 1 475 ? -6.914 9.788 10.775 1.00 94.69 475 LYS A CA 1
ATOM 3877 C C . LYS A 1 475 ? -5.809 8.803 11.143 1.00 94.69 475 LYS A C 1
ATOM 3879 O O . LYS A 1 475 ? -6.021 7.594 11.189 1.00 94.69 475 LYS A O 1
ATOM 3884 N N . GLU A 1 476 ? -4.641 9.354 11.440 1.00 97.50 476 GLU A N 1
ATOM 3885 C CA . GLU A 1 476 ? -3.480 8.599 11.896 1.00 97.50 476 GLU A CA 1
ATOM 3886 C C . GLU A 1 476 ? -3.663 8.095 13.337 1.00 97.50 476 GLU A C 1
ATOM 3888 O O . GLU A 1 476 ? -4.108 8.840 14.216 1.00 97.50 476 GLU A O 1
ATOM 3893 N N . ILE A 1 477 ? -3.314 6.830 13.568 1.00 97.69 477 ILE A N 1
ATOM 3894 C CA . ILE A 1 477 ? -3.322 6.162 14.872 1.00 97.69 477 ILE A CA 1
ATOM 3895 C C . ILE A 1 477 ? -1.939 5.562 15.112 1.00 97.69 477 ILE A C 1
ATOM 3897 O O . ILE A 1 477 ? -1.459 4.747 14.326 1.00 97.69 477 ILE A O 1
ATOM 3901 N N . THR A 1 478 ? -1.288 5.948 16.204 1.00 98.25 478 THR A N 1
ATOM 3902 C CA . THR A 1 478 ? 0.026 5.415 16.576 1.00 98.25 478 THR A CA 1
ATOM 3903 C C . THR A 1 478 ? -0.104 3.988 17.105 1.00 98.25 478 THR A C 1
ATOM 3905 O O . THR A 1 478 ? -0.649 3.768 18.182 1.00 98.25 478 THR A O 1
ATOM 3908 N N . LEU A 1 479 ? 0.449 3.017 16.375 1.00 98.25 479 LEU A N 1
ATOM 3909 C CA . LEU A 1 479 ? 0.524 1.618 16.809 1.00 98.25 479 LEU A CA 1
ATOM 3910 C C . LEU A 1 479 ? 1.750 1.359 17.690 1.00 98.25 479 LEU A C 1
ATOM 3912 O O . LEU A 1 479 ? 1.708 0.497 18.566 1.00 98.25 479 LEU A O 1
ATOM 3916 N N . TYR A 1 480 ? 2.845 2.085 17.450 1.00 98.50 480 TYR A N 1
ATOM 3917 C CA . TYR A 1 480 ? 4.085 2.011 18.220 1.00 98.50 480 TYR A CA 1
ATOM 3918 C C . TYR A 1 480 ? 4.947 3.254 17.968 1.00 98.50 480 TYR A C 1
ATOM 3920 O O . TYR A 1 480 ? 5.011 3.740 16.842 1.00 98.50 480 TYR A O 1
ATOM 3928 N N . GLU A 1 481 ? 5.659 3.747 18.979 1.00 97.81 481 GLU A N 1
ATOM 3929 C CA . GLU A 1 481 ? 6.673 4.796 18.820 1.00 97.81 481 GLU A CA 1
ATOM 3930 C C . GLU A 1 481 ? 7.780 4.598 19.856 1.00 97.81 481 GLU A C 1
ATOM 3932 O O . GLU A 1 481 ? 7.519 4.250 21.009 1.00 97.81 481 GLU A O 1
ATOM 3937 N N . THR A 1 482 ? 9.027 4.839 19.459 1.00 97.62 482 THR A N 1
ATOM 3938 C CA . THR A 1 482 ? 10.169 4.778 20.367 1.00 97.62 482 THR A CA 1
ATOM 3939 C C . THR A 1 482 ? 11.260 5.780 19.998 1.00 97.62 482 THR A C 1
ATOM 3941 O O . THR A 1 482 ? 11.406 6.183 18.841 1.00 97.62 482 THR A O 1
ATOM 3944 N N . LYS A 1 483 ? 12.055 6.186 20.996 1.00 97.75 483 LYS A N 1
ATOM 3945 C CA . LYS A 1 483 ? 13.165 7.142 20.856 1.00 97.75 483 LYS A CA 1
ATOM 3946 C C . LYS A 1 483 ? 14.436 6.564 21.462 1.00 97.75 483 LYS A C 1
ATOM 3948 O O . LYS A 1 483 ? 14.423 6.130 22.609 1.00 97.75 483 LYS A O 1
ATOM 3953 N N . ASN A 1 484 ? 15.547 6.647 20.727 1.00 96.25 484 ASN A N 1
ATOM 3954 C CA . ASN A 1 484 ? 16.846 6.090 21.134 1.00 96.25 484 ASN A CA 1
ATOM 3955 C C . ASN A 1 484 ? 16.785 4.597 21.514 1.00 96.25 484 ASN A C 1
ATOM 3957 O O . ASN A 1 484 ? 17.433 4.165 22.469 1.00 96.25 484 ASN A O 1
ATOM 3961 N N . ASP A 1 485 ? 16.012 3.811 20.770 1.00 92.12 485 ASP A N 1
ATOM 3962 C CA . ASP A 1 485 ? 15.794 2.398 21.049 1.00 92.12 485 ASP A CA 1
ATOM 3963 C C . ASP A 1 485 ? 16.992 1.538 20.643 1.00 92.12 485 ASP A C 1
ATOM 3965 O O . ASP A 1 485 ? 17.420 1.549 19.490 1.00 92.12 485 ASP A O 1
ATOM 3969 N N . ASN A 1 486 ? 17.523 0.766 21.590 1.00 96.94 486 ASN A N 1
ATOM 3970 C CA . ASN A 1 486 ? 18.632 -0.150 21.343 1.00 96.94 486 ASN A CA 1
ATOM 3971 C C . ASN A 1 486 ? 18.181 -1.509 20.779 1.00 96.94 486 ASN A C 1
ATOM 3973 O O . ASN A 1 486 ? 19.050 -2.285 20.389 1.00 96.94 486 ASN A O 1
ATOM 3977 N N . SER A 1 487 ? 16.876 -1.810 20.723 1.00 96.19 487 SER A N 1
ATOM 3978 C CA . SER A 1 487 ? 16.358 -3.127 20.312 1.00 96.19 487 SER A CA 1
ATOM 3979 C C . SER A 1 487 ? 16.836 -3.560 18.922 1.00 96.19 487 SER A C 1
ATOM 3981 O O . SER A 1 487 ? 17.196 -4.714 18.714 1.00 96.19 487 SER A O 1
ATOM 3983 N N . LEU A 1 488 ? 16.934 -2.608 17.992 1.00 97.31 488 LEU A N 1
ATOM 3984 C CA . LEU A 1 488 ? 17.387 -2.837 16.622 1.00 97.31 488 LEU A CA 1
ATOM 3985 C C . LEU A 1 488 ? 18.872 -2.511 16.411 1.00 97.31 488 LEU A C 1
ATOM 3987 O O . LEU A 1 488 ? 19.356 -2.594 15.282 1.00 97.31 488 LEU A O 1
ATOM 3991 N N . LYS A 1 489 ? 19.623 -2.157 17.466 1.00 96.75 489 LYS A N 1
ATOM 3992 C CA . LYS A 1 489 ? 21.042 -1.760 17.401 1.00 96.75 489 LYS A CA 1
ATOM 3993 C C . LYS A 1 489 ? 21.965 -2.972 17.238 1.00 96.75 489 LYS A C 1
ATOM 3995 O O . LYS A 1 489 ? 22.725 -3.342 18.129 1.00 96.75 489 LYS A O 1
ATOM 4000 N N . GLY A 1 490 ? 21.937 -3.566 16.058 1.00 96.88 490 GLY A N 1
ATOM 4001 C CA . GLY A 1 490 ? 22.788 -4.688 15.689 1.00 96.88 490 GLY A CA 1
ATOM 4002 C C . GLY A 1 490 ? 22.422 -5.204 14.310 1.00 96.88 490 GLY A C 1
ATOM 4003 O O . GLY A 1 490 ? 21.356 -4.887 13.791 1.00 96.88 490 GLY A O 1
ATOM 4004 N N . LYS A 1 491 ? 23.312 -5.988 13.700 1.00 96.69 491 LYS A N 1
ATOM 4005 C CA . LYS A 1 491 ? 23.029 -6.654 12.424 1.00 96.69 491 LYS A CA 1
ATOM 4006 C C . LYS A 1 491 ? 21.975 -7.739 12.640 1.00 96.69 491 LYS A C 1
ATOM 4008 O O . LYS A 1 491 ? 22.199 -8.609 13.476 1.00 96.69 491 LYS A O 1
ATOM 4013 N N . ASN A 1 492 ? 20.901 -7.713 11.847 1.00 96.12 492 ASN A N 1
ATOM 4014 C CA . ASN A 1 492 ? 19.799 -8.682 11.915 1.00 96.12 492 ASN A CA 1
ATOM 4015 C C . ASN A 1 492 ? 19.182 -8.796 13.322 1.00 96.12 492 ASN A C 1
ATOM 4017 O O . ASN A 1 492 ? 18.723 -9.863 13.718 1.00 96.12 492 ASN A O 1
ATOM 4021 N N . ALA A 1 493 ? 19.221 -7.710 14.095 1.00 97.81 493 ALA A N 1
ATOM 4022 C CA . ALA A 1 493 ? 18.558 -7.644 15.385 1.00 97.81 493 ALA A CA 1
ATOM 4023 C C . ALA A 1 493 ? 17.044 -7.643 15.161 1.00 97.81 493 ALA A C 1
ATOM 4025 O O . ALA A 1 493 ? 16.546 -6.968 14.258 1.00 97.81 493 ALA A O 1
ATOM 4026 N N . GLU A 1 494 ? 16.331 -8.404 15.981 1.00 98.12 494 GLU A N 1
ATOM 4027 C CA . GLU A 1 494 ? 14.884 -8.545 15.902 1.00 98.12 494 GLU A CA 1
ATOM 4028 C C . GLU A 1 494 ? 14.222 -7.855 17.085 1.00 98.12 494 GLU A C 1
ATOM 4030 O O . GLU A 1 494 ? 14.678 -7.947 18.226 1.00 98.12 494 GLU A O 1
ATOM 4035 N N . PHE A 1 495 ? 13.116 -7.185 16.799 1.00 98.38 495 PHE A N 1
ATOM 4036 C CA . PHE A 1 495 ? 12.239 -6.605 17.795 1.00 98.38 495 PHE A CA 1
ATOM 4037 C C . PHE A 1 495 ? 10.812 -7.075 17.533 1.00 98.38 495 PHE A C 1
ATOM 4039 O O . PHE A 1 495 ? 10.374 -7.165 16.386 1.00 98.38 495 PHE A O 1
ATOM 4046 N N . SER A 1 496 ? 10.084 -7.409 18.594 1.00 98.44 496 SER A N 1
ATOM 4047 C CA . SER A 1 496 ? 8.682 -7.814 18.516 1.00 98.44 496 SER A CA 1
ATOM 4048 C C . SER A 1 496 ? 7.924 -7.286 19.720 1.00 98.44 496 SER A C 1
ATOM 4050 O O . SER A 1 496 ? 8.422 -7.340 20.844 1.00 98.44 496 SER A O 1
ATOM 4052 N N . THR A 1 497 ? 6.720 -6.777 19.488 1.00 98.50 497 THR A N 1
ATOM 4053 C CA . THR A 1 497 ? 5.849 -6.259 20.546 1.00 98.50 497 THR A CA 1
ATOM 4054 C C . THR A 1 497 ? 4.394 -6.256 20.092 1.00 98.50 497 THR A C 1
ATOM 4056 O O . THR A 1 497 ? 4.102 -6.205 18.895 1.00 98.50 497 THR A O 1
ATOM 4059 N N . ALA A 1 498 ? 3.478 -6.276 21.060 1.00 98.38 498 ALA A N 1
ATOM 4060 C CA . ALA A 1 498 ? 2.088 -5.908 20.826 1.00 98.38 498 ALA A CA 1
ATOM 4061 C C . ALA A 1 498 ? 1.978 -4.423 20.441 1.00 98.38 498 ALA A C 1
ATOM 4063 O O . ALA A 1 498 ? 2.805 -3.607 20.867 1.00 98.38 498 ALA A O 1
ATOM 4064 N N . VAL A 1 499 ? 0.960 -4.086 19.646 1.00 97.94 499 VAL A N 1
ATOM 4065 C CA . VAL A 1 499 ? 0.621 -2.689 19.333 1.00 97.94 499 VAL A CA 1
ATOM 4066 C C . VAL A 1 499 ? -0.031 -2.001 20.536 1.00 97.94 499 VAL A C 1
ATOM 4068 O O . VAL A 1 499 ? -0.621 -2.658 21.393 1.00 97.94 499 VAL A O 1
ATOM 4071 N N . LEU A 1 500 ? 0.069 -0.671 20.598 1.00 97.00 500 LEU A N 1
ATOM 4072 C CA . LEU A 1 500 ? -0.554 0.150 21.645 1.00 97.00 500 LEU A CA 1
ATOM 4073 C C . LEU A 1 500 ? -2.088 0.109 21.584 1.00 97.00 500 LEU A C 1
ATOM 4075 O O . LEU A 1 500 ? -2.750 0.118 22.619 1.00 97.00 500 LEU A O 1
ATOM 4079 N N . GLU A 1 501 ? -2.638 0.051 20.373 1.00 94.00 501 GLU A N 1
ATOM 4080 C CA . GLU A 1 501 ? -4.070 0.007 20.093 1.00 94.00 501 GLU A CA 1
ATOM 4081 C C . GLU A 1 501 ? -4.314 -0.963 18.934 1.00 94.00 501 GLU A C 1
ATOM 4083 O O . GLU A 1 501 ? -3.652 -0.867 17.898 1.00 94.00 501 GLU A O 1
ATOM 4088 N N . LYS A 1 502 ? -5.246 -1.909 19.108 1.00 95.00 502 LYS A N 1
ATOM 4089 C CA . LYS A 1 502 ? -5.696 -2.769 18.007 1.00 95.00 502 LYS A CA 1
ATOM 4090 C C . LYS A 1 502 ? -6.534 -1.927 17.057 1.00 95.00 502 LYS A C 1
ATOM 4092 O O . LYS A 1 502 ? -7.515 -1.320 17.478 1.00 95.00 502 LYS A O 1
ATOM 4097 N N . VAL A 1 503 ? -6.153 -1.908 15.787 1.00 93.88 503 VAL A N 1
ATOM 4098 C CA . VAL A 1 503 ? -6.834 -1.120 14.761 1.00 93.88 503 VAL A CA 1
ATOM 4099 C C . VAL A 1 503 ? -7.073 -1.999 13.552 1.00 93.88 503 VAL A C 1
ATOM 4101 O O . VAL A 1 503 ? -6.137 -2.600 13.020 1.00 93.88 503 VAL A O 1
ATOM 4104 N N . LYS A 1 504 ? -8.324 -2.018 13.098 1.00 96.06 504 LYS A N 1
ATOM 4105 C CA . LYS A 1 504 ? -8.691 -2.548 11.794 1.00 96.06 504 LYS A CA 1
ATOM 4106 C C . LYS A 1 504 ? -8.390 -1.499 10.724 1.00 96.06 504 LYS A C 1
ATOM 4108 O O . LYS A 1 504 ? -8.880 -0.375 10.801 1.00 96.06 504 LYS A O 1
ATOM 4113 N N . THR A 1 505 ? -7.522 -1.829 9.774 1.00 97.69 505 THR A N 1
ATOM 4114 C CA . THR A 1 505 ? -7.065 -0.893 8.740 1.00 97.69 505 THR A CA 1
ATOM 4115 C C . THR A 1 505 ? -6.583 -1.629 7.497 1.00 97.69 505 THR A C 1
ATOM 4117 O O . THR A 1 505 ? -6.136 -2.772 7.562 1.00 97.69 505 THR A O 1
ATOM 4120 N N . ASN A 1 506 ? -6.602 -0.948 6.355 1.00 97.44 506 ASN A N 1
ATOM 4121 C CA . ASN A 1 506 ? -5.905 -1.379 5.147 1.00 97.44 506 ASN A CA 1
ATOM 4122 C C . ASN A 1 506 ? -4.590 -0.620 4.910 1.00 97.44 506 ASN A C 1
ATOM 4124 O O . ASN A 1 506 ? -3.970 -0.819 3.870 1.00 97.44 506 ASN A O 1
ATOM 4128 N N . LYS A 1 507 ? -4.156 0.268 5.815 1.00 98.38 507 LYS A N 1
ATOM 4129 C CA . LYS A 1 507 ? -2.984 1.125 5.602 1.00 98.38 507 LYS A CA 1
ATOM 4130 C C . LYS A 1 507 ? -2.161 1.294 6.869 1.00 98.38 507 LYS A C 1
ATOM 4132 O O . LYS A 1 507 ? -2.604 1.902 7.841 1.00 98.38 507 LYS A O 1
ATOM 4137 N N . ILE A 1 508 ? -0.914 0.840 6.800 1.00 98.69 508 ILE A N 1
ATOM 4138 C CA . ILE A 1 508 ? 0.066 0.922 7.886 1.00 98.69 508 ILE A CA 1
ATOM 4139 C C . ILE A 1 508 ? 1.341 1.563 7.355 1.00 98.69 508 ILE A C 1
ATOM 4141 O O . ILE A 1 508 ? 1.723 1.337 6.209 1.00 98.69 508 ILE A O 1
ATOM 4145 N N . ARG A 1 509 ? 2.023 2.363 8.170 1.00 98.69 509 ARG A N 1
ATOM 4146 C CA . ARG A 1 509 ? 3.283 3.008 7.809 1.00 98.69 509 ARG A CA 1
ATOM 4147 C C . ARG A 1 509 ? 4.323 2.834 8.907 1.00 98.69 509 ARG A C 1
ATOM 4149 O O . ARG A 1 509 ? 4.068 3.155 10.059 1.00 98.69 509 ARG A O 1
ATOM 4156 N N . LEU A 1 510 ? 5.502 2.364 8.518 1.00 98.69 510 LEU A N 1
ATOM 4157 C CA . LEU A 1 510 ? 6.726 2.397 9.311 1.00 98.69 510 LEU A CA 1
ATOM 4158 C C . LEU A 1 510 ? 7.447 3.723 9.052 1.00 98.69 510 LEU A C 1
ATOM 4160 O O . LEU A 1 510 ? 7.690 4.077 7.898 1.00 98.69 510 LEU A O 1
ATOM 4164 N N . GLU A 1 511 ? 7.824 4.427 10.111 1.00 98.44 511 GLU A N 1
ATOM 4165 C CA . GLU A 1 511 ? 8.401 5.769 10.055 1.00 98.44 511 GLU A CA 1
ATOM 4166 C C . GLU A 1 511 ? 9.721 5.837 10.818 1.00 98.44 511 GLU A C 1
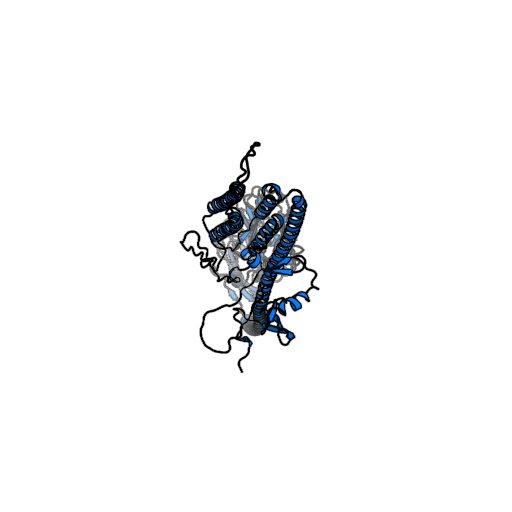ATOM 4168 O O . GLU A 1 511 ? 9.862 5.266 11.895 1.00 98.44 511 GLU A O 1
ATOM 4173 N N . LYS A 1 512 ? 10.694 6.565 10.273 1.00 97.31 512 LYS A N 1
ATOM 4174 C CA . LYS A 1 512 ? 11.992 6.842 10.892 1.00 97.31 512 LYS A CA 1
ATOM 4175 C C . LYS A 1 512 ? 12.143 8.344 11.106 1.00 97.31 512 LYS A C 1
ATOM 4177 O O . LYS A 1 512 ? 11.991 9.112 10.156 1.00 97.31 512 LYS A O 1
ATOM 4182 N N . PHE A 1 513 ? 12.602 8.745 12.292 1.00 97.38 513 PHE A N 1
ATOM 4183 C CA . PHE A 1 513 ? 12.851 10.144 12.649 1.00 97.38 513 PHE A CA 1
ATOM 4184 C C . PHE A 1 513 ? 14.319 10.385 13.033 1.00 97.38 513 PHE A C 1
ATOM 4186 O O . PHE A 1 513 ? 14.868 9.713 13.903 1.00 97.38 513 PHE A O 1
ATOM 4193 N N . GLY A 1 514 ? 14.959 11.377 12.415 1.00 95.88 514 GLY A N 1
ATOM 4194 C CA . GLY A 1 514 ? 16.342 11.774 12.695 1.00 95.88 514 GLY A CA 1
ATOM 4195 C C . GLY A 1 514 ? 17.383 10.742 12.255 1.00 95.88 514 GLY A C 1
ATOM 4196 O O . GLY A 1 514 ? 17.155 9.970 11.330 1.00 95.88 514 GLY A O 1
ATOM 4197 N N . VAL A 1 515 ? 18.546 10.733 12.903 1.00 97.38 515 VAL A N 1
ATOM 4198 C CA . VAL A 1 515 ? 19.656 9.830 12.556 1.00 97.38 515 VAL A CA 1
ATOM 4199 C C . VAL A 1 515 ? 19.447 8.405 13.086 1.00 97.38 515 VAL A C 1
ATOM 4201 O O . VAL A 1 515 ? 18.797 8.183 14.106 1.00 97.38 515 VAL A O 1
ATOM 4204 N N . ASN A 1 516 ? 20.047 7.429 12.410 1.00 96.62 516 ASN A N 1
ATOM 4205 C CA . ASN A 1 516 ? 20.160 6.040 12.855 1.00 96.62 516 ASN A CA 1
ATOM 4206 C C . ASN A 1 516 ? 21.316 5.847 13.864 1.00 96.62 516 ASN A C 1
ATOM 4208 O O . ASN A 1 516 ? 22.008 6.796 14.229 1.00 96.62 516 ASN A O 1
ATOM 4212 N N . TRP A 1 517 ? 21.557 4.616 14.325 1.00 96.62 517 TRP A N 1
ATOM 4213 C CA . TRP A 1 517 ? 22.641 4.316 15.282 1.00 96.62 517 TRP A CA 1
ATOM 4214 C C . TRP A 1 517 ? 24.070 4.470 14.744 1.00 96.62 517 TRP A C 1
ATOM 4216 O O . TRP A 1 517 ? 25.017 4.384 15.521 1.00 96.62 517 TRP A O 1
ATOM 4226 N N . SER A 1 518 ? 24.232 4.672 13.438 1.00 94.75 518 SER A N 1
ATOM 4227 C CA . SER A 1 518 ? 25.512 4.986 12.793 1.00 94.75 518 SER A CA 1
ATOM 4228 C C . SER A 1 518 ? 25.652 6.482 12.490 1.00 94.75 518 SER A C 1
ATOM 4230 O O . SER A 1 518 ? 26.470 6.843 11.650 1.00 94.75 518 SER A O 1
ATOM 4232 N N . ASP A 1 519 ? 24.817 7.330 13.101 1.00 95.75 519 ASP A N 1
ATOM 4233 C CA . ASP A 1 519 ? 24.778 8.785 12.910 1.00 95.75 519 ASP A CA 1
ATOM 4234 C C . ASP A 1 519 ? 24.628 9.214 11.433 1.00 95.75 519 ASP A C 1
ATOM 4236 O O . ASP A 1 519 ? 25.108 10.260 11.003 1.00 95.75 519 ASP A O 1
ATOM 4240 N N . THR A 1 520 ? 23.919 8.400 10.640 1.00 95.69 520 THR A N 1
ATOM 4241 C CA . THR A 1 520 ? 23.508 8.736 9.264 1.00 95.69 520 THR A CA 1
ATOM 4242 C C . THR A 1 520 ? 21.984 8.788 9.160 1.00 95.69 520 THR A C 1
ATOM 4244 O O . THR A 1 520 ? 21.276 8.266 10.017 1.00 95.69 520 THR A O 1
ATOM 4247 N N . ASN A 1 521 ? 21.449 9.379 8.092 1.00 95.88 521 ASN A N 1
ATOM 4248 C CA . ASN A 1 521 ? 19.998 9.532 7.912 1.00 95.88 521 ASN A CA 1
ATOM 4249 C C . ASN A 1 521 ? 19.315 8.387 7.147 1.00 95.88 521 ASN A C 1
ATOM 4251 O O . ASN A 1 521 ? 18.119 8.452 6.877 1.00 95.88 521 ASN A O 1
ATOM 4255 N N . PHE A 1 522 ? 20.039 7.322 6.804 1.00 95.06 522 PHE A N 1
ATOM 4256 C CA . PHE A 1 522 ? 19.451 6.185 6.097 1.00 95.06 522 PHE A CA 1
ATOM 4257 C C . PHE A 1 522 ? 18.532 5.359 7.008 1.00 95.06 522 PHE A C 1
ATOM 4259 O O . PHE A 1 522 ? 18.859 5.095 8.165 1.00 95.06 522 PHE A O 1
ATOM 4266 N N . MET A 1 523 ? 17.412 4.899 6.462 1.00 95.38 523 MET A N 1
ATOM 4267 C CA . MET A 1 523 ? 16.556 3.854 7.016 1.00 95.38 523 MET A CA 1
ATOM 4268 C C . MET A 1 523 ? 16.914 2.544 6.324 1.00 95.38 523 MET A C 1
ATOM 4270 O O . MET A 1 523 ? 16.878 2.503 5.095 1.00 95.38 523 MET A O 1
ATOM 4274 N N . ARG A 1 524 ? 17.248 1.480 7.062 1.00 96.00 524 ARG A N 1
ATOM 4275 C CA . ARG A 1 524 ? 17.387 0.144 6.469 1.00 96.00 524 ARG A CA 1
ATOM 4276 C C . ARG A 1 524 ? 16.626 -0.907 7.249 1.00 96.00 524 ARG A C 1
ATOM 4278 O O . ARG A 1 524 ? 16.813 -1.041 8.456 1.00 96.00 524 ARG A O 1
ATOM 4285 N N . VAL A 1 525 ? 15.814 -1.669 6.530 1.00 97.75 525 VAL A N 1
ATOM 4286 C CA . VAL A 1 525 ? 14.941 -2.704 7.089 1.00 97.75 525 VAL A CA 1
ATOM 4287 C C . VAL A 1 525 ? 15.193 -3.993 6.331 1.00 97.75 525 VAL A C 1
ATOM 4289 O O . VAL A 1 525 ? 15.264 -3.984 5.101 1.00 97.75 525 VAL A O 1
ATOM 4292 N N . LYS A 1 526 ? 15.388 -5.079 7.080 1.00 97.88 526 LYS A N 1
ATOM 4293 C CA . LYS A 1 526 ? 15.598 -6.411 6.520 1.00 97.88 526 LYS A CA 1
ATOM 4294 C C . LYS A 1 526 ? 14.272 -7.111 6.288 1.00 97.88 526 LYS A C 1
ATOM 4296 O O . LYS A 1 526 ? 14.021 -7.550 5.179 1.00 97.88 526 LYS A O 1
ATOM 4301 N N . ASN A 1 527 ? 13.453 -7.180 7.329 1.00 98.50 527 ASN A N 1
ATOM 4302 C CA . ASN A 1 527 ? 12.154 -7.827 7.291 1.00 98.50 527 ASN A CA 1
ATOM 4303 C C . ASN A 1 527 ? 11.188 -7.126 8.254 1.00 98.50 527 ASN A C 1
ATOM 4305 O O . ASN A 1 527 ? 11.615 -6.538 9.252 1.00 98.50 527 ASN A O 1
ATOM 4309 N N . ILE A 1 528 ? 9.899 -7.184 7.948 1.00 98.62 528 ILE A N 1
ATOM 4310 C CA . ILE A 1 528 ? 8.810 -6.816 8.846 1.00 98.62 528 ILE A CA 1
ATOM 4311 C C . ILE A 1 528 ? 7.658 -7.801 8.648 1.00 98.62 528 ILE A C 1
ATOM 4313 O O . ILE A 1 528 ? 7.385 -8.209 7.527 1.00 98.62 528 ILE A O 1
ATOM 4317 N N . GLU A 1 529 ? 6.990 -8.169 9.737 1.00 98.75 529 GLU A N 1
ATOM 4318 C CA . GLU A 1 529 ? 5.809 -9.029 9.750 1.00 98.75 529 GLU A CA 1
ATOM 4319 C C . GLU A 1 529 ? 4.765 -8.463 10.717 1.00 98.75 529 GLU A C 1
ATOM 4321 O O . GLU A 1 529 ? 5.106 -8.019 11.817 1.00 98.75 529 GLU A O 1
ATOM 4326 N N . PHE A 1 530 ? 3.498 -8.485 10.311 1.00 98.62 530 PHE A N 1
ATOM 4327 C CA . PHE A 1 530 ? 2.356 -8.110 11.140 1.00 98.62 530 PHE A CA 1
ATOM 4328 C C . PHE A 1 530 ? 1.586 -9.364 11.551 1.00 98.62 530 PHE A C 1
ATOM 4330 O O . PHE A 1 530 ? 1.503 -10.334 10.802 1.00 98.62 530 PHE A O 1
ATOM 4337 N N . TYR A 1 531 ? 0.991 -9.339 12.738 1.00 98.50 531 TYR A N 1
ATOM 4338 C CA . TYR A 1 531 ? 0.169 -10.433 13.246 1.00 98.50 531 TYR A CA 1
ATOM 4339 C C . TYR A 1 531 ? -1.216 -9.921 13.624 1.00 98.50 531 TYR A C 1
ATOM 4341 O O . TYR A 1 531 ? -1.378 -8.768 14.033 1.00 98.50 531 TYR A O 1
ATOM 4349 N N . THR A 1 532 ? -2.199 -10.806 13.503 1.00 98.00 532 THR A N 1
ATOM 4350 C CA . THR A 1 532 ? -3.612 -10.548 13.789 1.00 98.00 532 THR A CA 1
ATOM 4351 C C . THR A 1 532 ? -4.191 -11.705 14.598 1.00 98.00 532 THR A C 1
ATOM 4353 O O . THR A 1 532 ? -3.631 -12.799 14.575 1.00 98.00 532 THR A O 1
ATOM 4356 N N . ASP A 1 533 ? -5.351 -11.508 15.224 1.00 97.00 533 ASP A N 1
ATOM 4357 C CA . ASP A 1 533 ? -6.105 -12.616 15.836 1.00 97.00 533 ASP A CA 1
ATOM 4358 C C . ASP A 1 533 ? -6.958 -13.400 14.809 1.00 97.00 533 ASP A C 1
ATOM 4360 O O . ASP A 1 533 ? -7.548 -14.424 15.154 1.00 97.00 533 ASP A O 1
ATOM 4364 N N . ASP A 1 534 ? -7.025 -12.946 13.548 1.00 97.44 534 ASP A N 1
ATOM 4365 C CA . ASP A 1 534 ? -7.721 -13.647 12.463 1.00 97.44 534 ASP A CA 1
ATOM 4366 C C . ASP A 1 534 ? -7.030 -14.993 12.152 1.00 97.44 534 ASP A C 1
ATOM 4368 O O . ASP A 1 534 ? -5.840 -15.006 11.806 1.00 97.44 534 ASP A O 1
ATOM 4372 N N . PRO A 1 535 ? -7.754 -16.131 12.222 1.00 97.12 535 PRO A N 1
ATOM 4373 C CA . PRO A 1 535 ? -7.217 -17.444 11.878 1.00 97.12 535 PRO A CA 1
ATOM 4374 C C . PRO A 1 535 ? -6.592 -17.533 10.479 1.00 97.12 535 PRO A C 1
ATOM 4376 O O . PRO A 1 535 ? -5.668 -18.328 10.298 1.00 97.12 535 PRO A O 1
ATOM 4379 N N . LYS A 1 536 ? -7.042 -16.721 9.506 1.00 96.88 536 LYS A N 1
ATOM 4380 C CA . LYS A 1 536 ? -6.453 -16.648 8.155 1.00 96.88 536 LYS A CA 1
ATOM 4381 C C . LYS A 1 536 ? -4.960 -16.308 8.207 1.00 96.88 536 LYS A C 1
ATOM 4383 O O . LYS A 1 536 ? -4.189 -16.839 7.417 1.00 96.88 536 LYS A O 1
ATOM 4388 N N . TYR A 1 537 ? -4.541 -15.470 9.156 1.00 97.50 537 TYR A N 1
ATOM 4389 C CA . TYR A 1 537 ? -3.173 -14.955 9.265 1.00 97.50 537 TYR A CA 1
ATOM 4390 C C . TYR A 1 537 ? -2.418 -15.510 10.483 1.00 97.50 537 TYR A C 1
ATOM 4392 O O . TYR A 1 537 ? -1.498 -14.864 10.990 1.00 97.50 537 TYR A O 1
ATOM 4400 N N . GLN A 1 538 ? -2.767 -16.714 10.960 1.00 93.62 538 GLN A N 1
ATOM 4401 C CA . GLN A 1 538 ? -2.199 -17.303 12.185 1.00 93.62 538 GLN A CA 1
ATOM 4402 C C . GLN A 1 538 ? -0.656 -17.340 12.203 1.00 93.62 538 GLN A C 1
ATOM 4404 O O . GLN A 1 538 ? -0.047 -17.268 13.269 1.00 93.62 538 GLN A O 1
ATOM 4409 N N . ASN A 1 539 ? -0.015 -17.434 11.033 1.00 95.00 539 ASN A N 1
ATOM 4410 C CA . ASN A 1 539 ? 1.442 -17.519 10.896 1.00 95.00 539 ASN A CA 1
ATOM 4411 C C . ASN A 1 539 ? 2.117 -16.203 10.463 1.00 95.00 539 ASN A C 1
ATOM 4413 O O . ASN A 1 539 ? 3.303 -16.223 10.136 1.00 95.00 539 ASN A O 1
ATOM 4417 N N . GLY A 1 540 ? 1.386 -15.086 10.457 1.00 98.12 540 GLY A N 1
ATOM 4418 C CA . GLY A 1 540 ? 1.843 -13.796 9.938 1.00 98.12 540 GLY A CA 1
ATOM 4419 C C . GLY A 1 540 ? 1.059 -13.370 8.699 1.00 98.12 540 GLY A C 1
ATOM 4420 O O . GLY A 1 540 ? 0.682 -14.199 7.865 1.00 98.12 540 GLY A O 1
ATOM 4421 N N . VAL A 1 541 ? 0.799 -12.068 8.592 1.00 98.69 541 VAL A N 1
ATOM 4422 C CA . VAL A 1 541 ? 0.029 -11.481 7.493 1.00 98.69 541 VAL A CA 1
ATOM 4423 C C . VAL A 1 541 ? 0.784 -11.631 6.182 1.00 98.69 541 VAL A C 1
ATOM 4425 O O . VAL A 1 541 ? 0.248 -12.203 5.238 1.00 98.69 541 VAL A O 1
ATOM 4428 N N . PHE A 1 542 ? 2.032 -11.165 6.104 1.00 98.69 542 PHE A N 1
ATOM 4429 C CA . PHE A 1 542 ? 2.787 -11.232 4.855 1.00 98.69 542 PHE A CA 1
ATOM 4430 C C . PHE A 1 542 ? 3.101 -12.663 4.465 1.00 98.69 542 PHE A C 1
ATOM 4432 O O . PHE A 1 542 ? 2.955 -13.007 3.296 1.00 98.69 542 PHE A O 1
ATOM 4439 N N . LYS A 1 543 ? 3.429 -13.523 5.430 1.00 98.25 543 LYS A N 1
ATOM 4440 C CA . LYS A 1 543 ? 3.612 -14.950 5.167 1.00 98.25 543 LYS A CA 1
ATOM 4441 C C . LYS A 1 543 ? 2.411 -15.583 4.462 1.00 98.25 543 LYS A C 1
ATOM 4443 O O . LYS A 1 543 ? 2.604 -16.325 3.502 1.00 98.25 543 LYS A O 1
ATOM 4448 N N . GLN A 1 544 ? 1.191 -15.280 4.903 1.00 98.44 544 GLN A N 1
ATOM 4449 C CA . GLN A 1 544 ? -0.022 -15.765 4.246 1.00 98.44 544 GLN A CA 1
ATOM 4450 C C . GLN A 1 544 ? -0.216 -15.123 2.865 1.00 98.44 544 GLN A C 1
ATOM 4452 O O . GLN A 1 544 ? -0.450 -15.833 1.891 1.00 98.44 544 GLN A O 1
ATOM 4457 N N . LEU A 1 545 ? -0.068 -13.798 2.753 1.00 98.44 545 LEU A N 1
ATOM 4458 C CA . LEU A 1 545 ? -0.238 -13.095 1.475 1.00 98.44 545 LEU A CA 1
ATOM 4459 C C . LEU A 1 545 ? 0.770 -13.554 0.410 1.00 98.44 545 LEU A C 1
ATOM 4461 O O . LEU A 1 545 ? 0.443 -13.569 -0.772 1.00 98.44 545 LEU A O 1
ATOM 4465 N N . LEU A 1 546 ? 1.978 -13.951 0.816 1.00 98.31 546 LEU A N 1
ATOM 4466 C CA . LEU A 1 546 ? 2.983 -14.549 -0.063 1.00 98.31 546 LEU A CA 1
ATOM 4467 C C . LEU A 1 546 ? 2.619 -15.970 -0.490 1.00 98.31 546 LEU A C 1
ATOM 4469 O O . LEU A 1 546 ? 2.878 -16.335 -1.629 1.00 98.31 546 LEU A O 1
ATOM 4473 N N . GLN A 1 547 ? 2.017 -16.773 0.390 1.00 97.75 547 GLN A N 1
ATOM 4474 C CA . GLN A 1 547 ? 1.520 -18.108 0.027 1.00 97.75 547 GLN A CA 1
ATOM 4475 C C . GLN A 1 547 ? 0.374 -18.046 -0.986 1.00 97.75 547 GLN A C 1
ATOM 4477 O O . GLN A 1 547 ? 0.243 -18.935 -1.822 1.00 97.75 547 GLN A O 1
ATOM 4482 N N . GLU A 1 548 ? -0.445 -16.999 -0.910 1.00 97.25 548 GLU A N 1
ATOM 4483 C CA . GLU A 1 548 ? -1.555 -16.755 -1.835 1.00 97.25 548 GLU A CA 1
ATOM 4484 C C . GLU A 1 548 ? -1.098 -16.121 -3.163 1.00 97.25 548 GLU A C 1
ATOM 4486 O O . GLU A 1 548 ? -1.835 -16.165 -4.147 1.00 97.25 548 GLU A O 1
ATOM 4491 N N . ALA A 1 549 ? 0.108 -15.545 -3.212 1.00 97.19 549 ALA A N 1
ATOM 4492 C CA . ALA A 1 549 ? 0.647 -14.881 -4.394 1.00 97.19 549 ALA A CA 1
ATOM 4493 C C . ALA A 1 549 ? 1.164 -15.873 -5.451 1.00 97.19 549 ALA A C 1
ATOM 4495 O O . ALA A 1 549 ? 1.828 -16.866 -5.142 1.00 97.19 549 ALA A O 1
ATOM 4496 N N . ASP A 1 550 ? 0.961 -15.545 -6.729 1.00 94.94 550 ASP A N 1
ATOM 4497 C CA . ASP A 1 550 ? 1.496 -16.319 -7.854 1.00 94.94 550 ASP A CA 1
ATOM 4498 C C . ASP A 1 550 ? 3.027 -16.463 -7.772 1.00 94.94 550 ASP A C 1
ATOM 4500 O O . ASP A 1 550 ? 3.765 -15.474 -7.748 1.00 94.94 550 ASP A O 1
ATOM 4504 N N . ASP A 1 551 ? 3.515 -17.705 -7.823 1.00 94.38 551 ASP A N 1
ATOM 4505 C CA . ASP A 1 551 ? 4.933 -18.072 -7.670 1.00 94.38 551 ASP A CA 1
ATOM 4506 C C . ASP A 1 551 ? 5.561 -17.655 -6.323 1.00 94.38 551 ASP A C 1
ATOM 4508 O O . ASP A 1 551 ? 6.787 -17.655 -6.205 1.00 94.38 551 ASP A O 1
ATOM 4512 N N . HIS A 1 552 ? 4.749 -17.324 -5.312 1.00 96.69 552 HIS A N 1
ATOM 4513 C CA . HIS A 1 552 ? 5.187 -16.712 -4.051 1.00 96.69 552 HIS A CA 1
ATOM 4514 C C . HIS A 1 552 ? 5.947 -15.385 -4.248 1.00 96.69 552 HIS A C 1
ATOM 4516 O O . HIS A 1 552 ? 6.806 -15.023 -3.445 1.00 96.69 552 HIS A O 1
ATOM 4522 N N . ASP A 1 553 ? 5.670 -14.665 -5.342 1.00 97.00 553 ASP A N 1
ATOM 4523 C CA . ASP A 1 553 ? 6.344 -13.405 -5.665 1.00 97.00 553 ASP A CA 1
ATOM 4524 C C . ASP A 1 553 ? 5.806 -12.267 -4.775 1.00 97.00 553 ASP A C 1
ATOM 4526 O O . ASP A 1 553 ? 4.614 -11.944 -4.859 1.00 97.00 553 ASP A O 1
ATOM 4530 N N . PRO A 1 554 ? 6.648 -11.594 -3.966 1.00 98.00 554 PRO A N 1
ATOM 4531 C CA . PRO A 1 554 ? 6.192 -10.524 -3.081 1.00 98.00 554 PRO A CA 1
ATOM 4532 C C . PRO A 1 554 ? 5.557 -9.348 -3.828 1.00 98.00 554 PRO A C 1
ATOM 4534 O O . PRO A 1 554 ? 4.701 -8.668 -3.270 1.00 98.00 554 PRO A O 1
ATOM 4537 N N . HIS A 1 555 ? 5.891 -9.134 -5.103 1.00 97.88 555 HIS A N 1
ATOM 4538 C CA . HIS A 1 555 ? 5.308 -8.060 -5.911 1.00 97.88 555 HIS A CA 1
ATOM 4539 C C . HIS A 1 555 ? 3.892 -8.369 -6.421 1.00 97.88 555 HIS A C 1
ATOM 4541 O O . HIS A 1 555 ? 3.237 -7.484 -6.980 1.00 97.88 555 HIS A O 1
ATOM 4547 N N . LYS A 1 556 ? 3.444 -9.622 -6.274 1.00 97.62 556 LYS A N 1
ATOM 4548 C CA . LYS A 1 556 ? 2.102 -10.105 -6.634 1.00 97.62 556 LYS A CA 1
ATOM 4549 C C . LYS A 1 556 ? 1.231 -10.391 -5.409 1.00 97.62 556 LYS A C 1
ATOM 4551 O O . LYS A 1 556 ? 0.079 -10.784 -5.566 1.00 97.62 556 LYS A O 1
ATOM 4556 N N . ALA A 1 557 ? 1.777 -10.237 -4.204 1.00 97.88 557 ALA A N 1
ATOM 4557 C CA . ALA A 1 557 ? 1.017 -10.376 -2.973 1.00 97.88 557 ALA A CA 1
ATOM 4558 C C . ALA A 1 557 ? -0.067 -9.293 -2.883 1.00 97.88 557 ALA A C 1
ATOM 4560 O O . ALA A 1 557 ? 0.094 -8.192 -3.414 1.00 97.88 557 ALA A O 1
ATOM 4561 N N . ALA A 1 558 ? -1.148 -9.578 -2.152 1.00 97.94 558 ALA A N 1
ATOM 4562 C CA . ALA A 1 558 ? -2.281 -8.665 -1.958 1.00 97.94 558 ALA A CA 1
ATOM 4563 C C . ALA A 1 558 ? -1.966 -7.487 -1.000 1.00 97.94 558 ALA A C 1
ATOM 4565 O O . ALA A 1 558 ? -2.765 -7.099 -0.143 1.00 97.94 558 ALA A O 1
ATOM 4566 N N . VAL A 1 559 ? -0.772 -6.907 -1.140 1.00 98.25 559 VAL A N 1
ATOM 4567 C CA . VAL A 1 559 ? -0.285 -5.719 -0.445 1.00 98.25 559 VAL A CA 1
ATOM 4568 C C . VAL A 1 559 ? 0.520 -4.852 -1.418 1.00 98.25 559 VAL A C 1
ATOM 4570 O O . VAL A 1 559 ? 1.381 -5.324 -2.150 1.00 98.25 559 VAL A O 1
ATOM 4573 N N . TYR A 1 560 ? 0.251 -3.550 -1.412 1.00 98.38 560 TYR A N 1
ATOM 4574 C CA . TYR A 1 560 ? 0.956 -2.559 -2.211 1.00 98.38 560 TYR A CA 1
ATOM 4575 C C . TYR A 1 560 ? 1.896 -1.730 -1.337 1.00 98.38 560 TYR A C 1
ATOM 4577 O O . TYR A 1 560 ? 1.454 -1.063 -0.397 1.00 98.38 560 TYR A O 1
ATOM 4585 N N . LEU A 1 561 ? 3.191 -1.754 -1.655 1.00 98.44 561 LEU A N 1
ATOM 4586 C CA . LEU A 1 561 ? 4.226 -1.065 -0.887 1.00 98.44 561 LEU A CA 1
ATOM 4587 C C . LEU A 1 561 ? 4.658 0.234 -1.565 1.00 98.44 561 LEU A C 1
ATOM 4589 O O . LEU A 1 561 ? 4.932 0.295 -2.765 1.00 98.44 561 LEU A O 1
ATOM 4593 N N . THR A 1 562 ? 4.771 1.288 -0.762 1.00 97.81 562 THR A N 1
ATOM 4594 C CA . THR A 1 562 ? 5.320 2.582 -1.182 1.00 97.81 562 THR A CA 1
ATOM 4595 C C . THR A 1 562 ? 6.280 3.103 -0.128 1.00 97.81 562 THR A C 1
ATOM 4597 O O . THR A 1 562 ? 6.219 2.694 1.025 1.00 97.81 562 THR A O 1
ATOM 4600 N N . ALA A 1 563 ? 7.181 4.009 -0.495 1.00 97.69 563 ALA A N 1
ATOM 4601 C CA . ALA A 1 563 ? 8.168 4.532 0.440 1.00 97.69 563 ALA A CA 1
ATOM 4602 C C . ALA A 1 563 ? 8.533 5.990 0.151 1.00 97.69 563 ALA A C 1
ATOM 4604 O O . ALA A 1 563 ? 8.232 6.553 -0.903 1.00 97.69 563 ALA A O 1
ATOM 4605 N N . SER A 1 564 ? 9.200 6.649 1.089 1.00 95.12 564 SER A N 1
ATOM 4606 C CA . SER A 1 564 ? 9.700 8.019 0.924 1.00 95.12 564 SER A CA 1
ATOM 4607 C C . SER A 1 564 ? 10.743 8.156 -0.193 1.00 95.12 564 SER A C 1
ATOM 4609 O O . SER A 1 564 ? 10.846 9.225 -0.792 1.00 95.12 564 SER A O 1
ATOM 4611 N N . ASN A 1 565 ? 11.472 7.093 -0.532 1.00 93.06 565 ASN A N 1
ATOM 4612 C CA . ASN A 1 565 ? 12.446 7.063 -1.624 1.00 93.06 565 ASN A CA 1
ATOM 4613 C C . ASN A 1 565 ? 12.533 5.668 -2.258 1.00 93.06 565 ASN A C 1
ATOM 4615 O O . ASN A 1 565 ? 12.205 4.677 -1.615 1.00 93.06 565 ASN A O 1
ATOM 4619 N N . PHE A 1 566 ? 13.009 5.602 -3.504 1.00 92.94 566 PHE A N 1
ATOM 4620 C CA . PHE A 1 566 ? 13.316 4.347 -4.210 1.00 92.94 566 PHE A CA 1
ATOM 4621 C C . PHE A 1 566 ? 12.151 3.340 -4.288 1.00 92.94 566 PHE A C 1
ATOM 4623 O O . PHE A 1 566 ? 12.385 2.139 -4.323 1.00 92.94 566 PHE A O 1
ATOM 4630 N N . ASP A 1 567 ? 10.909 3.832 -4.324 1.00 94.62 567 ASP A N 1
ATOM 4631 C CA . ASP A 1 567 ? 9.721 3.023 -4.606 1.00 94.62 567 ASP A CA 1
ATOM 4632 C C . ASP A 1 567 ? 9.330 3.090 -6.087 1.00 94.62 567 ASP A C 1
ATOM 4634 O O . ASP A 1 567 ? 9.878 3.868 -6.872 1.00 94.62 567 ASP A O 1
ATOM 4638 N N . PHE A 1 568 ? 8.335 2.293 -6.468 1.00 96.94 568 PHE A N 1
ATOM 4639 C CA . PHE A 1 568 ? 7.912 2.165 -7.859 1.00 96.94 568 PHE A CA 1
ATOM 4640 C C . PHE A 1 568 ? 6.694 3.022 -8.230 1.00 96.94 568 PHE A C 1
ATOM 4642 O O . PHE A 1 568 ? 6.093 2.826 -9.284 1.00 96.94 568 PHE A O 1
ATOM 4649 N N . ARG A 1 569 ? 6.305 4.004 -7.409 1.00 95.19 569 ARG A N 1
ATOM 4650 C CA . ARG A 1 569 ? 5.072 4.771 -7.672 1.00 95.19 569 ARG A CA 1
ATOM 4651 C C . ARG A 1 569 ? 5.127 5.623 -8.931 1.00 95.19 569 ARG A C 1
ATOM 4653 O O . ARG A 1 569 ? 4.098 5.854 -9.554 1.00 95.19 569 ARG A O 1
ATOM 4660 N N . TYR A 1 570 ? 6.305 6.145 -9.264 1.00 95.50 570 TYR A N 1
ATOM 4661 C CA . TYR A 1 570 ? 6.429 7.241 -10.229 1.00 95.50 570 TYR A CA 1
ATOM 4662 C C . TYR A 1 570 ? 7.385 6.951 -11.388 1.00 95.50 570 TYR A C 1
ATOM 4664 O O . TYR A 1 570 ? 7.590 7.832 -12.216 1.00 95.50 570 TYR A O 1
ATOM 4672 N N . PHE A 1 571 ? 7.957 5.745 -11.491 1.00 96.50 571 PHE A N 1
ATOM 4673 C CA . PHE A 1 571 ? 8.964 5.445 -12.524 1.00 96.50 571 PHE A CA 1
ATOM 4674 C C . PHE A 1 571 ? 8.429 5.608 -13.958 1.00 96.50 571 PHE A C 1
ATOM 4676 O O . PHE A 1 571 ? 9.196 5.893 -14.870 1.00 96.50 571 PHE A O 1
ATOM 4683 N N . HIS A 1 572 ? 7.119 5.455 -14.158 1.00 95.69 572 HIS A N 1
ATOM 4684 C CA . HIS A 1 572 ? 6.450 5.599 -15.450 1.00 95.69 572 HIS A CA 1
ATOM 4685 C C . HIS A 1 572 ? 6.072 7.057 -15.773 1.00 95.69 572 HIS A C 1
ATOM 4687 O O . HIS A 1 572 ? 5.699 7.362 -16.900 1.00 95.69 572 HIS A O 1
ATOM 4693 N N . GLN A 1 573 ? 6.153 7.984 -14.811 1.00 95.06 573 GLN A N 1
ATOM 4694 C CA . GLN A 1 573 ? 5.820 9.394 -15.034 1.00 95.06 573 GLN A CA 1
ATOM 4695 C C . GLN A 1 573 ? 7.010 10.143 -15.630 1.00 95.06 573 GLN A C 1
ATOM 4697 O O . GLN A 1 573 ? 8.157 9.861 -15.290 1.00 95.06 573 GLN A O 1
ATOM 4702 N N . ILE A 1 574 ? 6.744 11.121 -16.494 1.00 91.19 574 ILE A N 1
ATOM 4703 C CA . ILE A 1 574 ? 7.774 12.015 -17.037 1.00 91.19 574 ILE A CA 1
ATOM 4704 C C . ILE A 1 574 ? 8.179 13.022 -15.955 1.00 91.19 574 ILE A C 1
ATOM 4706 O O . ILE A 1 574 ? 7.317 13.617 -15.311 1.00 91.19 574 ILE A O 1
ATOM 4710 N N . ASN A 1 575 ? 9.485 13.246 -15.777 1.00 90.25 575 ASN A N 1
ATOM 4711 C CA . ASN A 1 575 ? 10.044 14.130 -14.749 1.00 90.25 575 ASN A CA 1
ATOM 4712 C C . ASN A 1 575 ? 9.580 13.800 -13.317 1.00 90.25 575 ASN A C 1
ATOM 4714 O O . ASN A 1 575 ? 9.148 14.701 -12.586 1.00 90.25 575 ASN A O 1
ATOM 4718 N N . PRO A 1 576 ? 9.678 12.535 -12.866 1.00 92.31 576 PRO A N 1
ATOM 4719 C CA . PRO A 1 576 ? 9.234 12.198 -11.531 1.00 92.31 576 PRO A CA 1
ATOM 4720 C C . PRO A 1 576 ? 10.169 12.838 -10.502 1.00 92.31 576 PRO A C 1
ATOM 4722 O O . PRO A 1 576 ? 11.384 12.961 -10.691 1.00 92.31 576 PRO A O 1
ATOM 4725 N N . LYS A 1 577 ? 9.590 13.254 -9.372 1.00 89.94 577 LYS A N 1
ATOM 4726 C CA . LYS A 1 577 ? 10.327 13.935 -8.293 1.00 89.94 577 LYS A CA 1
ATOM 4727 C C . LYS A 1 577 ? 11.355 13.031 -7.609 1.00 89.94 577 LYS A C 1
ATOM 4729 O O . LYS A 1 577 ? 12.239 13.527 -6.914 1.00 89.94 577 LYS A O 1
ATOM 4734 N N . ARG A 1 578 ? 11.219 11.715 -7.767 1.00 90.62 578 ARG A N 1
ATOM 4735 C CA . ARG A 1 578 ? 12.020 10.693 -7.091 1.00 90.62 578 ARG A CA 1
ATOM 4736 C C . ARG A 1 578 ? 12.708 9.795 -8.108 1.00 90.62 578 ARG A C 1
ATOM 4738 O O . ARG A 1 578 ? 12.297 9.713 -9.260 1.00 90.62 578 ARG A O 1
ATOM 4745 N N . SER A 1 579 ? 13.784 9.162 -7.662 1.00 92.75 579 SER A N 1
ATOM 4746 C CA . SER A 1 579 ? 14.551 8.201 -8.449 1.00 92.75 579 SER A CA 1
ATOM 4747 C C . SER A 1 579 ? 14.371 6.793 -7.911 1.00 92.75 579 SER A C 1
ATOM 4749 O O . SER A 1 579 ? 14.192 6.634 -6.707 1.00 92.75 579 SER A O 1
ATOM 4751 N N . LEU A 1 580 ? 14.531 5.807 -8.781 1.00 94.88 580 LEU A N 1
ATOM 4752 C CA . LEU A 1 580 ? 14.892 4.434 -8.453 1.00 94.88 580 LEU A CA 1
ATOM 4753 C C . LEU A 1 580 ? 16.398 4.359 -8.185 1.00 94.88 580 LEU A C 1
ATOM 4755 O O . LEU A 1 580 ? 17.173 5.135 -8.758 1.00 94.88 580 LEU A O 1
ATOM 4759 N N . CYS A 1 581 ? 16.822 3.462 -7.298 1.00 94.69 581 CYS A N 1
ATOM 4760 C CA . CYS A 1 581 ? 18.238 3.247 -7.021 1.00 94.69 581 CYS A CA 1
ATOM 4761 C C . CYS A 1 581 ? 18.477 1.847 -6.471 1.00 94.69 581 CYS A C 1
ATOM 4763 O O . CYS A 1 581 ? 17.896 1.486 -5.450 1.00 94.69 581 CYS A O 1
ATOM 4765 N N . THR A 1 582 ? 19.413 1.122 -7.077 1.00 95.31 582 THR A N 1
ATOM 4766 C CA . THR A 1 582 ? 19.922 -0.128 -6.512 1.00 95.31 582 THR A CA 1
ATOM 4767 C C . THR A 1 582 ? 20.995 0.121 -5.441 1.00 95.31 582 THR A C 1
ATOM 4769 O O . THR A 1 582 ? 21.603 1.202 -5.329 1.00 95.31 582 THR A O 1
ATOM 4772 N N . LEU A 1 583 ? 21.251 -0.892 -4.613 1.00 90.38 583 LEU A N 1
ATOM 4773 C CA . LEU A 1 583 ? 22.308 -0.871 -3.599 1.00 90.38 583 LEU A CA 1
ATOM 4774 C C . LEU A 1 583 ? 23.679 -1.227 -4.198 1.00 90.38 583 LEU A C 1
ATOM 4776 O O . LEU A 1 583 ? 23.788 -1.667 -5.336 1.00 90.38 583 LEU A O 1
ATOM 4780 N N . TYR A 1 584 ? 24.736 -0.979 -3.421 1.00 77.75 584 TYR A N 1
ATOM 4781 C CA . TYR A 1 584 ? 26.141 -1.096 -3.844 1.00 77.75 584 TYR A CA 1
ATOM 4782 C C . TYR A 1 584 ? 26.623 -2.543 -4.021 1.00 77.75 584 TYR A C 1
ATOM 4784 O O . TYR A 1 584 ? 27.703 -2.757 -4.558 1.00 77.75 584 TYR A O 1
ATOM 4792 N N . ASP A 1 585 ? 25.850 -3.516 -3.546 1.00 70.81 585 ASP A N 1
ATOM 4793 C CA . ASP A 1 585 ? 26.349 -4.866 -3.280 1.00 70.81 585 ASP A CA 1
ATOM 4794 C C . ASP A 1 585 ? 26.094 -5.832 -4.463 1.00 70.81 585 ASP A C 1
ATOM 4796 O O . ASP A 1 585 ? 26.405 -7.017 -4.380 1.00 70.81 585 ASP A O 1
ATOM 4800 N N . GLU A 1 586 ? 25.558 -5.322 -5.580 1.00 78.88 586 GLU A N 1
ATOM 4801 C CA . GLU A 1 586 ? 25.182 -6.106 -6.762 1.00 78.88 586 GLU A CA 1
ATOM 4802 C C . GLU A 1 586 ? 26.208 -6.006 -7.893 1.00 78.88 586 GLU A C 1
ATOM 4804 O O . GLU A 1 586 ? 26.588 -4.913 -8.312 1.00 78.88 586 GLU A O 1
ATOM 4809 N N . LYS A 1 587 ? 26.596 -7.161 -8.449 1.00 85.06 587 LYS A N 1
ATOM 4810 C CA . LYS A 1 587 ? 27.534 -7.239 -9.586 1.00 85.06 587 LYS A CA 1
ATOM 4811 C C . LYS A 1 587 ? 26.933 -6.763 -10.908 1.00 85.06 587 LYS A C 1
ATOM 4813 O O . LYS A 1 587 ? 27.672 -6.354 -11.792 1.00 85.06 587 LYS A O 1
ATOM 4818 N N . LEU A 1 588 ? 25.618 -6.880 -11.069 1.00 91.50 588 LEU A N 1
ATOM 4819 C CA . LEU A 1 588 ? 24.908 -6.463 -12.277 1.00 91.50 588 LEU A CA 1
ATOM 4820 C C . LEU A 1 588 ? 23.536 -5.915 -11.876 1.00 91.50 588 LEU A C 1
ATOM 4822 O O . LEU A 1 588 ? 22.527 -6.614 -12.000 1.00 91.50 588 LEU A O 1
ATOM 4826 N N . PRO A 1 589 ? 23.490 -4.700 -11.312 1.00 95.50 589 PRO A N 1
ATOM 4827 C CA . PRO A 1 589 ? 22.253 -4.163 -10.794 1.00 95.50 589 PRO A CA 1
ATOM 4828 C C . PRO A 1 589 ? 21.291 -3.836 -11.920 1.00 95.50 589 PRO A C 1
ATOM 4830 O O . PRO A 1 589 ? 21.675 -3.274 -12.951 1.00 95.50 589 PRO A O 1
ATOM 4833 N N . TYR A 1 590 ? 20.025 -4.147 -11.681 1.00 97.25 590 TYR A N 1
ATOM 4834 C CA . TYR A 1 590 ? 18.988 -3.977 -12.675 1.00 97.25 590 TYR A CA 1
ATOM 4835 C C . TYR A 1 590 ? 17.691 -3.431 -12.095 1.00 97.25 590 TYR A C 1
ATOM 4837 O O . TYR A 1 590 ? 17.372 -3.632 -10.923 1.00 97.25 590 TYR A O 1
ATOM 4845 N N . PHE A 1 591 ? 16.925 -2.789 -12.971 1.00 98.19 591 PHE A N 1
ATOM 4846 C CA . PHE A 1 591 ? 15.505 -2.522 -12.804 1.00 98.19 591 PHE A CA 1
ATOM 4847 C C . PHE A 1 591 ? 14.747 -3.323 -13.860 1.00 98.19 591 PHE A C 1
ATOM 4849 O O . PHE A 1 591 ? 15.168 -3.396 -15.017 1.00 98.19 591 PHE A O 1
ATOM 4856 N N . GLN A 1 592 ? 13.656 -3.954 -13.456 1.00 98.38 592 GLN A N 1
ATOM 4857 C CA . GLN A 1 592 ? 12.866 -4.851 -14.279 1.00 98.38 592 GLN A CA 1
ATOM 4858 C C . GLN A 1 592 ? 11.401 -4.430 -14.254 1.00 98.38 592 GLN A C 1
ATOM 4860 O O . GLN A 1 592 ? 10.887 -3.985 -13.233 1.00 98.38 592 GLN A O 1
ATOM 4865 N N . ILE A 1 593 ? 10.727 -4.620 -15.382 1.00 98.56 593 ILE A N 1
ATOM 4866 C CA . ILE A 1 593 ? 9.272 -4.580 -15.485 1.00 98.56 593 ILE A CA 1
ATOM 4867 C C . ILE A 1 593 ? 8.768 -5.913 -16.041 1.00 98.56 593 ILE A C 1
ATOM 4869 O O . ILE A 1 593 ? 9.382 -6.512 -16.929 1.00 98.56 593 ILE A O 1
ATOM 4873 N N . GLU A 1 594 ? 7.648 -6.374 -15.507 1.00 98.50 594 GLU A N 1
ATOM 4874 C CA . GLU A 1 594 ? 6.872 -7.513 -15.982 1.00 98.50 594 GLU A CA 1
ATOM 4875 C C . GLU A 1 594 ? 5.491 -7.030 -16.445 1.00 98.50 594 GLU A C 1
ATOM 4877 O O . GLU A 1 594 ? 4.883 -6.172 -15.805 1.00 98.50 594 GLU A O 1
ATOM 4882 N N . PHE A 1 595 ? 4.985 -7.619 -17.530 1.00 98.25 595 PHE A N 1
ATOM 4883 C CA . PHE A 1 595 ? 3.621 -7.438 -18.028 1.00 98.25 595 PHE A CA 1
ATOM 4884 C C . PHE A 1 595 ? 2.806 -8.731 -17.843 1.00 98.25 595 PHE A C 1
ATOM 4886 O O . PHE A 1 595 ? 2.770 -9.559 -18.750 1.00 98.25 595 PHE A O 1
ATOM 4893 N N . PRO A 1 596 ? 2.139 -8.964 -16.698 1.00 96.50 596 PRO A N 1
ATOM 4894 C CA . PRO A 1 596 ? 1.548 -10.275 -16.402 1.00 96.50 596 PRO A CA 1
ATOM 4895 C C . PRO A 1 596 ? 0.460 -10.722 -17.381 1.00 96.50 596 PRO A C 1
ATOM 4897 O O . PRO A 1 596 ? 0.329 -11.915 -17.642 1.00 96.50 596 PRO A O 1
ATOM 4900 N N . LYS A 1 597 ? -0.296 -9.765 -17.936 1.00 95.12 597 LYS A N 1
ATOM 4901 C CA . LYS A 1 597 ? -1.455 -10.014 -18.812 1.00 95.12 597 LYS A CA 1
ATOM 4902 C C . LYS A 1 597 ? -1.153 -9.865 -20.305 1.00 95.12 597 LYS A C 1
ATOM 4904 O O . LYS A 1 597 ? -2.056 -9.920 -21.125 1.00 95.12 597 LYS A O 1
ATOM 4909 N N . GLY A 1 598 ? 0.104 -9.656 -20.691 1.00 95.50 598 GLY A N 1
ATOM 4910 C CA . GLY A 1 598 ? 0.416 -9.429 -22.096 1.00 95.50 598 GLY A CA 1
ATOM 4911 C C . GLY A 1 598 ? 1.895 -9.468 -22.422 1.00 95.50 598 GLY A C 1
ATOM 4912 O O . GLY A 1 598 ? 2.745 -9.798 -21.597 1.00 95.50 598 GLY A O 1
ATOM 4913 N N . LYS A 1 599 ? 2.209 -9.126 -23.665 1.00 97.50 599 LYS A N 1
ATOM 4914 C CA . LYS A 1 599 ? 3.584 -9.014 -24.151 1.00 97.50 599 LYS A CA 1
ATOM 4915 C C . LYS A 1 599 ? 3.737 -7.750 -24.974 1.00 97.50 599 LYS A C 1
ATOM 4917 O O . LYS A 1 599 ? 2.775 -7.242 -25.541 1.00 97.50 599 LYS A O 1
ATOM 4922 N N . VAL A 1 600 ? 4.966 -7.263 -25.063 1.00 98.00 600 VAL A N 1
ATOM 4923 C CA . VAL A 1 600 ? 5.296 -6.073 -25.842 1.00 98.00 600 VAL A CA 1
ATOM 4924 C C . VAL A 1 600 ? 6.190 -6.457 -27.006 1.00 98.00 600 VAL A C 1
ATOM 4926 O O . VAL A 1 600 ? 7.274 -7.013 -26.810 1.00 98.00 600 VAL A O 1
ATOM 4929 N N . LYS A 1 601 ? 5.758 -6.112 -28.217 1.00 97.81 601 LYS A N 1
ATOM 4930 C CA . LYS A 1 601 ? 6.645 -5.986 -29.372 1.00 97.81 601 LYS A CA 1
ATOM 4931 C C . LYS A 1 601 ? 7.273 -4.599 -29.314 1.00 97.81 601 LYS A C 1
ATOM 4933 O O . LYS A 1 601 ? 6.653 -3.607 -29.693 1.00 97.81 601 LYS A O 1
ATOM 4938 N N . ILE A 1 602 ? 8.484 -4.535 -28.771 1.00 97.88 602 ILE A N 1
ATOM 4939 C CA . ILE A 1 602 ? 9.177 -3.273 -28.499 1.00 97.88 602 ILE A CA 1
ATOM 4940 C C . ILE A 1 602 ? 9.615 -2.586 -29.799 1.00 97.88 602 ILE A C 1
ATOM 4942 O O . ILE A 1 602 ? 10.087 -3.250 -30.720 1.00 97.88 602 ILE A O 1
ATOM 4946 N N . SER A 1 603 ? 9.475 -1.262 -29.852 1.00 97.81 603 SER A N 1
ATOM 4947 C CA . SER A 1 603 ? 10.028 -0.392 -30.903 1.00 97.81 603 SER A CA 1
ATOM 4948 C C . SER A 1 603 ? 10.994 0.662 -30.353 1.00 97.81 603 SER A C 1
ATOM 4950 O O . SER A 1 603 ? 11.681 1.345 -31.108 1.00 97.81 603 SER A O 1
ATOM 4952 N N . GLY A 1 604 ? 11.020 0.848 -29.034 1.00 98.00 604 GLY A N 1
ATOM 4953 C CA . GLY A 1 604 ? 11.909 1.787 -28.368 1.00 98.00 604 GLY A CA 1
ATOM 4954 C C . GLY A 1 604 ? 11.681 1.830 -26.864 1.00 98.00 604 GLY A C 1
ATOM 4955 O O . GLY A 1 604 ? 10.780 1.178 -26.339 1.00 98.00 604 GLY A O 1
ATOM 4956 N N . TYR A 1 605 ? 12.478 2.625 -26.163 1.00 98.12 605 TYR A N 1
ATOM 4957 C CA . TYR A 1 605 ? 12.313 2.878 -24.732 1.00 98.12 605 TYR A CA 1
ATOM 4958 C C . TYR A 1 605 ? 12.783 4.286 -24.372 1.00 98.12 605 TYR A C 1
ATOM 4960 O O . TYR A 1 605 ? 13.518 4.929 -25.128 1.00 98.12 605 TYR A O 1
ATOM 4968 N N . ARG A 1 606 ? 12.347 4.768 -23.209 1.00 97.00 606 ARG A N 1
ATOM 4969 C CA . ARG A 1 606 ? 12.756 6.051 -22.635 1.00 97.00 606 ARG A CA 1
ATOM 4970 C C . ARG A 1 606 ? 13.359 5.843 -21.262 1.00 97.00 606 ARG A C 1
ATOM 4972 O O . ARG A 1 606 ? 12.848 5.073 -20.455 1.00 97.00 606 ARG A O 1
ATOM 4979 N N . ILE A 1 607 ? 14.420 6.589 -20.993 1.00 95.81 607 ILE A N 1
ATOM 4980 C CA . ILE A 1 607 ? 15.104 6.639 -19.706 1.00 95.81 607 ILE A CA 1
ATOM 4981 C C . ILE A 1 607 ? 15.349 8.100 -19.324 1.00 95.81 607 ILE A C 1
ATOM 4983 O O . ILE A 1 607 ? 15.736 8.924 -20.151 1.00 95.81 607 ILE A O 1
ATOM 4987 N N . GLN A 1 608 ? 15.143 8.426 -18.053 1.00 94.06 608 GLN A N 1
ATOM 4988 C CA . GLN A 1 608 ? 15.608 9.682 -17.462 1.00 94.06 608 GLN A CA 1
ATOM 4989 C C . GLN A 1 608 ? 16.621 9.363 -16.379 1.00 94.06 608 GLN A C 1
ATOM 4991 O O . GLN A 1 608 ? 16.296 8.664 -15.420 1.00 94.06 608 GLN A O 1
ATOM 4996 N N . GLN A 1 609 ? 17.826 9.903 -16.503 1.00 91.62 609 GLN A N 1
ATOM 4997 C CA . GLN A 1 609 ? 18.887 9.730 -15.516 1.00 91.62 609 GLN A CA 1
ATOM 4998 C C . GLN A 1 609 ? 18.980 10.945 -14.581 1.00 91.62 609 GLN A C 1
ATOM 5000 O O . GLN A 1 609 ? 18.319 11.969 -14.779 1.00 91.62 609 GLN A O 1
ATOM 5005 N N . LEU A 1 610 ? 19.795 10.837 -13.529 1.00 88.00 610 LEU A N 1
ATOM 5006 C CA . LEU A 1 610 ? 20.185 11.993 -12.726 1.00 88.00 610 LEU A CA 1
ATOM 5007 C C . LEU A 1 610 ? 21.536 12.499 -13.207 1.00 88.00 610 LEU A C 1
ATOM 5009 O O . LEU A 1 610 ? 22.499 11.748 -13.190 1.00 88.00 610 LEU A O 1
ATOM 5013 N N . ILE A 1 611 ? 21.625 13.796 -13.496 1.00 86.88 611 ILE A N 1
ATOM 5014 C CA . ILE A 1 611 ? 22.878 14.446 -13.917 1.00 86.88 611 ILE A CA 1
ATOM 5015 C C . ILE A 1 611 ? 24.007 14.202 -12.901 1.00 86.88 611 ILE A C 1
ATOM 5017 O O . ILE A 1 611 ? 25.143 13.969 -13.280 1.00 86.88 611 ILE A O 1
ATOM 5021 N N . LYS A 1 612 ? 23.689 14.204 -11.599 1.00 87.12 612 LYS A N 1
ATOM 5022 C CA . LYS A 1 612 ? 24.669 13.972 -10.523 1.00 87.12 612 LYS A CA 1
ATOM 5023 C C . LYS A 1 612 ? 25.104 12.502 -10.381 1.00 87.12 612 LYS A C 1
ATOM 5025 O O . LYS A 1 612 ? 26.070 12.230 -9.686 1.00 87.12 612 LYS A O 1
ATOM 5030 N N . TYR A 1 613 ? 24.358 11.560 -10.956 1.00 87.88 613 TYR A N 1
ATOM 5031 C CA . TYR A 1 613 ? 24.606 10.121 -10.820 1.00 87.88 613 TYR A CA 1
ATOM 5032 C C . TYR A 1 613 ? 24.318 9.426 -12.153 1.00 87.88 613 TYR A C 1
ATOM 5034 O O . TYR A 1 613 ? 23.315 8.708 -12.257 1.00 87.88 613 TYR A O 1
ATOM 5042 N N . PRO A 1 614 ? 25.115 9.715 -13.189 1.00 89.38 614 PRO A N 1
ATOM 5043 C CA . PRO A 1 614 ? 24.842 9.192 -14.510 1.00 89.38 614 PRO A CA 1
ATOM 5044 C C . PRO A 1 614 ? 25.126 7.703 -14.607 1.00 89.38 614 PRO A C 1
ATOM 5046 O O . PRO A 1 614 ? 26.044 7.189 -13.975 1.00 89.38 614 PRO A O 1
ATOM 5049 N N . VAL A 1 615 ? 24.334 7.038 -15.439 1.00 91.50 615 VAL A N 1
ATOM 5050 C CA . VAL A 1 615 ? 24.538 5.658 -15.864 1.00 91.50 615 VAL A CA 1
ATOM 5051 C C . VAL A 1 615 ? 25.221 5.726 -17.225 1.00 91.50 615 VAL A C 1
ATOM 5053 O O . VAL A 1 615 ? 24.570 6.002 -18.234 1.00 91.50 615 VAL A O 1
ATOM 5056 N N . LEU A 1 616 ? 26.541 5.527 -17.232 1.00 92.00 616 LEU A N 1
ATOM 5057 C CA . LEU A 1 616 ? 27.389 5.716 -18.416 1.00 92.00 616 LEU A CA 1
ATOM 5058 C C . LEU A 1 616 ? 27.203 4.620 -19.467 1.00 92.00 616 LEU A C 1
ATOM 5060 O O . LEU A 1 616 ? 27.381 4.873 -20.654 1.00 92.00 616 LEU A O 1
ATOM 5064 N N . SER A 1 617 ? 26.831 3.412 -19.042 1.00 94.56 617 SER A N 1
ATOM 5065 C CA . SER A 1 617 ? 26.588 2.275 -19.927 1.00 94.56 617 SER A CA 1
ATOM 5066 C C . SER A 1 617 ? 25.489 1.391 -19.363 1.00 94.56 617 SER A C 1
ATOM 5068 O O . SER A 1 617 ? 25.453 1.117 -18.164 1.00 94.56 617 SER A O 1
ATOM 5070 N N . TRP A 1 618 ? 24.570 0.949 -20.212 1.00 96.50 618 TRP A N 1
ATOM 5071 C CA . TRP A 1 618 ? 23.506 0.042 -19.805 1.00 96.50 618 TRP A CA 1
ATOM 5072 C C . TRP A 1 618 ? 23.125 -0.929 -20.915 1.00 96.50 618 TRP A C 1
ATOM 5074 O O . TRP A 1 618 ? 23.299 -0.663 -22.103 1.00 96.50 618 TRP A O 1
ATOM 5084 N N . SER A 1 619 ? 22.512 -2.042 -20.523 1.00 97.81 619 SER A N 1
ATOM 5085 C CA . SER A 1 619 ? 21.892 -2.989 -21.447 1.00 97.81 619 SER A CA 1
ATOM 5086 C C . SER A 1 619 ? 20.395 -3.077 -21.183 1.00 97.81 619 SER A C 1
ATOM 5088 O O . SER A 1 619 ? 19.975 -3.240 -20.036 1.00 97.81 619 SER A O 1
ATOM 5090 N N . LEU A 1 620 ? 19.592 -2.972 -22.243 1.00 98.44 620 LEU A N 1
ATOM 5091 C CA . LEU A 1 620 ? 18.182 -3.340 -22.236 1.00 98.44 620 LEU A CA 1
ATOM 5092 C C . LEU A 1 620 ? 18.053 -4.774 -22.746 1.00 98.44 620 LEU A C 1
ATOM 5094 O O . LEU A 1 620 ? 18.466 -5.089 -23.863 1.00 98.44 620 LEU A O 1
ATOM 5098 N N . THR A 1 621 ? 17.428 -5.629 -21.947 1.00 98.38 621 THR A N 1
ATOM 5099 C CA . THR A 1 621 ? 17.192 -7.038 -22.275 1.00 98.38 621 THR A CA 1
ATOM 5100 C C . THR A 1 621 ? 15.710 -7.387 -22.167 1.00 98.38 621 THR A C 1
ATOM 5102 O O . THR A 1 621 ? 14.985 -6.789 -21.372 1.00 98.38 621 THR A O 1
ATOM 5105 N N . GLY A 1 622 ? 15.263 -8.349 -22.975 1.00 98.38 622 GLY A N 1
ATOM 5106 C CA . GLY A 1 622 ? 13.900 -8.878 -22.983 1.00 98.38 622 GLY A CA 1
ATOM 5107 C C . GLY A 1 622 ? 13.863 -10.371 -22.658 1.00 98.38 622 GLY A C 1
ATOM 5108 O O . GLY A 1 622 ? 14.772 -11.111 -23.038 1.00 98.38 622 GLY A O 1
ATOM 5109 N N . SER A 1 623 ? 12.814 -10.830 -21.974 1.00 98.44 623 SER A N 1
ATOM 5110 C CA . SER A 1 623 ? 12.577 -12.255 -21.695 1.00 98.44 623 SER A CA 1
ATOM 5111 C C . SER A 1 623 ? 11.082 -12.600 -21.707 1.00 98.44 623 SER A C 1
ATOM 5113 O O . SER A 1 623 ? 10.222 -11.725 -21.594 1.00 98.44 623 SER A O 1
ATOM 5115 N N . ASN A 1 624 ? 10.764 -13.889 -21.834 1.00 97.81 624 ASN A N 1
ATOM 5116 C CA . ASN A 1 624 ? 9.415 -14.436 -21.653 1.00 97.81 624 ASN A CA 1
ATOM 5117 C C . ASN A 1 624 ? 9.301 -15.397 -20.458 1.00 97.81 624 ASN A C 1
ATOM 5119 O O . ASN A 1 624 ? 8.189 -15.792 -20.121 1.00 97.81 624 ASN A O 1
ATOM 5123 N N . ASP A 1 625 ? 10.413 -15.756 -19.811 1.00 95.94 625 ASP A N 1
ATOM 5124 C CA . ASP A 1 625 ? 10.464 -16.798 -18.774 1.00 95.94 625 ASP A CA 1
ATOM 5125 C C . ASP A 1 625 ? 11.374 -16.456 -17.576 1.00 95.94 625 ASP A C 1
ATOM 5127 O O . ASP A 1 625 ? 11.620 -17.313 -16.728 1.00 95.94 625 ASP A O 1
ATOM 5131 N N . LYS A 1 626 ? 11.898 -15.222 -17.512 1.00 95.31 626 LYS A N 1
ATOM 5132 C CA . LYS A 1 626 ? 12.888 -14.733 -16.528 1.00 95.31 626 LYS A CA 1
ATOM 5133 C C . LYS A 1 626 ? 14.242 -15.477 -16.546 1.00 95.31 626 LYS A C 1
ATOM 5135 O O . LYS A 1 626 ? 15.131 -15.107 -15.778 1.00 95.31 626 LYS A O 1
ATOM 5140 N N . LYS A 1 627 ? 14.446 -16.472 -17.419 1.00 96.06 627 LYS A N 1
ATOM 5141 C CA . LYS A 1 627 ? 15.658 -17.313 -17.483 1.00 96.06 627 LYS A CA 1
ATOM 5142 C C . LYS A 1 627 ? 16.500 -17.001 -18.713 1.00 96.06 627 LYS A C 1
ATOM 5144 O O . LYS A 1 627 ? 17.704 -16.786 -18.593 1.00 96.06 627 LYS A O 1
ATOM 5149 N N . HIS A 1 628 ? 15.868 -16.934 -19.878 1.00 97.31 628 HIS A N 1
ATOM 5150 C CA . HIS A 1 628 ? 16.527 -16.636 -21.141 1.00 97.31 628 HIS A CA 1
ATOM 5151 C C . HIS A 1 628 ? 16.315 -15.164 -21.480 1.00 97.31 628 HIS A C 1
ATOM 5153 O O . HIS A 1 628 ? 15.189 -14.722 -21.721 1.00 97.31 628 HIS A O 1
ATOM 5159 N N . TRP A 1 629 ? 17.406 -14.402 -21.467 1.00 97.50 629 TRP A N 1
ATOM 5160 C CA . TRP A 1 629 ? 17.408 -12.964 -21.716 1.00 97.50 629 TRP A CA 1
ATOM 5161 C C . TRP A 1 629 ? 18.073 -12.668 -23.058 1.00 97.50 629 TRP A C 1
ATOM 5163 O O . TRP A 1 629 ? 19.202 -13.091 -23.301 1.00 97.50 629 TRP A O 1
ATOM 5173 N N . LYS A 1 630 ? 17.378 -11.925 -23.923 1.00 97.38 630 LYS A N 1
ATOM 5174 C CA . LYS A 1 630 ? 17.909 -11.415 -25.190 1.00 97.38 630 LYS A CA 1
ATOM 5175 C C . LYS A 1 630 ? 18.296 -9.954 -25.016 1.00 97.38 630 LYS A C 1
ATOM 5177 O O . LYS A 1 630 ? 17.468 -9.158 -24.580 1.00 97.38 630 LYS A O 1
ATOM 5182 N N . THR A 1 631 ? 19.517 -9.581 -25.384 1.00 97.62 631 THR A N 1
ATOM 5183 C CA . THR A 1 631 ? 19.905 -8.168 -25.477 1.00 97.62 631 THR A CA 1
ATOM 5184 C C . THR A 1 631 ? 19.175 -7.507 -26.639 1.00 97.62 631 THR A C 1
ATOM 5186 O O . THR A 1 631 ? 19.256 -7.968 -27.773 1.00 97.62 631 THR A O 1
ATOM 5189 N N . LEU A 1 632 ? 18.450 -6.437 -26.329 1.00 97.50 632 LEU A N 1
ATOM 5190 C CA . LEU A 1 632 ? 17.667 -5.649 -27.278 1.00 97.50 632 LEU A CA 1
ATOM 5191 C C . LEU A 1 632 ? 18.409 -4.377 -27.688 1.00 97.50 632 LEU A C 1
ATOM 5193 O O . LEU A 1 632 ? 18.291 -3.933 -28.822 1.00 97.50 632 LEU A O 1
ATOM 5197 N N . HIS A 1 633 ? 19.164 -3.785 -26.762 1.00 97.69 633 HIS A N 1
ATOM 5198 C CA . HIS A 1 633 ? 19.956 -2.584 -27.006 1.00 97.69 633 HIS A CA 1
ATOM 5199 C C . HIS A 1 633 ? 21.063 -2.458 -25.955 1.00 97.69 633 HIS A C 1
ATOM 5201 O O . HIS A 1 633 ? 20.818 -2.720 -24.778 1.00 97.69 633 HIS A O 1
ATOM 5207 N N . ASN A 1 634 ? 22.246 -1.993 -26.355 1.00 97.56 634 ASN A N 1
ATOM 5208 C CA . ASN A 1 634 ? 23.292 -1.531 -25.440 1.00 97.56 634 ASN A CA 1
ATOM 5209 C C . ASN A 1 634 ? 23.447 -0.025 -25.632 1.00 97.56 634 ASN A C 1
ATOM 5211 O O . ASN A 1 634 ? 23.656 0.431 -26.752 1.00 97.56 634 ASN A O 1
ATOM 5215 N N . GLY A 1 635 ? 23.260 0.736 -24.560 1.00 94.31 635 GLY A N 1
ATOM 5216 C CA . GLY A 1 635 ? 23.389 2.184 -24.575 1.00 94.31 635 GLY A CA 1
ATOM 5217 C C . GLY A 1 635 ? 24.642 2.632 -23.847 1.00 94.31 635 GLY A C 1
ATOM 5218 O O . GLY A 1 635 ? 25.041 2.030 -22.851 1.00 94.31 635 GLY A O 1
ATOM 5219 N N . GLU A 1 636 ? 25.238 3.704 -24.348 1.00 93.50 636 GLU A N 1
ATOM 5220 C CA . GLU A 1 636 ? 26.355 4.401 -23.724 1.00 93.50 636 GLU A CA 1
ATOM 5221 C C . GLU A 1 636 ? 26.081 5.904 -23.797 1.00 93.50 636 GLU A C 1
ATOM 5223 O O . GLU A 1 636 ? 25.481 6.383 -24.760 1.00 93.50 636 GLU A O 1
ATOM 5228 N N . THR A 1 637 ? 26.493 6.650 -22.775 1.00 88.44 637 THR A N 1
ATOM 5229 C CA . THR A 1 637 ? 26.421 8.115 -22.766 1.00 88.44 637 THR A CA 1
ATOM 5230 C C . THR A 1 637 ? 27.695 8.688 -22.175 1.00 88.44 637 THR A C 1
ATOM 5232 O O . THR A 1 637 ? 28.252 8.148 -21.217 1.00 88.44 637 THR A O 1
ATOM 5235 N N . LYS A 1 638 ? 28.131 9.826 -22.711 1.00 85.00 638 LYS A N 1
ATOM 5236 C CA . LYS A 1 638 ? 29.147 10.658 -22.062 1.00 85.00 638 LYS A CA 1
ATOM 5237 C C . LYS A 1 638 ? 28.485 11.639 -21.109 1.00 85.00 638 LYS A C 1
ATOM 5239 O O . LYS A 1 638 ? 27.307 11.960 -21.275 1.00 85.00 638 LYS A O 1
ATOM 5244 N N . VAL A 1 639 ? 29.236 12.120 -20.122 1.00 80.44 639 VAL A N 1
ATOM 5245 C CA . VAL A 1 639 ? 28.711 13.015 -19.080 1.00 80.44 639 VAL A CA 1
ATOM 5246 C C . VAL A 1 639 ? 28.211 14.334 -19.671 1.00 80.44 639 VAL A C 1
ATOM 5248 O O . VAL A 1 639 ? 27.188 14.870 -19.250 1.00 80.44 639 VAL A O 1
ATOM 5251 N N . GLU A 1 640 ? 28.875 14.824 -20.711 1.00 80.00 640 GLU A N 1
ATOM 5252 C CA . GLU A 1 640 ? 28.526 16.066 -21.400 1.00 80.00 640 GLU A CA 1
ATOM 5253 C C . GLU A 1 640 ? 27.228 15.952 -22.220 1.00 80.00 640 GLU A C 1
ATOM 5255 O O . GLU A 1 640 ? 26.611 16.963 -22.550 1.00 80.00 640 GLU A O 1
ATOM 5260 N N . GLU A 1 641 ? 26.802 14.727 -22.535 1.00 75.31 641 GLU A N 1
ATOM 5261 C CA . GLU A 1 641 ? 25.658 14.415 -23.398 1.00 75.31 641 GLU A CA 1
ATOM 5262 C C . GLU A 1 641 ? 24.402 14.023 -22.600 1.00 75.31 641 GLU A C 1
ATOM 5264 O O . GLU A 1 641 ? 23.343 13.780 -23.187 1.00 75.31 641 GLU A O 1
ATOM 5269 N N . ILE A 1 642 ? 24.486 13.987 -21.261 1.00 77.19 642 ILE A N 1
ATOM 5270 C CA . ILE A 1 642 ? 23.362 13.597 -20.401 1.00 77.19 642 ILE A CA 1
ATOM 5271 C C . ILE A 1 642 ? 22.251 14.642 -20.504 1.00 77.19 642 ILE A C 1
ATOM 5273 O O . ILE A 1 642 ? 22.223 15.661 -19.808 1.00 77.19 642 ILE A O 1
ATOM 5277 N N . SER A 1 643 ? 21.276 14.350 -21.356 1.00 71.25 643 SER A N 1
ATOM 5278 C CA . SER A 1 643 ? 20.007 15.062 -21.377 1.00 71.25 643 SER A CA 1
ATOM 5279 C C . SER A 1 643 ? 19.116 14.626 -20.209 1.00 71.25 643 SER A C 1
ATOM 5281 O O . SER A 1 643 ? 19.278 13.556 -19.615 1.00 71.25 643 SER A O 1
ATOM 5283 N N . GLN A 1 644 ? 18.118 15.452 -19.880 1.00 78.31 644 GLN A N 1
ATOM 5284 C CA . GLN A 1 644 ? 17.126 15.080 -18.872 1.00 78.31 644 GLN A CA 1
ATOM 5285 C C . GLN A 1 644 ? 16.247 13.905 -19.313 1.00 78.31 644 GLN A C 1
ATOM 5287 O O . GLN A 1 644 ? 15.683 13.259 -18.447 1.00 78.31 644 GLN A O 1
ATOM 5292 N N . VAL A 1 645 ? 16.080 13.620 -20.605 1.00 91.00 645 VAL A N 1
ATOM 5293 C CA . VAL A 1 645 ? 15.209 12.539 -21.090 1.00 91.00 645 VAL A CA 1
ATOM 5294 C C . VAL A 1 645 ? 15.797 11.989 -22.384 1.00 91.00 645 VAL A C 1
ATOM 5296 O O . VAL A 1 645 ? 15.876 12.710 -23.373 1.00 91.00 645 VAL A O 1
ATOM 5299 N N . MET A 1 646 ? 16.166 10.709 -22.386 1.00 92.94 646 MET A N 1
ATOM 5300 C CA . MET A 1 646 ? 16.740 10.028 -23.545 1.00 92.94 646 MET A CA 1
ATOM 5301 C C . MET A 1 646 ? 15.774 8.978 -24.082 1.00 92.94 646 MET A C 1
ATOM 5303 O O . MET A 1 646 ? 15.141 8.255 -23.308 1.00 92.94 646 MET A O 1
ATOM 5307 N N . ILE A 1 647 ? 15.676 8.889 -25.407 1.00 95.25 647 ILE A N 1
ATOM 5308 C CA . ILE A 1 647 ? 14.832 7.925 -26.115 1.00 95.25 647 ILE A CA 1
ATOM 5309 C C . ILE A 1 647 ? 15.694 7.178 -27.108 1.00 95.25 647 ILE A C 1
ATOM 5311 O O . ILE A 1 647 ? 16.458 7.791 -27.851 1.00 95.25 647 ILE A O 1
ATOM 5315 N N . TYR A 1 648 ? 15.509 5.868 -27.144 1.00 96.12 648 TYR A N 1
ATOM 5316 C CA . TYR A 1 648 ? 16.238 4.977 -28.027 1.00 96.12 648 TYR A CA 1
ATOM 5317 C C . TYR A 1 648 ? 15.246 4.156 -28.837 1.00 96.12 648 TYR A C 1
ATOM 5319 O O . TYR A 1 648 ? 14.276 3.623 -28.287 1.00 96.12 648 TYR A O 1
ATOM 5327 N N . GLY A 1 649 ? 15.488 4.066 -30.143 1.00 96.56 649 GLY A N 1
ATOM 5328 C CA . GLY A 1 649 ? 14.848 3.067 -30.991 1.00 96.56 649 GLY A CA 1
ATOM 5329 C C . GLY A 1 649 ? 15.417 1.682 -30.690 1.00 96.56 649 GLY A C 1
ATOM 5330 O O . GLY A 1 649 ? 16.568 1.554 -30.275 1.00 96.56 649 GLY A O 1
ATOM 5331 N N . VAL A 1 650 ? 14.598 0.652 -30.866 1.00 96.31 650 VAL A N 1
ATOM 5332 C CA . VAL A 1 650 ? 15.025 -0.745 -30.750 1.00 96.31 650 VAL A CA 1
ATOM 5333 C C . VAL A 1 650 ? 14.643 -1.458 -32.036 1.00 96.31 650 VAL A C 1
ATOM 5335 O O . VAL A 1 650 ? 13.455 -1.573 -32.347 1.00 96.31 650 VAL A O 1
ATOM 5338 N N . ASP A 1 651 ? 15.646 -1.959 -32.752 1.00 90.00 651 ASP A N 1
ATOM 5339 C CA . ASP A 1 651 ? 15.442 -2.750 -33.961 1.00 90.00 651 ASP A CA 1
ATOM 5340 C C . ASP A 1 651 ? 15.031 -4.172 -33.577 1.00 90.00 651 ASP A C 1
ATOM 5342 O O . ASP A 1 651 ? 15.837 -5.035 -33.234 1.00 90.00 651 ASP A O 1
ATOM 5346 N N . ASN A 1 652 ? 13.723 -4.410 -33.599 1.00 87.56 652 ASN A N 1
ATOM 5347 C CA . ASN A 1 652 ? 13.125 -5.713 -33.343 1.00 87.56 652 ASN A CA 1
ATOM 5348 C C . ASN A 1 652 ? 12.674 -6.356 -34.662 1.00 87.56 652 ASN A C 1
ATOM 5350 O O . ASN A 1 652 ? 11.480 -6.557 -34.895 1.00 87.56 652 ASN A O 1
ATOM 5354 N N . GLU A 1 653 ? 13.637 -6.639 -35.542 1.00 78.06 653 GLU A N 1
ATOM 5355 C CA . GLU A 1 653 ? 13.406 -7.086 -36.928 1.00 78.06 653 GLU A CA 1
ATOM 5356 C C . GLU A 1 653 ? 12.531 -8.347 -37.024 1.00 78.06 653 GLU A C 1
ATOM 5358 O O . GLU A 1 653 ? 11.669 -8.447 -37.895 1.00 78.06 653 GLU A O 1
ATOM 5363 N N . ASN A 1 654 ? 12.679 -9.276 -36.076 1.00 85.81 654 ASN A N 1
ATOM 5364 C CA . ASN A 1 654 ? 11.903 -10.521 -36.028 1.00 85.81 654 ASN A CA 1
ATOM 5365 C C . ASN A 1 654 ? 10.479 -10.336 -35.476 1.00 85.81 654 ASN A C 1
ATOM 5367 O O . ASN A 1 654 ? 9.697 -11.285 -35.449 1.00 85.81 654 ASN A O 1
ATOM 5371 N N . GLY A 1 655 ? 10.147 -9.140 -34.979 1.00 89.81 655 GLY A N 1
ATOM 5372 C CA . GLY A 1 655 ? 8.875 -8.854 -34.325 1.00 89.81 655 GLY A CA 1
ATOM 5373 C C . GLY A 1 655 ? 8.624 -9.680 -33.064 1.00 89.81 655 GLY A C 1
ATOM 5374 O O . GLY A 1 655 ? 7.472 -9.965 -32.744 1.00 89.81 655 GLY A O 1
ATOM 5375 N N . GLU A 1 656 ? 9.688 -10.062 -32.355 1.00 95.81 656 GLU A N 1
ATOM 5376 C CA . GLU A 1 656 ? 9.594 -10.835 -31.120 1.00 95.81 656 GLU A CA 1
ATOM 5377 C C . GLU A 1 656 ? 8.882 -10.031 -30.026 1.00 95.81 656 GLU A C 1
ATOM 5379 O O . GLU A 1 656 ? 9.020 -8.812 -29.914 1.00 95.81 656 GLU A O 1
ATOM 5384 N N . THR A 1 657 ? 8.118 -10.725 -29.191 1.00 97.62 657 THR A N 1
ATOM 5385 C CA . THR A 1 657 ? 7.371 -10.114 -28.088 1.00 97.62 657 THR A CA 1
ATOM 5386 C C . THR A 1 657 ? 7.957 -10.565 -26.761 1.00 97.62 657 THR A C 1
ATOM 5388 O O . THR A 1 657 ? 8.240 -11.757 -26.605 1.00 97.62 657 THR A O 1
ATOM 5391 N N . PHE A 1 658 ? 8.059 -9.661 -25.790 1.00 98.31 658 PHE A N 1
ATOM 5392 C CA . PHE A 1 658 ? 8.604 -9.965 -24.466 1.00 98.31 658 PHE A CA 1
ATOM 5393 C C . PHE A 1 658 ? 7.607 -9.620 -23.362 1.00 98.31 658 PHE A C 1
ATOM 5395 O O . PHE A 1 658 ? 6.919 -8.600 -23.425 1.00 98.31 658 PHE A O 1
ATOM 5402 N N . ARG A 1 659 ? 7.544 -10.479 -22.343 1.00 98.19 659 ARG A N 1
ATOM 5403 C CA . ARG A 1 659 ? 6.796 -10.247 -21.098 1.00 98.19 659 ARG A CA 1
ATOM 5404 C C . ARG A 1 659 ? 7.610 -9.442 -20.085 1.00 98.19 659 ARG A C 1
ATOM 5406 O O . ARG A 1 659 ? 7.043 -8.699 -19.290 1.00 98.19 659 ARG A O 1
ATOM 5413 N N . PHE A 1 660 ? 8.928 -9.599 -20.115 1.00 98.69 660 PHE A N 1
ATOM 5414 C CA . PHE A 1 660 ? 9.863 -8.999 -19.172 1.00 98.69 660 PHE A CA 1
ATOM 5415 C C . PHE A 1 660 ? 10.829 -8.081 -19.895 1.00 98.69 660 PHE A C 1
ATOM 5417 O O . PHE A 1 660 ? 11.377 -8.468 -20.927 1.00 98.69 660 PHE A O 1
ATOM 5424 N N . PHE A 1 661 ? 11.099 -6.921 -19.306 1.00 98.69 661 PHE A N 1
ATOM 5425 C CA . PHE A 1 661 ? 12.170 -6.031 -19.742 1.00 98.69 661 PHE A CA 1
ATOM 5426 C C . PHE A 1 661 ? 13.044 -5.676 -18.558 1.00 98.69 661 PHE A C 1
ATOM 5428 O O . PHE A 1 661 ? 12.539 -5.395 -17.474 1.00 98.69 661 PHE A O 1
ATOM 5435 N N . ARG A 1 662 ? 14.355 -5.675 -18.772 1.00 98.38 662 ARG A N 1
ATOM 5436 C CA . ARG A 1 662 ? 15.336 -5.361 -17.742 1.00 98.38 662 ARG A CA 1
ATOM 5437 C C . ARG A 1 662 ? 16.357 -4.379 -18.282 1.00 98.38 662 ARG A C 1
ATOM 5439 O O . ARG A 1 662 ? 16.980 -4.647 -19.309 1.00 98.38 662 ARG A O 1
ATOM 5446 N N . ILE A 1 663 ? 16.531 -3.275 -17.566 1.00 98.12 663 ILE A N 1
ATOM 5447 C CA . ILE A 1 663 ? 17.631 -2.340 -17.766 1.00 98.12 663 ILE A CA 1
ATOM 5448 C C . ILE A 1 663 ? 18.689 -2.578 -16.691 1.00 98.12 663 ILE A C 1
ATOM 5450 O O . ILE A 1 663 ? 18.385 -2.537 -15.499 1.00 98.12 663 ILE A O 1
ATOM 5454 N N . SER A 1 664 ? 19.922 -2.835 -17.116 1.00 97.25 664 SER A N 1
ATOM 5455 C CA . SER A 1 664 ? 21.049 -3.156 -16.233 1.00 97.25 664 SER A CA 1
ATOM 5456 C C . SER A 1 664 ? 22.188 -2.171 -16.443 1.00 97.25 664 SER A C 1
ATOM 5458 O O . SER A 1 664 ? 22.505 -1.875 -17.593 1.00 97.25 664 SER A O 1
ATOM 5460 N N . ASN A 1 665 ? 22.829 -1.704 -15.369 1.00 95.50 665 ASN A N 1
ATOM 5461 C CA . ASN A 1 665 ? 24.078 -0.945 -15.490 1.00 95.50 665 ASN A CA 1
ATOM 5462 C C . ASN A 1 665 ? 25.228 -1.908 -15.827 1.00 95.50 665 ASN A C 1
ATOM 5464 O O . ASN A 1 665 ? 25.426 -2.892 -15.114 1.00 95.50 665 ASN A O 1
ATOM 5468 N N . THR A 1 666 ? 25.953 -1.653 -16.916 1.00 94.19 666 THR A N 1
ATOM 5469 C CA . THR A 1 666 ? 26.985 -2.559 -17.452 1.00 94.19 666 THR A CA 1
ATOM 5470 C C . THR A 1 666 ? 28.413 -2.097 -17.196 1.00 94.19 666 THR A C 1
ATOM 5472 O O . THR A 1 666 ? 29.335 -2.884 -17.402 1.00 94.19 666 THR A O 1
ATOM 5475 N N . MET A 1 667 ? 28.617 -0.865 -16.721 1.00 90.00 667 MET A N 1
ATOM 5476 C CA . MET A 1 667 ? 29.937 -0.363 -16.333 1.00 90.00 667 MET A CA 1
ATOM 5477 C C . MET A 1 667 ? 29.875 0.417 -15.016 1.00 90.00 667 MET A C 1
ATOM 5479 O O . MET A 1 667 ? 28.840 1.003 -14.700 1.00 90.00 667 MET A O 1
ATOM 5483 N N . PRO A 1 668 ? 30.964 0.447 -14.228 1.00 84.56 668 PRO A N 1
ATOM 5484 C CA . PRO A 1 668 ? 31.037 1.324 -13.068 1.00 84.56 668 PRO A CA 1
ATOM 5485 C C . PRO A 1 668 ? 30.799 2.790 -13.459 1.00 84.56 668 PRO A C 1
ATOM 5487 O O . PRO A 1 668 ? 31.253 3.254 -14.505 1.00 84.56 668 PRO A O 1
ATOM 5490 N N . ASN A 1 669 ? 30.084 3.516 -12.603 1.00 78.19 669 ASN A N 1
ATOM 5491 C CA . ASN A 1 669 ? 29.942 4.969 -12.688 1.00 78.19 669 ASN A CA 1
ATOM 5492 C C . ASN A 1 669 ? 31.265 5.652 -12.268 1.00 78.19 669 ASN A C 1
ATOM 5494 O O . ASN A 1 669 ? 32.181 4.981 -11.800 1.00 78.19 669 ASN A O 1
ATOM 5498 N N . GLU A 1 670 ? 31.361 6.986 -12.361 1.00 75.44 670 GLU A N 1
ATOM 5499 C CA . GLU A 1 670 ? 32.588 7.743 -12.012 1.00 75.44 670 GLU A CA 1
ATOM 5500 C C . GLU A 1 670 ? 33.131 7.454 -10.598 1.00 75.44 670 GLU A C 1
ATOM 5502 O O . GLU A 1 670 ? 34.339 7.434 -10.387 1.00 75.44 670 GLU A O 1
ATOM 5507 N N . ASP A 1 671 ? 32.241 7.165 -9.645 1.00 75.81 671 ASP A N 1
ATOM 5508 C CA . ASP A 1 671 ? 32.575 6.810 -8.258 1.00 75.81 671 ASP A CA 1
ATOM 5509 C C . ASP A 1 671 ? 32.945 5.314 -8.079 1.00 75.81 671 ASP A C 1
ATOM 5511 O O . ASP A 1 671 ? 32.823 4.777 -6.975 1.00 75.81 671 ASP A O 1
ATOM 5515 N N . ASP A 1 672 ? 33.290 4.613 -9.164 1.00 69.31 672 ASP A N 1
ATOM 5516 C CA . ASP A 1 672 ? 33.595 3.172 -9.225 1.00 69.31 672 ASP A CA 1
ATOM 5517 C C . ASP A 1 672 ? 32.503 2.278 -8.598 1.00 69.31 672 ASP A C 1
ATOM 5519 O O . ASP A 1 672 ? 32.751 1.229 -8.003 1.00 69.31 672 ASP A O 1
ATOM 5523 N N . ASN A 1 673 ? 31.241 2.713 -8.698 1.00 78.94 673 ASN A N 1
ATOM 5524 C CA . ASN A 1 673 ? 30.093 1.935 -8.242 1.00 78.94 673 ASN A CA 1
ATOM 5525 C C . ASN A 1 673 ? 29.213 1.518 -9.416 1.00 78.94 673 ASN A C 1
ATOM 5527 O O . ASN A 1 673 ? 28.945 2.300 -10.319 1.00 78.94 673 ASN A O 1
ATOM 5531 N N . LEU A 1 674 ? 28.707 0.287 -9.380 1.00 86.62 674 LEU A N 1
ATOM 5532 C CA . LEU A 1 674 ? 27.839 -0.243 -10.432 1.00 86.62 674 LEU A CA 1
ATOM 5533 C C . LEU A 1 674 ? 26.378 0.193 -10.294 1.00 86.62 674 LEU A C 1
ATOM 5535 O O . LEU A 1 674 ? 25.541 -0.266 -11.053 1.00 86.62 674 LEU A O 1
ATOM 5539 N N . LYS A 1 675 ? 26.023 1.078 -9.355 1.00 91.12 675 LYS A N 1
ATOM 5540 C CA . LYS A 1 675 ? 24.620 1.406 -9.057 1.00 91.12 675 LYS A CA 1
ATOM 5541 C C . LYS A 1 675 ? 23.836 1.804 -10.298 1.00 91.12 675 LYS A C 1
ATOM 5543 O O . LYS A 1 675 ? 24.272 2.655 -11.070 1.00 91.12 675 LYS A O 1
ATOM 5548 N N . LEU A 1 676 ? 22.625 1.280 -10.411 1.00 94.31 676 LEU A N 1
ATOM 5549 C CA . LEU A 1 676 ? 21.643 1.788 -11.348 1.00 94.31 676 LEU A CA 1
ATOM 5550 C C . LEU A 1 676 ? 20.827 2.865 -10.634 1.00 94.31 676 LEU A C 1
ATOM 5552 O O . LEU A 1 676 ? 20.212 2.592 -9.600 1.00 94.31 676 LEU A O 1
ATOM 5556 N N . ARG A 1 677 ? 20.823 4.090 -11.168 1.00 93.50 677 ARG A N 1
ATOM 5557 C CA . ARG A 1 677 ? 20.008 5.184 -10.636 1.00 93.50 677 ARG A CA 1
ATOM 5558 C C . ARG A 1 677 ? 19.325 5.960 -11.756 1.00 93.50 677 ARG A C 1
ATOM 5560 O O . ARG A 1 677 ? 19.951 6.723 -12.483 1.00 93.50 677 ARG A O 1
ATOM 5567 N N . ILE A 1 678 ? 18.012 5.797 -11.857 1.00 94.88 678 ILE A N 1
ATOM 5568 C CA . ILE A 1 678 ? 17.183 6.395 -12.910 1.00 94.88 678 ILE A CA 1
ATOM 5569 C C . ILE A 1 678 ? 15.954 7.048 -12.279 1.00 94.88 678 ILE A C 1
ATOM 5571 O O . ILE A 1 678 ? 15.519 6.645 -11.206 1.00 94.88 678 ILE A O 1
ATOM 5575 N N . ARG A 1 679 ? 15.390 8.083 -12.897 1.00 94.31 679 ARG A N 1
ATOM 5576 C CA . ARG A 1 679 ? 14.110 8.674 -12.473 1.00 94.31 679 ARG A CA 1
ATOM 5577 C C . ARG A 1 679 ? 12.933 8.050 -13.205 1.00 94.31 679 ARG A C 1
ATOM 5579 O O . ARG A 1 679 ? 11.928 7.755 -12.575 1.00 94.31 679 ARG A O 1
ATOM 5586 N N . HIS A 1 680 ? 13.080 7.841 -14.509 1.00 96.25 680 HIS A N 1
ATOM 5587 C CA . HIS A 1 680 ? 12.015 7.349 -15.371 1.00 96.25 680 HIS A CA 1
ATOM 5588 C C . HIS A 1 680 ? 12.500 6.177 -16.218 1.00 96.25 680 HIS A C 1
ATOM 5590 O O . HIS A 1 680 ? 13.636 6.204 -16.701 1.00 96.25 680 HIS A O 1
ATOM 5596 N N . PHE A 1 681 ? 11.612 5.209 -16.428 1.00 97.56 681 PHE A N 1
ATOM 5597 C CA . PHE A 1 681 ? 11.760 4.146 -17.413 1.00 97.56 681 PHE A CA 1
ATOM 5598 C C . PHE A 1 681 ? 10.396 3.776 -18.000 1.00 97.56 681 PHE A C 1
ATOM 5600 O O . PHE A 1 681 ? 9.449 3.515 -17.259 1.00 97.56 681 PHE A O 1
ATOM 5607 N N . ASP A 1 682 ? 10.306 3.724 -19.324 1.00 98.12 682 ASP A N 1
ATOM 5608 C CA . ASP A 1 682 ? 9.108 3.275 -20.032 1.00 98.12 682 ASP A CA 1
ATOM 5609 C C . ASP A 1 682 ? 9.495 2.639 -21.373 1.00 98.12 682 ASP A C 1
ATOM 5611 O O . ASP A 1 682 ? 10.540 2.961 -21.946 1.00 98.12 682 ASP A O 1
ATOM 5615 N N . VAL A 1 683 ? 8.656 1.736 -21.874 1.00 98.25 683 VAL A N 1
ATOM 5616 C CA . VAL A 1 683 ? 8.856 1.029 -23.146 1.00 98.25 683 VAL A CA 1
ATOM 5617 C C . VAL A 1 683 ? 7.768 1.412 -24.145 1.00 98.25 683 VAL A C 1
ATOM 5619 O O . VAL A 1 683 ? 6.628 1.691 -23.777 1.00 98.25 683 VAL A O 1
ATOM 5622 N N . PHE A 1 684 ? 8.122 1.424 -25.425 1.00 98.38 684 PHE A N 1
ATOM 5623 C CA . PHE A 1 684 ? 7.248 1.779 -26.541 1.00 98.38 684 PHE A CA 1
ATOM 5624 C C . PHE A 1 684 ? 7.133 0.618 -27.518 1.00 98.38 684 PHE A C 1
ATOM 5626 O O . PHE A 1 684 ? 8.030 -0.223 -27.609 1.00 98.38 684 PHE A O 1
ATOM 5633 N N . GLY A 1 685 ? 6.051 0.604 -28.284 1.00 97.06 685 GLY A N 1
ATOM 5634 C CA . GLY A 1 685 ? 5.770 -0.419 -29.278 1.00 97.06 685 GLY A CA 1
ATOM 5635 C C . GLY A 1 685 ? 4.317 -0.859 -29.237 1.00 97.06 685 GLY A C 1
ATOM 5636 O O . GLY A 1 685 ? 3.425 -0.067 -28.942 1.00 97.06 685 GLY A O 1
ATOM 5637 N N . GLU A 1 686 ? 4.087 -2.127 -29.545 1.00 97.12 686 GLU A N 1
ATOM 5638 C CA . GLU A 1 686 ? 2.759 -2.734 -29.573 1.00 97.12 686 GLU A CA 1
ATOM 5639 C C . GLU A 1 686 ? 2.569 -3.628 -28.343 1.00 97.12 686 GLU A C 1
ATOM 5641 O O . GLU A 1 686 ? 3.301 -4.604 -28.159 1.00 97.12 686 GLU A O 1
ATOM 5646 N N . TYR A 1 687 ? 1.597 -3.287 -27.493 1.00 97.50 687 TYR A N 1
ATOM 5647 C CA . TYR A 1 687 ? 1.153 -4.137 -26.391 1.00 97.50 687 TYR A CA 1
ATOM 5648 C C . TYR A 1 687 ? 0.068 -5.100 -26.878 1.00 97.50 687 TYR A C 1
ATOM 5650 O O . TYR A 1 687 ? -0.969 -4.675 -27.396 1.00 97.50 687 TYR A O 1
ATOM 5658 N N . ILE A 1 688 ? 0.322 -6.392 -26.687 1.00 95.19 688 ILE A N 1
ATOM 5659 C CA . ILE A 1 688 ? -0.527 -7.503 -27.107 1.00 95.19 688 ILE A CA 1
ATOM 5660 C C . ILE A 1 688 ? -1.057 -8.176 -25.843 1.00 95.19 688 ILE A C 1
ATOM 5662 O O . ILE A 1 688 ? -0.296 -8.792 -25.091 1.00 95.19 688 ILE A O 1
ATOM 5666 N N . ASN A 1 689 ? -2.359 -8.034 -25.607 1.00 90.50 689 ASN A N 1
ATOM 5667 C CA . ASN A 1 689 ? -3.051 -8.687 -24.498 1.00 90.50 689 ASN A CA 1
ATOM 5668 C C . ASN A 1 689 ? -3.091 -10.205 -24.762 1.00 90.50 689 ASN A C 1
ATOM 5670 O O . ASN A 1 689 ? -3.377 -10.605 -25.893 1.00 90.50 689 ASN A O 1
ATOM 5674 N N . CYS A 1 690 ? -2.735 -11.028 -23.774 1.00 81.69 690 CYS A N 1
ATOM 5675 C CA . CYS A 1 690 ? -2.604 -12.485 -23.929 1.00 81.69 690 CYS A CA 1
ATOM 5676 C C . CYS A 1 690 ? -3.778 -13.259 -23.331 1.00 81.69 690 CYS A C 1
ATOM 5678 O O . CYS A 1 690 ? -4.355 -12.786 -22.327 1.00 81.69 690 CYS A O 1
#

=== Feature glossary ===
Key to the feature types in this record:

Secondary structure (8-state, DSSP). Secondary structure is the local, repeating backbone conformation. DSSP classifies it into eight states by reading the hydrogen-bond network: three helix types (H, G, I), two β types (E, B), two non-regular types (T, S), and unstructured coil (-).

Backbone torsions (φ/ψ). Backbone dihedral angles. Every residue except chain termini has a φ (preceding-C → N → Cα → C) and a ψ (N → Cα → C → next-N). They are reported in degrees following the IUPAC sign convention. Secondary structure is essentially a statement about which (φ, ψ) basin each residue occupies.

Predicted aligned error. Predicted Aligned Error (PAE) is an AlphaFold confidence matrix: entry (i, j) is the expected error in the position of residue j, in ångströms, when the prediction is superimposed on the true structure at residue i. Low PAE within a block of residues means that block is internally rigid and well-predicted; high PAE between two blocks means their relative placement is uncertain even if each block individually is confident.

B-factor. B-factor (Debye–Waller factor) reflects atomic displacement in the crystal lattice. It is an experimental observable (units Å²), not a prediction; low values mean the atom is pinned down, high values mean it moves or is heterogeneous across the crystal.

Secondary structure (3-state, P-SEA). Three-state secondary structure (P-SEA) collapses the eight DSSP classes into helix (a), strand (b), and coil (c). P-SEA assigns these from Cα geometry alone — distances and angles — without requiring backbone oxygens, so it works on any Cα trace.

Sequence. Primary structure: the covalent order of the twenty standard amino acids along the backbone. Two proteins with the same sequence will (almost always) fold to the same structure; two with 30% identity often share a fold but not the details.

pLDDT. pLDDT is the predicted lDDT-Cα score: AlphaFold's confidence that the local environment of each residue (all inter-atomic distances within 15 Å) is correctly placed. It is a per-residue number between 0 and 100, with higher meaning more reliable.

InterPro / GO / CATH / organism. Functional annotations link the protein to curated databases. InterPro entries identify conserved domains and families by matching the sequence against member-database signatures (Pfam, PROSITE, CDD, …). Gen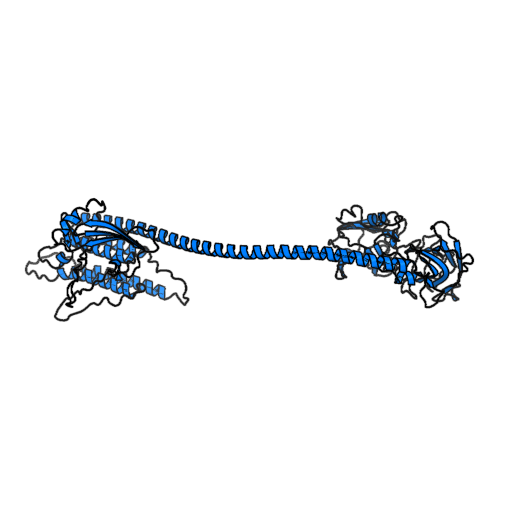e Ontology (GO) terms describe molecular function, biological process, and cellular component in a controlled vocabulary. CATH places the structure in a hierarchical fold classification (Class/Architecture/Topology/Homologous-superfamily). The organism is the source species.

Contact-map, Ramachandran, and PAE plots. Three diagnostic plots accompany the record. The Cα contact map visualizes the tertiary structure as a 2D adjacency matrix (8 Å cutoff, sequence-local contacts suppressed). The Ramachandran plot shows the distribution of backbone (φ, ψ) torsions, with points in the α and β basins reflecting secondary structure content. The PAE plot shows AlphaFold's inter-residue confidence as a color matrix.

mmCIF coordinates. The mmCIF table is the protein's shape written out atom by atom. For each backbone N, Cα, C, and carbonyl O, it records an (x, y, z) coordinate triple in Å plus the residue type, chain letter, and residue number.

Radius of gyration, Cα contacts, bounding box. Three whole-structure scalars: the radius of gyration (RMS distance of Cα from centroid, in Å), the count of Cα–Cα contacts (pairs closer than 8 Å and separated by more than four residues in sequence — i.e. tertiary, not local, contacts), and the bounding-box dimensions. Together they distinguish compact globular folds from extended fibres or disordered chains.

Foldseek 3Di. The Foldseek 3Di string encodes local tertiary geometry as a 20-letter alphabet — one character per residue — derived from the relative positions of nearby Cα atoms. Unlike the amino-acid sequence, 3Di is a direct function of the 3D structure, so two proteins with the same fold have similar 3Di strings even at low sequence identity.

Rendered structure images. Six rendered views show the 3D structure from the faces of a cube — i.e. along ±x, ±y, ±z. Rendering representation is drawn randomly per protein from cartoon (secondary-structure ribbons), sticks (backbone bonds), or molecular surface; coloring is either N→C rainbow (blue at the N-terminus through red at the C-terminus) or one color per chain.

Nearest PDB structures. The Foldseek neighbor list gives the closest experimentally determined structures in the PDB, ranked by structural alignment. TM-score near 1 means near-identical fold; near 0.3 means only rough topology match. This is how one finds what a novel AlphaFold prediction most resembles in the solved-structure universe.

Solvent-accessible surface area. SASA measures how much of the protein is reachable by solvent. It is computed by rolling a water-sized probe over the atomic surface and summing the exposed area (Å²). Per-residue SASA distinguishes core (buried, low SASA) from surface (exposed, high SASA) residues; total SASA is a whole-molecule size measure.